Protein AF-A0A6N2TR78-F1 (afdb_monomer_lite)

Sequence (409 aa):
MAILYHHHHNVEDLEWGQRFSKTRNKFKSESAGSATQFIPYREKNKNGVSIHAGAPFYDYKPTTLAILNEYGGVCGAVSKGAAGFLASRGVPAYPIGQPGHCAFVYKNLSGEWVIGNNIYGWVWSGGHSGWKLPGSSNMSPWEGPPAIISSFVRFEQLNEARDSELCRAYSSLSKNNINKNILSRKAIEKAYGKNIAAWQDFISMQSRQISTEKKYQLAQKIVYSFRKDPIAAQYLLDQFIPLNLKKQDKYKIISQIIQKERVEDSAIQLYMQSFSKCLANDIPEIKGKVIYNVHKRRIFYSDWLLYYKTNKIKFSTKKKTLIILEQAIEGLLPNSSESIKHLKFYAECQKLWNDPRLIELGNIFLKRLLKEETDNITGIRNELIKVGIDIATLSKNKHDLEYYHSLQK

Foldseek 3Di:
DDLPDDPDDDPVLLLVLLVVVVVVPPDDLQVLLCLLVLADEDQAFPVRHGVVVPCVLLVVDRLGLVSRSRGGYHQVSSAQSSCSSCSSVVWHKFWWDAAVGIWMWTQGPVRAIDIHPDDQPQLRTALDPVDPDPPDDRRDPDDDRPLVVRLVSVLVPDPLSVVLVVLQVVLVVDPDPVSVQVSLVVSCVSSLNSDLVSLVSNLVSVQPDDDLVVLLVSLLSLLVSCLVPLRSSLRSCVPRPPLPRDLLCNLLSLLSNQALPDGDPSSVLSSVQSLQVSLCVQQVVCNVQQDDDPVCVVCSLVSVLVCVLVDDDDPVNLLSLLSSLLSNLVSNLSPQVVSLVSLVSSLSSCVSVLDLVSLVVLLVSLVVLLPDPDPSCVSNVVVSLVSQCSSCVSNVPPVSNVVSVVVVD

Secondary structure (DSSP, 8-state):
------TT--HHHHHHHHHHHHT-TT--GGGGGGGGGGS-B-SB-TT--BGGG-GGGGTT----HHHHHHH-BSHHHHHHHHHHHHHTTT--EEEEEETTEEEEEEE-TTS-EEEES-SS-GGG-BS--S---TT----SSSSS-TTHHHHHHHHHTSTTHHHHHHHHHHHHH-SSHHHHHHHHHHHHHHTTT--HHHHHHHHHHHTTS--HHHHHHHHHHHHHHTTT-HHHHHHHHHHHS-S-S-HHHHHHHHHTTS-TT---HHHHHHHHHHHHHHHHHH-GGGTTTS---TTTTTTHHHHHHHHHHHS---HHHHHHHHHHHHHHHHHHTT-HHHHHHHHHHHHHHHHHH--HHHHHHHHHHHHHHHH---HHHHTTHHHHHHHHHHHHHHHT-HHHHHHHHHTT-

Radius of gyration: 26.01 Å; chains: 1; bounding box: 60×44×75 Å

Organism: NCBI:txid239935

pLDDT: mean 84.25, std 14.52, range [23.69, 97.5]

Structure (mmCIF, N/CA/C/O backbone):
data_AF-A0A6N2TR78-F1
#
_entry.id   AF-A0A6N2TR78-F1
#
loop_
_atom_site.group_PDB
_atom_site.id
_atom_site.type_symbol
_atom_site.label_atom_id
_atom_site.label_alt_id
_atom_site.label_comp_id
_atom_site.label_asym_id
_atom_site.label_entity_id
_atom_site.label_seq_id
_atom_site.pdbx_PDB_ins_code
_atom_site.Cartn_x
_atom_site.Cartn_y
_atom_site.Cartn_z
_atom_site.occupancy
_atom_site.B_iso_or_equiv
_atom_site.auth_seq_id
_atom_site.auth_comp_id
_atom_site.auth_asym_id
_atom_site.auth_atom_id
_atom_site.pdbx_PDB_model_num
ATOM 1 N N . MET A 1 1 ? 26.208 -4.333 -16.787 1.00 24.95 1 MET A N 1
ATOM 2 C CA . MET A 1 1 ? 24.966 -3.568 -17.022 1.00 24.95 1 MET A CA 1
ATOM 3 C C . MET A 1 1 ? 24.271 -4.222 -18.212 1.00 24.95 1 MET A C 1
ATOM 5 O O . MET A 1 1 ? 24.656 -3.967 -19.342 1.00 24.95 1 MET A O 1
ATOM 9 N N . ALA A 1 2 ? 23.388 -5.193 -17.965 1.00 23.69 2 ALA A N 1
ATOM 10 C CA . ALA A 1 2 ? 22.704 -5.924 -19.031 1.00 23.69 2 ALA A CA 1
ATOM 11 C C . ALA A 1 2 ? 21.500 -5.100 -19.505 1.00 23.69 2 ALA A C 1
ATOM 13 O O . ALA A 1 2 ? 20.662 -4.712 -18.691 1.00 23.69 2 ALA A O 1
ATOM 14 N N . ILE A 1 3 ? 21.432 -4.810 -20.804 1.00 34.59 3 ILE A N 1
ATOM 15 C CA . ILE A 1 3 ? 20.217 -4.303 -21.443 1.00 34.59 3 ILE A CA 1
ATOM 16 C C . ILE A 1 3 ? 19.195 -5.439 -21.330 1.00 34.59 3 ILE A C 1
ATOM 18 O O . ILE A 1 3 ? 19.356 -6.488 -21.948 1.00 34.59 3 ILE A O 1
ATOM 22 N N . LEU A 1 4 ? 18.201 -5.278 -20.459 1.00 36.53 4 LEU A N 1
ATOM 23 C CA . LEU A 1 4 ? 17.130 -6.254 -20.272 1.00 36.53 4 LEU A CA 1
ATOM 24 C C . LEU A 1 4 ? 16.194 -6.190 -21.484 1.00 36.53 4 LEU A C 1
ATOM 26 O O . LEU A 1 4 ? 15.238 -5.420 -21.507 1.00 36.53 4 LEU A O 1
ATOM 30 N N . TYR A 1 5 ? 16.496 -6.992 -22.503 1.00 37.81 5 TYR A N 1
ATOM 31 C CA . TYR A 1 5 ? 15.581 -7.297 -23.597 1.00 37.81 5 TYR A CA 1
ATOM 32 C C . TYR A 1 5 ? 14.453 -8.179 -23.046 1.00 37.81 5 TYR A C 1
ATOM 34 O O . TYR A 1 5 ? 14.635 -9.383 -22.882 1.00 37.81 5 TYR A O 1
ATOM 42 N N . HIS A 1 6 ? 13.291 -7.604 -22.730 1.00 39.56 6 HIS A N 1
ATOM 43 C CA . HIS A 1 6 ? 12.080 -8.402 -22.521 1.00 39.56 6 HIS A CA 1
ATOM 44 C C . HIS A 1 6 ? 11.247 -8.482 -23.805 1.00 39.56 6 HIS A C 1
ATOM 46 O O . HIS A 1 6 ? 11.211 -7.548 -24.602 1.00 39.56 6 HIS A O 1
ATOM 52 N N . HIS A 1 7 ? 10.642 -9.661 -23.976 1.00 40.47 7 HIS A N 1
ATOM 53 C CA . HIS A 1 7 ? 9.961 -10.229 -25.140 1.00 40.47 7 HIS A CA 1
ATOM 54 C C . HIS A 1 7 ? 9.423 -9.254 -26.209 1.00 40.47 7 HIS A C 1
ATOM 56 O O . HIS A 1 7 ? 8.627 -8.366 -25.911 1.00 40.47 7 HIS A O 1
ATOM 62 N N . HIS A 1 8 ? 9.779 -9.573 -27.465 1.00 53.22 8 HIS A N 1
ATOM 63 C CA . HIS A 1 8 ? 9.224 -9.139 -28.766 1.00 53.22 8 HIS A CA 1
ATOM 64 C C . HIS A 1 8 ? 9.995 -8.104 -29.596 1.00 53.22 8 HIS A C 1
ATOM 66 O O . HIS A 1 8 ? 9.669 -7.960 -30.771 1.00 53.22 8 HIS A O 1
ATOM 72 N N . HIS A 1 9 ? 11.042 -7.460 -29.078 1.00 59.81 9 HIS A N 1
ATOM 73 C CA . HIS A 1 9 ? 11.888 -6.596 -29.911 1.00 59.81 9 HIS A CA 1
ATOM 74 C C . HIS A 1 9 ? 13.079 -7.383 -30.470 1.00 59.81 9 HIS A C 1
ATOM 76 O O . HIS A 1 9 ? 13.930 -7.842 -29.707 1.00 59.81 9 HIS A O 1
ATOM 82 N N . ASN A 1 10 ? 13.130 -7.556 -31.793 1.00 73.94 10 ASN A N 1
ATOM 83 C CA . ASN A 1 10 ? 14.334 -8.011 -32.490 1.00 73.94 10 ASN A CA 1
ATOM 84 C C . ASN A 1 10 ? 15.246 -6.811 -32.804 1.00 73.94 10 ASN A C 1
ATOM 86 O O . ASN A 1 10 ? 14.872 -5.652 -32.594 1.00 73.94 10 ASN A O 1
ATOM 90 N N . VAL A 1 11 ? 16.469 -7.089 -33.258 1.00 82.25 11 VAL A N 1
ATOM 91 C CA . VAL A 1 11 ? 17.464 -6.046 -33.547 1.00 82.25 11 VAL A CA 1
ATOM 92 C C . VAL A 1 11 ? 16.942 -5.091 -34.620 1.00 82.25 11 VAL A C 1
ATOM 94 O O . VAL A 1 11 ? 17.074 -3.878 -34.474 1.00 82.25 11 VAL A O 1
ATOM 97 N N . GLU A 1 12 ? 16.262 -5.617 -35.636 1.00 86.81 12 GLU A N 1
ATOM 98 C CA . GLU A 1 12 ? 15.711 -4.846 -36.748 1.00 86.81 12 GLU A CA 1
ATOM 99 C C . GLU A 1 12 ? 14.646 -3.834 -36.290 1.00 86.81 12 GLU A C 1
ATOM 101 O O . GLU A 1 12 ? 14.636 -2.690 -36.749 1.00 86.81 12 GLU A O 1
ATOM 106 N N . ASP A 1 13 ? 13.772 -4.221 -35.358 1.00 85.50 13 ASP A N 1
ATOM 107 C CA . ASP A 1 13 ? 12.733 -3.354 -34.794 1.00 85.50 13 ASP A CA 1
ATOM 108 C C . ASP A 1 13 ? 13.341 -2.208 -33.970 1.00 85.50 13 ASP A C 1
ATOM 110 O O . ASP A 1 13 ? 12.939 -1.046 -34.089 1.00 85.50 13 ASP A O 1
ATOM 114 N N . LEU A 1 14 ? 14.378 -2.504 -33.181 1.00 85.94 14 LEU A N 1
ATOM 115 C CA . LEU A 1 14 ? 15.101 -1.486 -32.418 1.00 85.94 14 LEU A CA 1
ATOM 116 C C . LEU A 1 14 ? 15.889 -0.544 -33.328 1.00 85.94 14 LEU A C 1
ATOM 118 O O . LEU A 1 14 ? 15.871 0.667 -33.110 1.00 85.94 14 LEU A O 1
ATOM 122 N N . GLU A 1 15 ? 16.545 -1.057 -34.367 1.00 90.44 15 GLU A N 1
ATOM 123 C CA . GLU A 1 15 ? 17.214 -0.219 -35.360 1.00 90.44 15 GLU A CA 1
ATOM 124 C C . GLU A 1 15 ? 16.233 0.715 -36.068 1.00 90.44 15 GLU A C 1
ATOM 126 O O . GLU A 1 15 ? 16.526 1.903 -36.247 1.00 90.44 15 GLU A O 1
ATOM 131 N N . TRP A 1 16 ? 15.061 0.203 -36.453 1.00 92.88 16 TRP A N 1
ATOM 132 C CA . TRP A 1 16 ? 14.004 1.020 -37.033 1.00 92.88 16 TRP A CA 1
ATOM 133 C C . TRP A 1 16 ? 13.563 2.115 -36.055 1.00 92.88 16 TRP A C 1
ATOM 135 O O . TRP A 1 16 ? 13.545 3.293 -36.422 1.00 92.88 16 TRP A O 1
ATOM 145 N N . GLY A 1 17 ? 13.301 1.765 -34.790 1.00 90.94 17 GLY A N 1
ATOM 146 C CA . GLY A 1 17 ? 12.925 2.722 -33.745 1.00 90.94 17 GLY A CA 1
ATOM 147 C C . GLY A 1 17 ? 13.997 3.790 -33.500 1.00 90.94 17 GLY A C 1
ATOM 148 O O . GLY A 1 17 ? 13.694 4.977 -33.323 1.00 90.94 17 GLY A O 1
ATOM 149 N N . GLN A 1 18 ? 15.273 3.407 -33.579 1.00 89.75 18 GLN A N 1
ATOM 150 C CA . GLN A 1 18 ? 16.395 4.328 -33.451 1.00 89.75 18 GLN A CA 1
ATOM 151 C C . GLN A 1 18 ? 16.478 5.300 -34.638 1.00 89.75 18 GLN A C 1
ATOM 153 O O . GLN A 1 18 ? 16.732 6.492 -34.431 1.00 89.75 18 GLN A O 1
ATOM 158 N N . ARG A 1 19 ? 16.258 4.819 -35.870 1.00 92.25 19 ARG A N 1
ATOM 159 C CA . ARG A 1 19 ? 16.208 5.654 -37.083 1.00 92.25 19 ARG A CA 1
ATOM 160 C C . ARG A 1 19 ? 15.012 6.604 -37.051 1.00 92.25 19 ARG A C 1
ATOM 162 O O . ARG A 1 19 ? 15.193 7.800 -37.258 1.00 92.25 19 ARG A O 1
ATOM 169 N N . PHE A 1 20 ? 13.825 6.103 -36.712 1.00 91.62 20 PHE A N 1
ATOM 170 C CA . PHE A 1 20 ? 12.607 6.904 -36.590 1.00 91.62 20 PHE A CA 1
ATOM 171 C C . PHE A 1 20 ? 12.750 8.006 -35.535 1.00 91.62 20 PHE A C 1
ATOM 173 O O . PHE A 1 20 ? 12.455 9.166 -35.801 1.00 91.62 20 PHE A O 1
ATOM 180 N N . SER A 1 21 ? 13.248 7.678 -34.341 1.00 86.19 21 SER A N 1
ATOM 181 C CA . SER A 1 21 ? 13.395 8.669 -33.267 1.00 86.19 21 SER A CA 1
ATOM 182 C C . SER A 1 21 ? 14.403 9.775 -33.605 1.00 86.19 21 SER A C 1
ATOM 184 O O . SER A 1 21 ? 14.208 10.909 -33.173 1.00 86.19 21 SER A O 1
ATOM 186 N N . LYS A 1 22 ? 15.431 9.500 -34.429 1.00 84.38 22 LYS A N 1
ATOM 187 C CA . LYS A 1 22 ? 16.381 10.525 -34.912 1.00 84.38 22 LYS A CA 1
ATOM 188 C C . LYS A 1 22 ? 15.718 11.595 -35.785 1.00 84.38 22 LYS A C 1
ATOM 190 O O . LYS A 1 22 ? 16.197 12.721 -35.794 1.00 84.38 22 LYS A O 1
ATOM 195 N N . THR A 1 23 ? 14.623 11.286 -36.487 1.00 83.44 23 THR A N 1
ATOM 196 C CA . THR A 1 23 ? 13.910 12.285 -37.309 1.00 83.44 23 THR A CA 1
ATOM 197 C C . THR A 1 23 ? 13.017 13.211 -36.477 1.00 83.44 23 THR A C 1
ATOM 199 O O . THR A 1 23 ? 12.410 14.147 -36.999 1.00 83.44 23 THR A O 1
ATOM 202 N N . ARG A 1 24 ? 12.919 12.976 -35.161 1.00 81.69 24 ARG A N 1
ATOM 203 C CA . ARG A 1 24 ? 12.062 13.724 -34.240 1.00 81.69 24 ARG A CA 1
ATOM 204 C C . ARG A 1 24 ? 12.905 14.683 -33.400 1.00 81.69 24 ARG A C 1
ATOM 206 O O . ARG A 1 24 ? 13.203 14.404 -32.248 1.00 81.69 24 ARG A O 1
ATOM 213 N N . ASN A 1 25 ? 13.200 15.867 -33.942 1.00 65.94 25 ASN A N 1
ATOM 214 C CA . ASN A 1 25 ? 14.054 16.900 -33.316 1.00 65.94 25 ASN A CA 1
ATOM 215 C C . ASN A 1 25 ? 13.653 17.323 -31.880 1.00 65.94 25 ASN A C 1
ATOM 217 O O . ASN A 1 25 ? 14.458 17.909 -31.157 1.00 65.94 25 ASN A O 1
ATOM 221 N N . LYS A 1 26 ? 12.406 17.060 -31.462 1.00 67.00 26 LYS A N 1
ATOM 222 C CA . LYS A 1 26 ? 11.883 17.367 -30.116 1.00 67.00 26 LYS A CA 1
ATOM 223 C C . LYS A 1 26 ? 12.044 16.221 -29.105 1.00 67.00 26 LYS A C 1
ATOM 225 O O . LYS A 1 26 ? 11.840 16.438 -27.911 1.00 67.00 26 LYS A O 1
ATOM 230 N N . PHE A 1 27 ? 12.400 15.022 -29.560 1.00 75.44 27 PHE A N 1
ATOM 231 C CA . PHE A 1 27 ? 12.661 13.882 -28.693 1.00 75.44 27 PHE A CA 1
ATOM 232 C C . PHE A 1 27 ? 14.130 13.885 -28.288 1.00 75.44 27 PHE A C 1
ATOM 234 O O . PHE A 1 27 ? 15.006 13.451 -29.036 1.00 75.44 27 PHE A O 1
ATOM 241 N N . LYS A 1 28 ? 14.389 14.435 -27.105 1.00 70.88 28 LYS A N 1
ATOM 242 C CA . LYS A 1 28 ? 15.718 14.513 -26.509 1.00 70.88 28 LYS A CA 1
ATOM 243 C C . LYS A 1 28 ? 15.760 13.644 -25.259 1.00 70.88 28 LYS A C 1
ATOM 245 O O . LYS A 1 28 ? 14.720 13.231 -24.743 1.00 70.88 28 LYS A O 1
ATOM 250 N N . SER A 1 29 ? 16.958 13.378 -24.754 1.00 67.50 29 SER A N 1
ATOM 251 C CA . SER A 1 29 ? 17.144 12.551 -23.560 1.00 67.50 29 SER A CA 1
ATOM 252 C C . SER A 1 29 ? 16.413 13.121 -22.333 1.00 67.50 29 SER A C 1
ATOM 254 O O . SER A 1 29 ? 15.903 12.363 -21.510 1.00 67.50 29 SER A O 1
ATOM 256 N N . GLU A 1 30 ? 16.272 14.448 -22.246 1.00 71.56 30 GLU A N 1
ATOM 257 C CA . GLU A 1 30 ? 15.539 15.157 -21.187 1.00 71.56 30 GLU A CA 1
ATOM 258 C C . GLU A 1 30 ? 14.019 14.937 -21.278 1.00 71.56 30 GLU A C 1
ATOM 260 O O . GLU A 1 30 ? 13.312 15.032 -20.276 1.00 71.56 30 GLU A O 1
ATOM 265 N N . SER A 1 31 ? 13.502 14.617 -22.470 1.00 77.12 31 SER A N 1
ATOM 266 C CA . SER A 1 31 ? 12.079 14.407 -22.747 1.00 77.12 31 SER A CA 1
ATOM 267 C C . SER A 1 31 ? 11.733 12.939 -22.999 1.00 77.12 31 SER A C 1
ATOM 269 O O . SER A 1 31 ? 10.728 12.654 -23.644 1.00 77.12 31 SER A O 1
ATOM 271 N N . ALA A 1 32 ? 12.501 11.990 -22.453 1.00 78.12 32 ALA A N 1
ATOM 272 C CA . ALA A 1 32 ? 12.289 10.546 -22.621 1.00 78.12 32 ALA A CA 1
ATOM 273 C C . ALA A 1 32 ? 10.823 10.089 -22.409 1.00 78.12 32 ALA A C 1
ATOM 275 O O . ALA A 1 32 ? 10.301 9.282 -23.178 1.00 78.12 32 ALA A O 1
ATOM 276 N N . GLY A 1 33 ? 10.103 10.674 -21.444 1.00 77.38 33 GLY A N 1
ATOM 277 C CA . GLY A 1 33 ? 8.683 10.380 -21.199 1.00 77.38 33 GLY A CA 1
ATOM 278 C C . GLY A 1 33 ? 7.732 10.749 -22.350 1.00 77.38 33 GLY A C 1
ATOM 279 O O . GLY A 1 33 ? 6.620 10.228 -22.409 1.00 77.38 33 GLY A O 1
ATOM 280 N N . SER A 1 34 ? 8.164 11.600 -23.287 1.00 84.75 34 SER A N 1
ATOM 281 C CA . SER A 1 34 ? 7.408 11.988 -24.488 1.00 84.75 34 SER A CA 1
ATOM 282 C C . SER A 1 34 ? 7.386 10.918 -25.583 1.00 84.75 34 SER A C 1
ATOM 284 O O . SER A 1 34 ? 6.645 11.075 -26.550 1.00 84.75 34 SER A O 1
ATOM 286 N N . ALA A 1 35 ? 8.109 9.801 -25.419 1.00 88.06 35 ALA A N 1
ATOM 287 C CA . ALA A 1 35 ? 8.064 8.663 -26.346 1.00 88.06 35 ALA A CA 1
ATOM 288 C C . ALA A 1 35 ? 6.637 8.117 -26.567 1.00 88.06 35 ALA A C 1
ATOM 290 O O . ALA A 1 35 ? 6.355 7.512 -27.597 1.00 88.06 35 ALA A O 1
ATOM 291 N N . THR A 1 36 ? 5.709 8.378 -25.639 1.00 89.81 36 THR A N 1
ATOM 292 C CA . THR A 1 36 ? 4.275 8.082 -25.796 1.00 89.81 36 THR A CA 1
ATOM 293 C C . THR A 1 36 ? 3.650 8.754 -27.018 1.00 89.81 36 THR A C 1
ATOM 295 O O . THR A 1 36 ? 2.750 8.183 -27.624 1.00 89.81 36 THR A O 1
ATOM 298 N N . GLN A 1 37 ? 4.143 9.929 -27.421 1.00 89.81 37 GLN A N 1
ATOM 299 C CA . GLN A 1 37 ? 3.637 10.691 -28.568 1.00 89.81 37 GLN A CA 1
ATOM 300 C C . GLN A 1 37 ? 3.924 10.008 -29.909 1.00 89.81 37 GLN A C 1
ATOM 302 O O . GLN A 1 37 ? 3.332 10.368 -30.925 1.00 89.81 37 GLN A O 1
ATOM 307 N N . PHE A 1 38 ? 4.826 9.024 -29.934 1.00 91.62 38 PHE A N 1
ATOM 308 C CA . PHE A 1 38 ? 5.117 8.253 -31.138 1.00 91.62 38 PHE A CA 1
ATOM 309 C C . PHE A 1 38 ? 4.038 7.220 -31.456 1.00 91.62 38 PHE A C 1
ATOM 311 O O . PHE A 1 38 ? 4.025 6.699 -32.565 1.00 91.62 38 PHE A O 1
ATOM 318 N N . ILE A 1 39 ? 3.132 6.923 -30.524 1.00 92.44 39 ILE A N 1
ATOM 319 C CA . ILE A 1 39 ? 2.056 5.953 -30.726 1.00 92.44 39 ILE A CA 1
ATOM 320 C C . ILE A 1 39 ? 0.716 6.697 -30.709 1.00 92.44 39 ILE A C 1
ATOM 322 O O . ILE A 1 39 ? 0.324 7.216 -29.662 1.00 92.44 39 ILE A O 1
ATOM 326 N N . PRO A 1 40 ? -0.013 6.760 -31.838 1.00 94.25 40 PRO A N 1
ATOM 327 C CA . PRO A 1 40 ? -1.342 7.359 -31.872 1.00 94.25 40 PRO A CA 1
ATOM 328 C C . PRO A 1 40 ? -2.309 6.638 -30.924 1.00 94.25 40 PRO A C 1
ATOM 330 O O . PRO A 1 40 ? -2.414 5.410 -30.960 1.00 94.25 40 PRO A O 1
ATOM 333 N N . TYR A 1 41 ? -3.064 7.389 -30.117 1.00 95.31 41 TYR A N 1
ATOM 334 C CA . TYR A 1 41 ? -4.106 6.794 -29.279 1.00 95.31 41 TYR A CA 1
ATOM 335 C C . TYR A 1 41 ? -5.336 6.458 -30.129 1.00 95.31 41 TYR A C 1
ATOM 337 O O . TYR A 1 41 ? -5.995 7.365 -30.641 1.00 95.31 41 TYR A O 1
ATOM 345 N N . ARG A 1 42 ? -5.639 5.169 -30.314 1.00 95.56 42 ARG A N 1
ATOM 346 C CA . ARG A 1 42 ? -6.740 4.706 -31.176 1.00 95.56 42 ARG A CA 1
ATOM 347 C C . ARG A 1 42 ? -7.433 3.472 -30.606 1.00 95.56 42 ARG A C 1
ATOM 349 O O . ARG A 1 42 ? -6.790 2.468 -30.312 1.00 95.56 42 ARG A O 1
ATOM 356 N N . GLU A 1 43 ? -8.758 3.535 -30.516 1.00 94.88 43 GLU A N 1
ATOM 357 C CA . GLU A 1 43 ? -9.602 2.399 -30.113 1.00 94.88 43 GLU A CA 1
ATOM 358 C C . GLU A 1 43 ? -10.037 1.531 -31.296 1.00 94.88 43 GLU A C 1
ATOM 360 O O . GLU A 1 43 ? -10.384 0.364 -31.115 1.00 94.88 43 GLU A O 1
ATOM 365 N N . LYS A 1 44 ? -10.013 2.098 -32.506 1.00 96.19 44 LYS A N 1
ATOM 366 C CA . LYS A 1 44 ? -10.327 1.417 -33.762 1.00 96.19 44 LYS A CA 1
ATOM 367 C C . LYS A 1 44 ? -9.231 1.672 -34.792 1.00 96.19 44 LYS A C 1
ATOM 369 O O . LYS A 1 44 ? -8.669 2.767 -34.832 1.00 96.19 44 LYS A O 1
ATOM 374 N N . ASN A 1 45 ? -8.924 0.669 -35.610 1.00 93.50 45 ASN A N 1
ATOM 375 C CA . ASN A 1 45 ? -8.033 0.850 -36.754 1.00 93.50 45 ASN A CA 1
ATOM 376 C C . ASN A 1 45 ? -8.775 1.546 -37.916 1.00 93.50 45 ASN A C 1
ATOM 378 O O . ASN A 1 45 ? -9.968 1.840 -37.824 1.00 93.50 45 ASN A O 1
ATOM 382 N N . LYS A 1 46 ? -8.076 1.797 -39.031 1.00 91.50 46 LYS A N 1
ATOM 383 C CA . LYS A 1 46 ? -8.645 2.449 -40.230 1.00 91.50 46 LYS A CA 1
ATOM 384 C C . LYS A 1 46 ? -9.858 1.721 -40.834 1.00 91.50 46 LYS A C 1
ATOM 386 O O . LYS A 1 46 ? -10.663 2.353 -41.504 1.00 91.50 46 LYS A O 1
ATOM 391 N N . ASN A 1 47 ? -10.001 0.425 -40.556 1.00 93.50 47 ASN A N 1
ATOM 392 C CA . ASN A 1 47 ? -11.101 -0.422 -41.018 1.00 93.50 47 ASN A CA 1
ATOM 393 C C . ASN A 1 47 ? -12.234 -0.531 -39.977 1.00 93.50 47 ASN A C 1
ATOM 395 O O . ASN A 1 47 ? -13.137 -1.347 -40.126 1.00 93.50 47 ASN A O 1
ATOM 399 N N . GLY A 1 48 ? -12.183 0.243 -38.886 1.00 95.62 48 GLY A N 1
ATOM 400 C CA . GLY A 1 48 ? -13.191 0.220 -37.824 1.00 95.62 48 GLY A CA 1
ATOM 401 C C . GLY A 1 48 ? -13.072 -0.950 -36.838 1.00 95.62 48 GLY A C 1
ATOM 402 O O . GLY A 1 48 ? -13.903 -1.054 -35.933 1.00 95.62 48 GLY A O 1
ATOM 403 N N . VAL A 1 49 ? -12.046 -1.802 -36.958 1.00 96.19 49 VAL A N 1
ATOM 404 C CA . VAL A 1 49 ? -11.824 -2.950 -36.061 1.00 96.19 49 VAL A CA 1
ATOM 405 C C . VAL A 1 49 ? -11.367 -2.453 -34.693 1.00 96.19 49 VAL A C 1
ATOM 407 O O . VAL A 1 49 ? -10.423 -1.670 -34.609 1.00 96.19 49 VAL A O 1
ATOM 410 N N . SER A 1 50 ? -12.021 -2.912 -33.623 1.00 95.06 50 SER A N 1
ATOM 411 C CA . SER A 1 50 ? -11.694 -2.525 -32.244 1.00 95.06 50 SER A CA 1
ATOM 412 C C . SER A 1 50 ? -10.372 -3.127 -31.761 1.00 95.06 50 SER A C 1
ATOM 414 O O . SER A 1 50 ? -10.075 -4.287 -32.034 1.00 95.06 50 SER A O 1
ATOM 416 N N . ILE A 1 51 ? -9.623 -2.375 -30.949 1.00 85.88 51 ILE A N 1
ATOM 417 C CA . ILE A 1 51 ? -8.411 -2.844 -30.258 1.00 85.88 51 ILE A CA 1
ATOM 418 C C . ILE A 1 51 ? -8.677 -4.059 -29.359 1.00 85.88 51 ILE A C 1
ATOM 420 O O . ILE A 1 51 ? -7.799 -4.899 -29.168 1.00 85.88 51 ILE A O 1
ATOM 424 N N . HIS A 1 52 ? -9.905 -4.202 -28.850 1.00 87.25 52 HIS A N 1
ATOM 425 C CA . HIS A 1 52 ? -10.308 -5.349 -28.037 1.00 87.25 52 HIS A CA 1
ATOM 426 C C . HIS A 1 52 ? -10.429 -6.650 -28.840 1.00 87.25 52 HIS A C 1
ATOM 428 O O . HIS A 1 52 ? -10.486 -7.717 -28.236 1.00 87.25 52 HIS A O 1
ATOM 434 N N . ALA A 1 53 ? -10.408 -6.586 -30.178 1.00 87.38 53 ALA A N 1
ATOM 435 C CA . ALA A 1 53 ? -10.339 -7.774 -31.023 1.00 87.38 53 ALA A CA 1
ATOM 436 C C . ALA A 1 53 ? -8.951 -8.445 -30.988 1.00 87.38 53 ALA A C 1
ATOM 438 O O . ALA A 1 53 ? -8.834 -9.609 -31.360 1.00 87.38 53 ALA A O 1
ATOM 439 N N . GLY A 1 54 ? -7.898 -7.750 -30.532 1.00 86.38 54 GLY A N 1
ATOM 440 C CA . GLY A 1 54 ? -6.538 -8.291 -30.472 1.00 86.38 54 GLY A CA 1
ATOM 441 C C . GLY A 1 54 ? -5.845 -8.291 -31.837 1.00 86.38 54 GLY A C 1
ATOM 442 O O . GLY A 1 54 ? -5.756 -7.249 -32.481 1.00 86.38 54 GLY A O 1
ATOM 443 N N . ALA A 1 55 ? -5.349 -9.448 -32.289 1.00 85.88 55 ALA A N 1
ATOM 444 C CA . ALA A 1 55 ? -4.599 -9.586 -33.546 1.00 85.88 55 ALA A CA 1
ATOM 445 C C . ALA A 1 55 ? -5.278 -8.969 -34.798 1.00 85.88 55 ALA A C 1
ATOM 447 O O . ALA A 1 55 ? -4.571 -8.320 -35.571 1.00 85.88 55 ALA A O 1
ATOM 448 N N . PRO A 1 56 ? -6.613 -9.057 -34.990 1.00 92.25 56 PRO A N 1
ATOM 449 C CA . PRO A 1 56 ? -7.309 -8.401 -36.099 1.00 92.25 56 PRO A CA 1
ATOM 450 C C . PRO A 1 56 ? -7.146 -6.877 -36.139 1.00 92.25 56 PRO A C 1
ATOM 452 O O . PRO A 1 56 ? -7.182 -6.295 -37.217 1.00 92.25 56 PRO A O 1
ATOM 455 N N . PHE A 1 57 ? -6.947 -6.205 -34.997 1.00 91.19 57 PHE A N 1
ATOM 456 C CA . PHE A 1 57 ? -6.706 -4.757 -34.985 1.00 91.19 57 PHE A CA 1
ATOM 457 C C . PHE A 1 57 ? -5.436 -4.391 -35.765 1.00 91.19 57 PHE A C 1
ATOM 459 O O . PHE A 1 57 ? -5.410 -3.372 -36.456 1.00 91.19 57 PHE A O 1
ATOM 466 N N . TYR A 1 58 ? -4.410 -5.240 -35.675 1.00 89.25 58 TYR A N 1
ATOM 467 C CA . TYR A 1 58 ? -3.116 -5.086 -36.341 1.00 89.25 58 TYR A CA 1
ATOM 468 C C . TYR A 1 58 ? -3.034 -5.865 -37.664 1.00 89.25 58 TYR A C 1
ATOM 470 O O . TYR A 1 58 ? -1.936 -6.134 -38.141 1.00 89.25 58 TYR A O 1
ATOM 478 N N . ASP A 1 59 ? -4.169 -6.269 -38.248 1.00 92.69 59 ASP A N 1
ATOM 479 C CA . ASP A 1 59 ? -4.230 -7.110 -39.453 1.00 92.69 59 ASP A CA 1
ATOM 480 C C . ASP A 1 59 ? -3.378 -8.394 -39.329 1.00 92.69 59 ASP A C 1
ATOM 482 O O . ASP A 1 59 ? -2.732 -8.825 -40.281 1.00 92.69 59 ASP A O 1
ATOM 486 N N . TYR A 1 60 ? -3.337 -8.981 -38.124 1.00 88.38 60 TYR A N 1
ATOM 487 C CA . TYR A 1 60 ? -2.517 -10.148 -37.761 1.00 88.38 60 TYR A CA 1
ATOM 488 C C . TYR A 1 60 ? -0.999 -9.967 -37.948 1.00 88.38 60 TYR A C 1
ATOM 490 O O . TYR A 1 60 ? -0.243 -10.936 -37.872 1.00 88.38 60 TYR A O 1
ATOM 498 N N . LYS A 1 61 ? -0.527 -8.730 -38.144 1.00 87.62 61 LYS A N 1
ATOM 499 C CA . LYS A 1 61 ? 0.900 -8.404 -38.207 1.00 87.62 61 LYS A CA 1
ATOM 500 C C . LYS A 1 61 ? 1.542 -8.498 -36.816 1.00 87.62 61 LYS A C 1
ATOM 502 O O . LYS A 1 61 ? 0.870 -8.248 -35.809 1.00 87.62 61 LYS A O 1
ATOM 507 N N . PRO A 1 62 ? 2.850 -8.800 -36.731 1.00 83.25 62 PRO A N 1
ATOM 508 C CA . PRO A 1 62 ? 3.572 -8.748 -35.466 1.00 83.25 62 PRO A CA 1
ATOM 509 C C . PRO A 1 62 ? 3.570 -7.323 -34.895 1.00 83.25 62 PRO A C 1
ATOM 511 O O . PRO A 1 62 ? 3.768 -6.351 -35.620 1.00 83.25 62 PRO A O 1
ATOM 514 N N . THR A 1 63 ? 3.372 -7.187 -33.584 1.00 82.75 63 THR A N 1
ATOM 515 C CA . THR A 1 63 ? 3.329 -5.887 -32.895 1.00 82.75 63 THR A CA 1
ATOM 516 C C . THR A 1 63 ? 4.737 -5.293 -32.708 1.00 82.75 63 THR A C 1
ATOM 518 O O . THR A 1 63 ? 5.282 -5.315 -31.608 1.00 82.75 63 THR A O 1
ATOM 521 N N . THR A 1 64 ? 5.333 -4.776 -33.785 1.00 87.38 64 THR A N 1
ATOM 522 C CA . THR A 1 64 ? 6.634 -4.071 -33.791 1.00 87.38 64 THR A CA 1
ATOM 523 C C . THR A 1 64 ? 6.478 -2.573 -33.487 1.00 87.38 64 THR A C 1
ATOM 525 O O . THR A 1 64 ? 5.363 -2.047 -33.520 1.00 87.38 64 THR A O 1
ATOM 528 N N . LEU A 1 65 ? 7.570 -1.841 -33.231 1.00 88.69 65 LEU A N 1
ATOM 529 C CA . LEU A 1 65 ? 7.539 -0.379 -33.062 1.00 88.69 65 LEU A CA 1
ATOM 530 C C . LEU A 1 65 ? 6.985 0.336 -34.299 1.00 88.69 65 LEU A C 1
ATOM 532 O O . LEU A 1 65 ? 6.235 1.304 -34.157 1.00 88.69 65 LEU A O 1
ATOM 536 N N . ALA A 1 66 ? 7.301 -0.163 -35.497 1.00 91.12 66 ALA A N 1
ATOM 537 C CA . ALA A 1 66 ? 6.753 0.356 -36.749 1.00 91.12 66 ALA A CA 1
ATOM 538 C C . ALA A 1 66 ? 5.233 0.175 -36.824 1.00 91.12 66 ALA A C 1
ATOM 540 O O . ALA A 1 66 ? 4.504 1.128 -37.100 1.00 91.12 66 ALA A O 1
ATOM 541 N N . ILE A 1 67 ? 4.746 -1.025 -36.492 1.00 91.38 67 ILE A N 1
ATOM 542 C CA . ILE A 1 67 ? 3.312 -1.329 -36.478 1.00 91.38 67 ILE A CA 1
ATOM 543 C C . ILE A 1 67 ? 2.583 -0.516 -35.406 1.00 91.38 67 ILE A C 1
ATOM 545 O O . ILE A 1 67 ? 1.513 0.025 -35.674 1.00 91.38 67 ILE A O 1
ATOM 549 N N . LEU A 1 68 ? 3.165 -0.359 -34.216 1.00 90.62 68 LEU A N 1
ATOM 550 C CA . LEU A 1 68 ? 2.602 0.484 -33.159 1.00 90.62 68 LEU A CA 1
ATOM 551 C C . LEU A 1 68 ? 2.555 1.965 -33.561 1.00 90.62 68 LEU A C 1
ATOM 553 O O . LEU A 1 68 ? 1.572 2.639 -33.257 1.00 90.62 68 LEU A O 1
ATOM 557 N N . ASN A 1 69 ? 3.572 2.475 -34.259 1.00 93.62 69 ASN A N 1
ATOM 558 C CA . ASN A 1 69 ? 3.578 3.845 -34.775 1.00 93.62 69 ASN A CA 1
ATOM 559 C C . ASN A 1 69 ? 2.510 4.065 -35.863 1.00 93.62 69 ASN A C 1
ATOM 561 O O . ASN A 1 69 ? 1.833 5.093 -35.849 1.00 93.62 69 ASN A O 1
ATOM 565 N N . GLU A 1 70 ? 2.336 3.106 -36.776 1.00 93.69 70 GLU A N 1
ATOM 566 C CA . GLU A 1 70 ? 1.364 3.186 -37.874 1.00 93.69 70 GLU A CA 1
ATOM 567 C C . GLU A 1 70 ? -0.084 3.024 -37.378 1.00 93.69 70 GLU A C 1
ATOM 569 O O . GLU A 1 70 ? -0.942 3.878 -37.635 1.00 93.69 70 GLU A O 1
ATOM 574 N N . TYR A 1 71 ? -0.367 1.930 -36.663 1.00 92.81 71 TYR A N 1
ATOM 575 C CA . TYR A 1 71 ? -1.721 1.549 -36.250 1.00 92.81 71 TYR A CA 1
ATOM 576 C C . TYR A 1 71 ? -2.161 2.266 -34.981 1.00 92.81 71 TYR A C 1
ATOM 578 O O . TYR A 1 71 ? -3.338 2.605 -34.868 1.00 92.81 71 TYR A O 1
ATOM 586 N N . GLY A 1 72 ? -1.244 2.536 -34.053 1.00 92.00 72 GLY A N 1
ATOM 587 C CA . GLY A 1 72 ? -1.570 3.061 -32.734 1.00 92.00 72 GLY A CA 1
ATOM 588 C C . GLY A 1 72 ? -2.143 2.005 -31.784 1.00 92.00 72 GLY A C 1
ATOM 589 O O . GLY A 1 72 ? -1.901 0.801 -31.905 1.00 92.00 72 GLY A O 1
ATOM 590 N N . GLY A 1 73 ? -2.906 2.475 -30.803 1.00 91.44 73 GLY A N 1
ATOM 591 C CA . GLY A 1 73 ? -3.644 1.648 -29.849 1.00 91.44 73 GLY A CA 1
ATOM 592 C C . GLY A 1 73 ? -3.982 2.426 -28.579 1.00 91.44 73 GLY A C 1
ATOM 593 O O . GLY A 1 73 ? -3.836 3.642 -28.539 1.00 91.44 73 GLY A O 1
ATOM 594 N N . VAL A 1 74 ? -4.423 1.741 -27.526 1.00 92.69 74 VAL A N 1
ATOM 595 C CA . VAL A 1 74 ? -4.722 2.370 -26.222 1.00 92.69 74 VAL A CA 1
ATOM 596 C C . VAL A 1 74 ? -3.510 2.317 -25.280 1.00 92.69 74 VAL A C 1
ATOM 598 O O . VAL A 1 74 ? -2.387 2.055 -25.715 1.00 92.69 74 VAL A O 1
ATOM 601 N N . CYS A 1 75 ? -3.708 2.534 -23.975 1.00 90.31 75 CYS A N 1
ATOM 602 C CA . CYS A 1 75 ? -2.635 2.624 -22.975 1.00 90.31 75 CYS A CA 1
ATOM 603 C C . CYS A 1 75 ? -1.596 1.489 -23.052 1.00 90.31 75 CYS A C 1
ATOM 605 O O . CYS A 1 75 ? -0.404 1.752 -22.927 1.00 90.31 75 CYS A O 1
ATOM 607 N N . GLY A 1 76 ? -2.018 0.248 -23.324 1.00 86.75 76 GLY A N 1
ATOM 608 C CA . GLY A 1 76 ? -1.112 -0.891 -23.498 1.00 86.75 76 GLY A CA 1
ATOM 609 C C . GLY A 1 76 ? -0.144 -0.735 -24.675 1.00 86.75 76 GLY A C 1
ATOM 610 O O . GLY A 1 76 ? 1.048 -0.987 -24.517 1.00 86.75 76 GLY A O 1
ATOM 611 N N . ALA A 1 77 ? -0.634 -0.289 -25.832 1.00 88.25 77 ALA A N 1
ATOM 612 C CA . ALA A 1 77 ? 0.185 -0.033 -27.017 1.00 88.25 77 ALA A CA 1
ATOM 613 C C . ALA A 1 77 ? 1.119 1.164 -26.796 1.00 88.25 77 ALA A C 1
ATOM 615 O O . ALA A 1 77 ? 2.313 1.082 -27.076 1.00 88.25 77 ALA A O 1
ATOM 616 N N . VAL A 1 78 ? 0.586 2.244 -26.216 1.00 91.31 78 VAL A N 1
ATOM 617 C CA . VAL A 1 78 ? 1.336 3.471 -25.920 1.00 91.31 78 VAL A CA 1
ATOM 618 C C . VAL A 1 78 ? 2.488 3.202 -24.950 1.00 91.31 78 VAL A C 1
ATOM 620 O O . VAL A 1 78 ? 3.615 3.617 -25.198 1.00 91.31 78 VAL A O 1
ATOM 623 N N . SER A 1 79 ? 2.248 2.487 -23.850 1.00 89.38 79 SER A N 1
ATOM 624 C CA . SER A 1 79 ? 3.285 2.245 -22.842 1.00 89.38 79 SER A CA 1
ATOM 625 C C . SER A 1 79 ? 4.325 1.217 -23.270 1.00 89.38 79 SER A C 1
ATOM 627 O O . SER A 1 79 ? 5.511 1.428 -23.021 1.00 89.38 79 SER A O 1
ATOM 629 N N . LYS A 1 80 ? 3.915 0.135 -23.945 1.00 87.31 80 LYS A N 1
ATOM 630 C CA . LYS A 1 80 ? 4.864 -0.854 -24.480 1.00 87.31 80 LYS A CA 1
ATOM 631 C C . LYS A 1 80 ? 5.707 -0.256 -25.606 1.00 87.31 80 LYS A C 1
ATOM 633 O O . LYS A 1 80 ? 6.924 -0.399 -25.588 1.00 87.31 80 LYS A O 1
ATOM 638 N N . GLY A 1 81 ? 5.081 0.482 -26.525 1.00 88.56 81 GLY A N 1
ATOM 639 C CA . GLY A 1 81 ? 5.787 1.173 -27.602 1.00 88.56 81 GLY A CA 1
ATOM 640 C C . GLY A 1 81 ? 6.756 2.229 -27.072 1.00 88.56 81 GLY A C 1
ATOM 641 O O . GLY A 1 81 ? 7.909 2.253 -27.488 1.00 88.56 81 GLY A O 1
ATOM 642 N N . ALA A 1 82 ? 6.340 3.055 -26.105 1.00 90.38 82 ALA A N 1
ATOM 643 C CA . ALA A 1 82 ? 7.218 4.054 -25.493 1.00 90.38 82 ALA A CA 1
ATOM 644 C C . ALA A 1 82 ? 8.440 3.411 -24.818 1.00 90.38 82 ALA A C 1
ATOM 646 O O . ALA A 1 82 ? 9.560 3.882 -25.009 1.00 90.38 82 ALA A O 1
ATOM 647 N N . ALA A 1 83 ? 8.244 2.308 -24.085 1.00 87.88 83 ALA A N 1
ATOM 648 C CA . ALA A 1 83 ? 9.346 1.551 -23.498 1.00 87.88 83 ALA A CA 1
ATOM 649 C C . ALA A 1 83 ? 10.301 0.999 -24.572 1.00 87.88 83 ALA A C 1
ATOM 651 O O . ALA A 1 83 ? 11.514 1.132 -24.424 1.00 87.88 83 ALA A O 1
ATOM 652 N N . GLY A 1 84 ? 9.781 0.461 -25.680 1.00 86.69 84 GLY A N 1
ATOM 653 C CA . GLY A 1 84 ? 10.612 -0.021 -26.786 1.00 86.69 84 GLY A CA 1
ATOM 654 C C . GLY A 1 84 ? 11.363 1.098 -27.526 1.00 86.69 84 GLY A C 1
ATOM 655 O O . GLY A 1 84 ? 12.547 0.950 -27.827 1.00 86.69 84 GLY A O 1
ATOM 656 N N . PHE A 1 85 ? 10.749 2.270 -27.738 1.00 88.69 85 PHE A N 1
ATOM 657 C CA . PHE A 1 85 ? 11.450 3.436 -28.294 1.00 88.69 85 PHE A CA 1
ATOM 658 C C . PHE A 1 85 ? 12.575 3.928 -27.376 1.00 88.69 85 PHE A C 1
ATOM 660 O O . PHE A 1 85 ? 13.644 4.301 -27.861 1.00 88.69 85 PHE A O 1
ATOM 667 N N . LEU A 1 86 ? 12.378 3.889 -26.059 1.00 88.00 86 LEU A N 1
ATOM 668 C CA . LEU A 1 86 ? 13.434 4.193 -25.094 1.00 88.00 86 LEU A CA 1
ATOM 669 C C . LEU A 1 86 ? 14.548 3.143 -25.114 1.00 88.00 86 LEU A C 1
ATOM 671 O O . LEU A 1 86 ? 15.724 3.509 -25.184 1.00 88.00 86 LEU A O 1
ATOM 675 N N . ALA A 1 87 ? 14.192 1.860 -25.175 1.00 84.25 87 ALA A N 1
ATOM 676 C CA . ALA A 1 87 ? 15.153 0.773 -25.315 1.00 84.25 87 ALA A CA 1
ATOM 677 C C . ALA A 1 87 ? 16.001 0.917 -26.595 1.00 84.25 87 ALA A C 1
ATOM 679 O O . ALA A 1 87 ? 17.218 0.755 -26.535 1.00 84.25 87 ALA A O 1
ATOM 680 N N . SER A 1 88 ? 15.410 1.347 -27.721 1.00 86.00 88 SER A N 1
ATOM 681 C CA . SER A 1 88 ? 16.134 1.620 -28.983 1.00 86.00 88 SER A CA 1
ATOM 682 C C . SER A 1 88 ? 17.199 2.727 -28.871 1.00 86.00 88 SER A C 1
ATOM 684 O O . SER A 1 88 ? 18.111 2.838 -29.696 1.00 86.00 88 SER A O 1
ATOM 686 N N . ARG A 1 89 ? 17.096 3.563 -27.830 1.00 84.44 89 ARG A N 1
ATOM 687 C CA . ARG A 1 89 ? 18.040 4.639 -27.500 1.00 84.44 89 ARG A CA 1
ATOM 688 C C . ARG A 1 89 ? 18.991 4.261 -26.362 1.00 84.44 89 ARG A C 1
ATOM 690 O O . ARG A 1 89 ? 19.752 5.115 -25.920 1.00 84.44 89 ARG A O 1
ATOM 697 N N . GLY A 1 90 ? 18.952 3.014 -25.890 1.00 82.94 90 GLY A N 1
ATOM 698 C CA . GLY A 1 90 ? 19.750 2.542 -24.759 1.00 82.94 90 GLY A CA 1
ATOM 699 C C . GLY A 1 90 ? 19.246 3.024 -23.396 1.00 82.94 90 GLY A C 1
ATOM 700 O O . GLY A 1 90 ? 19.963 2.895 -22.407 1.00 82.94 90 GLY A O 1
ATOM 701 N N . VAL A 1 91 ? 18.031 3.579 -23.319 1.00 86.31 91 VAL A N 1
ATOM 702 C CA . VAL A 1 91 ? 17.417 3.998 -22.054 1.00 86.31 91 VAL A CA 1
ATOM 703 C C . VAL A 1 91 ? 16.677 2.800 -21.451 1.00 86.31 91 VAL A C 1
ATOM 705 O O . VAL A 1 91 ? 15.742 2.297 -22.078 1.00 86.31 91 VAL A O 1
ATOM 708 N N . PRO A 1 92 ? 17.039 2.338 -20.238 1.00 84.88 92 PRO A N 1
ATOM 709 C CA . PRO A 1 92 ? 16.312 1.265 -19.571 1.00 84.88 92 PRO A CA 1
ATOM 710 C C . PRO A 1 92 ? 14.856 1.668 -19.335 1.00 84.88 92 PRO A C 1
ATOM 712 O O . PRO A 1 92 ? 14.593 2.672 -18.668 1.00 84.88 92 PRO A O 1
ATOM 715 N N . ALA A 1 93 ? 13.923 0.879 -19.865 1.00 85.25 93 ALA A N 1
ATOM 716 C CA . ALA A 1 93 ? 12.494 1.087 -19.697 1.00 85.25 93 ALA A CA 1
ATOM 717 C C . ALA A 1 93 ? 11.725 -0.237 -19.769 1.00 85.25 93 ALA A C 1
ATOM 719 O O . ALA A 1 93 ? 12.136 -1.157 -20.472 1.00 85.25 93 ALA A O 1
ATOM 720 N N . TYR A 1 94 ? 10.604 -0.334 -19.055 1.00 83.56 94 TYR A N 1
ATOM 721 C CA . TYR A 1 94 ? 9.711 -1.492 -19.133 1.00 83.56 94 TYR A CA 1
ATOM 722 C C . TYR A 1 94 ? 8.267 -1.121 -18.759 1.00 83.56 94 TYR A C 1
ATOM 724 O O . TYR A 1 94 ? 8.045 -0.191 -17.974 1.00 83.56 94 TYR A O 1
ATOM 732 N N . PRO A 1 95 ? 7.263 -1.812 -19.326 1.00 85.31 95 PRO A N 1
ATOM 733 C CA . PRO A 1 95 ? 5.862 -1.559 -19.020 1.00 85.31 95 PRO A CA 1
ATOM 734 C C . PRO A 1 95 ? 5.488 -2.061 -17.619 1.00 85.31 95 PRO A C 1
ATOM 736 O O . PRO A 1 95 ? 5.995 -3.069 -17.131 1.00 85.31 95 PRO A O 1
ATOM 739 N N . ILE A 1 96 ? 4.547 -1.362 -16.989 1.00 84.69 96 ILE A N 1
ATOM 740 C CA . ILE A 1 96 ? 3.971 -1.679 -15.679 1.00 84.69 96 ILE A CA 1
ATOM 741 C C . ILE A 1 96 ? 2.441 -1.545 -15.723 1.00 84.69 96 ILE A C 1
ATOM 743 O O . ILE A 1 96 ? 1.870 -0.905 -16.612 1.00 84.69 96 ILE A O 1
ATOM 747 N N . GLY A 1 97 ? 1.757 -2.153 -14.756 1.00 82.88 97 GLY A N 1
ATOM 748 C CA . GLY A 1 97 ? 0.307 -2.066 -14.605 1.00 82.88 97 GLY A CA 1
ATOM 749 C C . GLY A 1 97 ? -0.110 -1.031 -13.565 1.00 82.88 97 GLY A C 1
ATOM 750 O O . GLY A 1 97 ? 0.500 -0.920 -12.503 1.00 82.88 97 GLY A O 1
ATOM 751 N N . GLN A 1 98 ? -1.194 -0.321 -13.857 1.00 86.00 98 GLN A N 1
ATOM 752 C CA . GLN A 1 98 ? -1.990 0.464 -12.917 1.00 86.00 98 GLN A CA 1
ATOM 753 C C . GLN A 1 98 ? -3.462 -0.007 -13.022 1.00 86.00 98 GLN A C 1
ATOM 755 O O . GLN A 1 98 ? -3.827 -0.643 -14.015 1.00 86.00 98 GLN A O 1
ATOM 760 N N . PRO A 1 99 ? -4.340 0.213 -12.024 1.00 86.62 99 PRO A N 1
ATOM 761 C CA . PRO A 1 99 ? -5.745 -0.190 -12.131 1.00 86.62 99 PRO A CA 1
ATOM 762 C C . PRO A 1 99 ? -6.405 0.329 -13.421 1.00 86.62 99 PRO A C 1
ATOM 764 O O . PRO A 1 99 ? -6.467 1.531 -13.635 1.00 86.62 99 PRO A O 1
ATOM 767 N N . GLY A 1 100 ? -6.859 -0.567 -14.304 1.00 85.75 100 GLY A N 1
ATOM 768 C CA . GLY A 1 100 ? -7.479 -0.189 -15.584 1.00 85.75 100 GLY A CA 1
ATOM 769 C C . GLY A 1 100 ? -6.551 0.500 -16.597 1.00 85.75 100 GLY A C 1
ATOM 770 O O . GLY A 1 100 ? -7.039 1.037 -17.586 1.00 85.75 100 GLY A O 1
ATOM 771 N N . HIS A 1 101 ? -5.231 0.506 -16.379 1.00 89.19 101 HIS A N 1
ATOM 772 C CA . HIS A 1 101 ? -4.292 1.274 -17.197 1.00 89.19 101 HIS A CA 1
ATOM 773 C C . HIS A 1 101 ? -2.920 0.610 -17.309 1.00 89.19 101 HIS A C 1
ATOM 775 O O . HIS A 1 101 ? -2.444 -0.045 -16.385 1.00 89.19 101 HIS A O 1
ATOM 781 N N . CYS A 1 102 ? -2.253 0.795 -18.444 1.00 88.50 102 CYS A N 1
ATOM 782 C CA . CYS A 1 102 ? -0.856 0.412 -18.612 1.00 88.50 102 CYS A CA 1
ATOM 783 C C . CYS A 1 102 ? 0.000 1.674 -18.594 1.00 88.50 102 CYS A C 1
ATOM 785 O O . CYS A 1 102 ? -0.295 2.631 -19.305 1.00 88.50 102 CYS A O 1
ATOM 787 N N . ALA A 1 103 ? 1.042 1.653 -17.771 1.00 90.25 103 ALA A N 1
ATOM 788 C CA . ALA A 1 103 ? 2.068 2.679 -17.700 1.00 90.25 103 ALA A CA 1
ATOM 789 C C . ALA A 1 103 ? 3.423 2.048 -18.058 1.00 90.25 103 ALA A C 1
ATOM 791 O O . ALA A 1 103 ? 3.515 0.863 -18.383 1.00 90.25 103 ALA A O 1
ATOM 792 N N . PHE A 1 104 ? 4.496 2.822 -18.011 1.00 88.50 104 PHE A N 1
ATOM 793 C CA . PHE A 1 104 ? 5.853 2.289 -18.107 1.00 88.50 104 PHE A CA 1
ATOM 794 C C . PHE A 1 104 ? 6.764 3.046 -17.156 1.00 88.50 104 PHE A C 1
ATOM 796 O O . PHE A 1 104 ? 6.452 4.162 -16.744 1.00 88.50 104 PHE A O 1
ATOM 803 N N . VAL A 1 105 ? 7.887 2.442 -16.802 1.00 89.12 105 VAL A N 1
ATOM 804 C CA . VAL A 1 105 ? 8.940 3.110 -16.041 1.00 89.12 105 VAL A CA 1
ATOM 805 C C . VAL A 1 105 ? 10.192 3.208 -16.883 1.00 89.12 105 VAL A C 1
ATOM 807 O O . VAL A 1 105 ? 10.441 2.342 -17.720 1.00 89.12 105 VAL A O 1
ATOM 810 N N . TYR A 1 106 ? 10.967 4.263 -16.669 1.00 88.56 106 TYR A N 1
ATOM 811 C CA . TYR A 1 106 ? 12.243 4.466 -17.340 1.00 88.56 106 TYR A CA 1
ATOM 812 C C . TYR A 1 106 ? 13.231 5.199 -16.437 1.00 88.56 106 TYR A C 1
ATOM 814 O O . TYR A 1 106 ? 12.824 5.909 -15.513 1.00 88.56 106 TYR A O 1
ATOM 822 N N . LYS A 1 107 ? 14.526 5.028 -16.708 1.00 87.25 107 LYS A N 1
ATOM 823 C CA . LYS A 1 107 ? 15.597 5.754 -16.018 1.00 87.25 107 LYS A CA 1
ATOM 824 C C . LYS A 1 107 ? 15.823 7.109 -16.698 1.00 87.25 107 LYS A C 1
ATOM 826 O O . LYS A 1 107 ? 16.125 7.153 -17.888 1.00 87.25 107 LYS A O 1
ATOM 831 N N . ASN A 1 108 ? 15.637 8.208 -15.970 1.00 86.62 108 ASN A N 1
ATOM 832 C CA . ASN A 1 108 ? 15.884 9.560 -16.476 1.00 86.62 108 ASN A CA 1
ATOM 833 C C . ASN A 1 108 ? 17.392 9.897 -16.482 1.00 86.62 108 ASN A C 1
ATOM 835 O O . ASN A 1 108 ? 18.222 9.109 -16.026 1.00 86.62 108 ASN A O 1
ATOM 839 N N . LEU A 1 109 ? 17.748 11.084 -16.986 1.00 83.31 109 LEU A N 1
ATOM 840 C CA . LEU A 1 109 ? 19.139 11.553 -17.054 1.00 83.31 109 LEU A CA 1
ATOM 841 C C . LEU A 1 109 ? 19.816 11.717 -15.686 1.00 83.31 109 LEU A C 1
ATOM 843 O O . LEU A 1 109 ? 21.021 11.515 -15.582 1.00 83.31 109 LEU A O 1
ATOM 847 N N . SER A 1 110 ? 19.050 12.021 -14.637 1.00 81.69 110 SER A N 1
ATOM 848 C CA . SER A 1 110 ? 19.543 12.073 -13.253 1.00 81.69 110 SER A CA 1
ATOM 849 C C . SER A 1 110 ? 19.806 10.681 -12.666 1.00 81.69 110 SER A C 1
ATOM 851 O O . SER A 1 110 ? 20.262 10.553 -11.533 1.00 81.69 110 SER A O 1
ATOM 853 N N . GLY A 1 111 ? 19.494 9.621 -13.416 1.00 81.00 111 GLY A N 1
ATOM 854 C CA . GLY A 1 111 ? 19.609 8.239 -12.979 1.00 81.00 111 GLY A CA 1
ATOM 855 C C . GLY A 1 111 ? 18.439 7.750 -12.124 1.00 81.00 111 GLY A C 1
ATOM 856 O O . GLY A 1 111 ? 18.490 6.622 -11.637 1.00 81.00 111 GLY A O 1
ATOM 857 N N . GLU A 1 112 ? 17.383 8.545 -11.961 1.00 85.31 112 GLU A N 1
ATOM 858 C CA . GLU A 1 112 ? 16.191 8.174 -11.200 1.00 85.31 112 GLU A CA 1
ATOM 859 C C . GLU A 1 112 ? 15.186 7.421 -12.071 1.00 85.31 112 GLU A C 1
ATOM 861 O O . GLU A 1 112 ? 15.029 7.693 -13.263 1.00 85.31 112 GLU A O 1
ATOM 866 N N . TRP A 1 113 ? 14.450 6.496 -11.460 1.00 88.25 113 TRP A N 1
ATOM 867 C CA . TRP A 1 113 ? 13.319 5.854 -12.115 1.00 88.25 113 TRP A CA 1
ATOM 868 C C . TRP A 1 113 ? 12.076 6.726 -12.005 1.00 88.25 113 TRP A C 1
ATOM 870 O O . TRP A 1 113 ? 11.713 7.192 -10.925 1.00 88.25 113 TRP A O 1
ATOM 880 N N . VAL A 1 114 ? 11.398 6.917 -13.131 1.00 89.81 114 VAL A N 1
ATOM 881 C CA . VAL A 1 114 ? 10.184 7.729 -13.246 1.00 89.81 114 VAL A CA 1
ATOM 882 C C . VAL A 1 114 ? 9.104 6.963 -14.008 1.00 89.81 114 VAL A C 1
ATOM 884 O O . VAL A 1 114 ? 9.410 6.061 -14.788 1.00 89.81 114 VAL A O 1
ATOM 887 N N . ILE A 1 115 ? 7.834 7.311 -13.780 1.00 90.62 115 ILE A N 1
ATOM 888 C CA . ILE A 1 115 ? 6.694 6.688 -14.466 1.00 90.62 115 ILE A CA 1
ATOM 889 C C . ILE A 1 115 ? 6.290 7.549 -15.666 1.00 90.62 115 ILE A C 1
ATOM 891 O O . ILE A 1 115 ? 5.933 8.715 -15.503 1.00 90.62 115 ILE A O 1
ATOM 895 N N . GLY A 1 116 ? 6.276 6.955 -16.856 1.00 91.44 116 GLY A N 1
ATOM 896 C CA . GLY A 1 116 ? 5.653 7.512 -18.051 1.00 91.44 116 GLY A CA 1
ATOM 897 C C . GLY A 1 116 ? 4.245 6.954 -18.276 1.00 91.44 116 GLY A C 1
ATOM 898 O O . GLY A 1 116 ? 3.922 5.847 -17.842 1.00 91.44 116 GLY A O 1
ATOM 899 N N . ASN A 1 117 ? 3.394 7.729 -18.958 1.00 91.81 117 ASN A N 1
ATOM 900 C CA . ASN A 1 117 ? 1.960 7.437 -19.095 1.00 91.81 117 ASN A CA 1
ATOM 901 C C . ASN A 1 117 ? 1.299 7.171 -17.722 1.00 91.81 117 ASN A C 1
ATOM 903 O O . ASN A 1 117 ? 0.625 6.169 -17.526 1.00 91.81 117 ASN A O 1
ATOM 907 N N . ASN A 1 118 ? 1.578 8.020 -16.732 1.00 92.62 118 ASN A N 1
ATOM 908 C CA . ASN A 1 118 ? 1.209 7.799 -15.335 1.00 92.62 118 ASN A CA 1
ATOM 909 C C . ASN A 1 118 ? -0.172 8.385 -15.002 1.00 92.62 118 ASN A C 1
ATOM 911 O O . ASN A 1 118 ? -0.360 9.585 -15.187 1.00 92.62 118 ASN A O 1
ATOM 915 N N . ILE A 1 119 ? -1.084 7.598 -14.418 1.00 91.38 119 ILE A N 1
ATOM 916 C CA . ILE A 1 119 ? -2.370 8.122 -13.916 1.00 91.38 119 ILE A CA 1
ATOM 917 C C . ILE A 1 119 ? -2.573 7.943 -12.404 1.00 91.38 119 ILE A C 1
ATOM 919 O O . ILE A 1 119 ? -3.383 8.661 -11.817 1.00 91.38 119 ILE A O 1
ATOM 923 N N . TYR A 1 120 ? -1.836 7.035 -11.747 1.00 87.88 120 TYR A N 1
ATOM 924 C CA . TYR A 1 120 ? -2.044 6.728 -10.320 1.00 87.88 120 TYR A CA 1
ATOM 925 C C . TYR A 1 120 ? -0.792 6.717 -9.431 1.00 87.88 120 TYR A C 1
ATOM 927 O O . TYR A 1 120 ? -0.910 6.574 -8.213 1.00 87.88 120 TYR A O 1
ATOM 935 N N . GLY A 1 121 ? 0.397 6.928 -9.992 1.00 88.81 121 GLY A N 1
ATOM 936 C CA . GLY A 1 121 ? 1.655 6.984 -9.248 1.00 88.81 121 GLY A CA 1
ATOM 937 C C . GLY A 1 121 ? 2.146 5.627 -8.735 1.00 88.81 121 GLY A C 1
ATOM 938 O O . GLY A 1 121 ? 1.576 4.572 -9.022 1.00 88.81 121 GLY A O 1
ATOM 939 N N . TRP A 1 122 ? 3.236 5.655 -7.966 1.00 86.81 122 TRP A N 1
ATOM 940 C CA . TRP A 1 122 ? 3.977 4.459 -7.548 1.00 86.81 122 TRP A CA 1
ATOM 941 C C . TRP A 1 122 ? 3.181 3.489 -6.665 1.00 86.81 122 TRP A C 1
ATOM 943 O O . TRP A 1 122 ? 3.307 2.284 -6.843 1.00 86.81 122 TRP A O 1
ATOM 953 N N . VAL A 1 123 ? 2.317 3.984 -5.771 1.00 85.25 123 VAL A N 1
ATOM 954 C CA . VAL A 1 123 ? 1.532 3.137 -4.843 1.00 85.25 123 VAL A CA 1
ATOM 955 C C . VAL A 1 123 ? 0.553 2.206 -5.565 1.00 85.25 123 VAL A C 1
ATOM 957 O O . VAL A 1 123 ? 0.284 1.102 -5.104 1.00 85.25 123 VAL A O 1
ATOM 960 N N . TRP A 1 124 ? 0.025 2.638 -6.710 1.00 85.56 124 TRP A N 1
ATOM 961 C CA . TRP A 1 124 ? -0.896 1.842 -7.529 1.00 85.56 124 TRP A CA 1
ATOM 962 C C . TRP A 1 124 ? -0.206 1.210 -8.734 1.00 85.56 124 TRP A C 1
ATOM 964 O O . TRP A 1 124 ? -0.878 0.700 -9.626 1.00 85.56 124 TRP A O 1
ATOM 974 N N . SER A 1 125 ? 1.123 1.270 -8.778 1.00 84.69 125 SER A N 1
ATOM 975 C CA . SER A 1 125 ? 1.919 0.681 -9.842 1.00 84.69 125 SER A CA 1
ATOM 976 C C . SER A 1 125 ? 2.407 -0.695 -9.413 1.00 84.69 125 SER A C 1
ATOM 978 O O . SER A 1 125 ? 3.084 -0.840 -8.399 1.00 84.69 125 SER A O 1
ATOM 980 N N . GLY A 1 126 ? 2.080 -1.713 -10.200 1.00 74.00 126 GLY A N 1
ATOM 981 C CA . GLY A 1 126 ? 2.517 -3.085 -9.978 1.00 74.00 126 GLY A CA 1
ATOM 982 C C . GLY A 1 126 ? 3.138 -3.687 -11.233 1.00 74.00 126 GLY A C 1
ATOM 983 O O . GLY A 1 126 ? 2.832 -3.283 -12.352 1.00 74.00 126 GLY A O 1
ATOM 984 N N . GLY A 1 127 ? 3.967 -4.718 -11.052 1.00 51.53 127 GLY A N 1
ATOM 985 C CA . GLY A 1 127 ? 4.389 -5.611 -12.144 1.00 51.53 127 GLY A CA 1
ATOM 986 C C . GLY A 1 127 ? 3.269 -6.545 -12.627 1.00 51.53 127 GLY A C 1
ATOM 987 O O . GLY A 1 127 ? 3.485 -7.371 -13.504 1.00 51.53 127 GLY A O 1
ATOM 988 N N . HIS A 1 128 ? 2.085 -6.416 -12.027 1.00 44.44 128 HIS A N 1
ATOM 989 C CA . HIS A 1 128 ? 0.850 -7.107 -12.345 1.00 44.44 128 HIS A CA 1
ATOM 990 C C . HIS A 1 128 ? -0.255 -6.042 -12.351 1.00 44.44 128 HIS A C 1
ATOM 992 O O . HIS A 1 128 ? -0.677 -5.579 -11.291 1.00 44.44 128 HIS A O 1
ATOM 998 N N . SER A 1 129 ? -0.784 -5.667 -13.518 1.00 33.19 129 SER A N 1
ATOM 999 C CA . SER A 1 129 ? -2.228 -5.420 -13.543 1.00 33.19 129 SER A CA 1
ATOM 1000 C C . SER A 1 129 ? -2.864 -6.698 -12.981 1.00 33.19 129 SER A C 1
ATOM 1002 O O . SER A 1 129 ? -2.364 -7.789 -13.249 1.00 33.19 129 SER A O 1
ATOM 1004 N N . GLY A 1 130 ? -3.888 -6.608 -12.134 1.00 31.16 130 GLY A N 1
ATOM 1005 C CA . GLY A 1 130 ? -4.572 -7.764 -11.534 1.00 31.16 130 GLY A CA 1
ATOM 1006 C C . GLY A 1 130 ? -5.314 -8.650 -12.548 1.00 31.16 130 GLY A C 1
ATOM 1007 O O . GLY A 1 130 ? -6.438 -9.061 -12.300 1.00 31.16 130 GLY A O 1
ATOM 1008 N N . TRP A 1 131 ? -4.705 -8.922 -13.695 1.00 28.48 131 TRP A N 1
ATOM 1009 C CA . TRP A 1 131 ? -5.200 -9.674 -14.821 1.00 28.48 131 TRP A CA 1
ATOM 1010 C C . TRP A 1 131 ? -4.087 -10.631 -15.260 1.00 28.48 131 TRP A C 1
ATOM 1012 O O . TRP A 1 131 ? -3.278 -10.329 -16.137 1.00 28.48 131 TRP A O 1
ATOM 1022 N N . LYS A 1 132 ? -4.011 -11.796 -14.606 1.00 28.48 132 LYS A N 1
ATOM 1023 C CA . LYS A 1 132 ? -3.263 -12.930 -15.151 1.00 28.48 132 LYS A CA 1
ATOM 1024 C C . LYS A 1 132 ? -4.026 -13.417 -16.385 1.00 28.48 132 LYS A C 1
ATOM 1026 O O . LYS A 1 132 ? -4.922 -14.244 -16.255 1.00 28.48 132 LYS A O 1
ATOM 1031 N N . LEU A 1 133 ? -3.699 -12.901 -17.571 1.00 30.16 133 LEU A N 1
ATOM 1032 C CA . LEU A 1 133 ? -3.991 -13.657 -18.789 1.00 30.16 133 LEU A CA 1
ATOM 1033 C C . LEU A 1 133 ? -3.120 -14.916 -18.767 1.00 30.16 133 LEU A C 1
ATOM 1035 O O . LEU A 1 133 ? -1.920 -14.807 -18.483 1.00 30.16 133 LEU A O 1
ATOM 1039 N N . PRO A 1 134 ? -3.678 -16.095 -19.074 1.00 23.89 134 PRO A N 1
ATOM 1040 C CA . PRO A 1 134 ? -2.869 -17.265 -19.375 1.00 23.89 134 PRO A CA 1
ATOM 1041 C C . PRO A 1 134 ? -1.865 -16.907 -20.484 1.00 23.89 134 PRO A C 1
ATOM 1043 O O . PRO A 1 134 ? -2.262 -16.391 -21.525 1.00 23.89 134 PRO A O 1
ATOM 1046 N N . GLY A 1 135 ? -0.567 -17.116 -20.240 1.00 30.58 135 GLY A N 1
ATOM 1047 C CA . GLY A 1 135 ? 0.506 -16.839 -21.211 1.00 30.58 135 GLY A CA 1
ATOM 1048 C C . GLY A 1 135 ? 1.219 -15.482 -21.085 1.00 30.58 135 GLY A C 1
ATOM 1049 O O . GLY A 1 135 ? 2.152 -15.224 -21.837 1.00 30.58 135 GLY A O 1
ATOM 1050 N N . SER A 1 136 ? 0.848 -14.618 -20.133 1.00 34.00 136 SER A N 1
ATOM 1051 C CA . SER A 1 136 ? 1.571 -13.362 -19.866 1.00 34.00 136 SER A CA 1
ATOM 1052 C C . SER A 1 136 ? 2.797 -13.612 -18.976 1.00 34.00 136 SER A C 1
ATOM 1054 O O . SER A 1 136 ? 2.669 -13.664 -17.753 1.00 34.00 136 SER A O 1
ATOM 1056 N N . SER A 1 137 ? 3.990 -13.732 -19.564 1.00 39.16 137 SER A N 1
ATOM 1057 C CA . SER A 1 137 ? 5.258 -13.717 -18.816 1.00 39.16 137 SER A CA 1
ATOM 1058 C C . SER A 1 137 ? 5.433 -12.403 -18.037 1.00 39.16 137 SER A C 1
ATOM 1060 O O . SER A 1 137 ? 5.030 -11.345 -18.524 1.00 39.16 137 SER A O 1
ATOM 1062 N N . ASN A 1 138 ? 6.051 -12.461 -16.852 1.00 42.16 138 ASN A N 1
ATOM 1063 C CA . ASN A 1 138 ? 6.401 -11.292 -16.033 1.00 42.16 138 ASN A CA 1
ATOM 1064 C C . ASN A 1 138 ? 7.039 -10.183 -16.892 1.00 42.16 138 ASN A C 1
ATOM 1066 O O . ASN A 1 138 ? 8.091 -10.392 -17.487 1.00 42.16 138 ASN A O 1
ATOM 1070 N N . MET A 1 139 ? 6.397 -9.009 -16.966 1.00 51.41 139 MET A N 1
ATOM 1071 C CA . MET A 1 139 ? 6.913 -7.860 -17.732 1.00 51.41 139 MET A CA 1
ATOM 1072 C C . MET A 1 139 ? 7.869 -6.973 -16.913 1.00 51.41 139 MET A C 1
ATOM 1074 O O . MET A 1 139 ? 8.567 -6.134 -17.476 1.00 51.41 139 MET A O 1
ATOM 1078 N N . SER A 1 140 ? 7.890 -7.146 -15.586 1.00 58.62 140 SER A N 1
ATOM 1079 C CA . SER A 1 140 ? 8.880 -6.532 -14.698 1.00 58.62 140 SER A CA 1
ATOM 1080 C C . SER A 1 140 ? 10.114 -7.432 -14.638 1.00 58.62 140 SER A C 1
ATOM 1082 O O . SER A 1 140 ? 9.955 -8.610 -14.308 1.00 58.62 140 SER A O 1
ATOM 1084 N N . PRO A 1 141 ? 11.328 -6.901 -14.856 1.00 60.78 141 PRO A N 1
ATOM 1085 C CA . PRO A 1 141 ? 12.552 -7.672 -14.664 1.00 60.78 141 PRO A CA 1
ATOM 1086 C C . PRO A 1 141 ? 12.912 -7.865 -13.179 1.00 60.78 141 PRO A C 1
ATOM 1088 O O . PRO A 1 141 ? 13.941 -8.455 -12.863 1.00 60.78 141 PRO A O 1
ATOM 1091 N N . TRP A 1 142 ? 12.075 -7.365 -12.264 1.00 59.78 142 TRP A N 1
ATOM 1092 C CA . TRP A 1 142 ? 12.295 -7.387 -10.820 1.00 59.78 142 TRP A CA 1
ATOM 1093 C C . TRP A 1 142 ? 11.188 -8.148 -10.098 1.00 59.78 142 TRP A C 1
ATOM 1095 O O . TRP A 1 142 ? 10.001 -7.981 -10.409 1.00 59.78 142 TRP A O 1
ATOM 1105 N N . GLU A 1 143 ? 11.578 -8.908 -9.076 1.00 62.03 143 GLU A N 1
ATOM 1106 C CA . GLU A 1 143 ? 10.659 -9.484 -8.099 1.00 62.03 143 GLU A CA 1
ATOM 1107 C C . GLU A 1 143 ? 10.209 -8.410 -7.097 1.00 62.03 143 GLU A C 1
ATOM 1109 O O . GLU A 1 143 ? 10.997 -7.903 -6.300 1.00 62.03 143 GLU A O 1
ATOM 1114 N N . GLY A 1 144 ? 8.921 -8.060 -7.125 1.00 66.12 144 GLY A N 1
ATOM 1115 C CA . GLY A 1 144 ? 8.313 -7.105 -6.195 1.00 66.12 144 GLY A CA 1
ATOM 1116 C C . GLY A 1 144 ? 7.686 -5.877 -6.869 1.00 66.12 144 GLY A C 1
ATOM 1117 O O . GLY A 1 144 ? 7.536 -5.834 -8.093 1.00 66.12 144 GLY A O 1
ATOM 1118 N N . PRO A 1 145 ? 7.242 -4.882 -6.077 1.00 75.12 145 PRO A N 1
ATOM 1119 C CA . PRO A 1 145 ? 6.674 -3.644 -6.598 1.00 75.12 145 PRO A CA 1
ATOM 1120 C C . PRO A 1 145 ? 7.723 -2.843 -7.390 1.00 75.12 145 PRO A C 1
ATOM 1122 O O . PRO A 1 145 ? 8.805 -2.601 -6.852 1.00 75.12 145 PRO A O 1
ATOM 1125 N N . PRO A 1 146 ? 7.411 -2.340 -8.603 1.00 78.19 146 PRO A N 1
ATOM 1126 C CA . PRO A 1 146 ? 8.350 -1.545 -9.401 1.00 78.19 146 PRO A CA 1
ATOM 1127 C C . PRO A 1 146 ? 8.936 -0.349 -8.646 1.00 78.19 146 PRO A C 1
ATOM 1129 O O . PRO A 1 146 ? 10.080 0.013 -8.865 1.00 78.19 146 PRO A O 1
ATOM 1132 N N . ALA A 1 147 ? 8.176 0.234 -7.718 1.00 80.00 147 ALA A N 1
ATOM 1133 C CA . ALA A 1 147 ? 8.598 1.363 -6.895 1.00 80.00 147 ALA A CA 1
ATOM 1134 C C . ALA A 1 147 ? 9.850 1.101 -6.037 1.00 80.00 147 ALA A C 1
ATOM 1136 O O . ALA A 1 147 ? 10.574 2.046 -5.728 1.00 80.00 147 ALA A O 1
ATOM 1137 N N . ILE A 1 148 ? 10.135 -0.161 -5.690 1.00 81.25 148 ILE A N 1
ATOM 1138 C CA . ILE A 1 148 ? 11.312 -0.537 -4.890 1.00 81.25 148 ILE A CA 1
ATOM 1139 C C . ILE A 1 148 ? 12.622 -0.219 -5.616 1.00 81.25 148 ILE A C 1
ATOM 1141 O O . ILE A 1 148 ? 13.650 0.017 -4.981 1.00 81.25 148 ILE A O 1
ATOM 1145 N N . ILE A 1 149 ? 12.591 -0.124 -6.945 1.00 79.94 149 ILE A N 1
ATOM 1146 C CA . ILE A 1 149 ? 13.767 0.238 -7.732 1.00 79.94 149 ILE A CA 1
ATOM 1147 C C . ILE A 1 149 ? 14.313 1.622 -7.370 1.00 79.94 149 ILE A C 1
ATOM 1149 O O . ILE A 1 149 ? 15.525 1.823 -7.316 1.00 79.94 149 ILE A O 1
ATOM 1153 N N . SER A 1 150 ? 13.425 2.569 -7.064 1.00 81.19 150 SER A N 1
ATOM 1154 C CA . SER A 1 150 ? 13.802 3.923 -6.669 1.00 81.19 150 SER A CA 1
ATOM 1155 C C . SER A 1 150 ? 14.505 3.912 -5.314 1.00 81.19 150 SER A C 1
ATOM 1157 O O . SER A 1 150 ? 15.443 4.677 -5.100 1.00 81.19 150 SER A O 1
ATOM 1159 N N . SER A 1 151 ? 14.103 3.010 -4.419 1.00 84.19 151 SER A N 1
ATOM 1160 C CA . SER A 1 151 ? 14.743 2.816 -3.120 1.00 84.19 151 SER A CA 1
ATOM 1161 C C . SER A 1 151 ? 16.152 2.235 -3.262 1.00 84.19 151 SER A C 1
ATOM 1163 O O . SER A 1 151 ? 17.068 2.716 -2.598 1.00 84.19 151 SER A O 1
ATOM 1165 N N . PHE A 1 152 ? 16.354 1.264 -4.163 1.00 85.19 152 PHE A N 1
ATOM 1166 C CA . PHE A 1 152 ? 17.688 0.726 -4.459 1.00 85.19 152 PHE A CA 1
ATOM 1167 C C . PHE A 1 152 ? 18.625 1.791 -5.034 1.00 85.19 152 PHE A C 1
ATOM 1169 O O . PHE A 1 152 ? 19.729 1.956 -4.526 1.00 85.19 152 PHE A O 1
ATOM 1176 N N . VAL A 1 153 ? 18.171 2.576 -6.017 1.00 85.19 153 VAL A N 1
ATOM 1177 C CA . VAL A 1 153 ? 18.990 3.657 -6.598 1.00 85.19 153 VAL A CA 1
ATOM 1178 C C . VAL A 1 153 ? 19.373 4.699 -5.544 1.00 85.19 153 VAL A C 1
ATOM 1180 O O . VAL A 1 153 ? 20.527 5.110 -5.470 1.00 85.19 1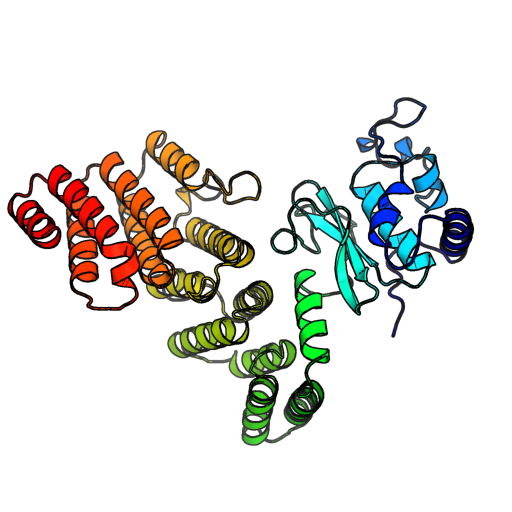53 VAL A O 1
ATOM 1183 N N . ARG A 1 154 ? 18.430 5.105 -4.684 1.00 86.25 154 ARG A N 1
ATOM 1184 C CA . ARG A 1 154 ? 18.717 6.042 -3.584 1.00 86.25 154 ARG A CA 1
ATOM 1185 C C . ARG A 1 154 ? 19.710 5.472 -2.578 1.00 86.25 154 ARG A C 1
ATOM 1187 O O . ARG A 1 154 ? 20.489 6.231 -2.014 1.00 86.25 154 ARG A O 1
ATOM 1194 N N . PHE A 1 155 ? 19.656 4.166 -2.322 1.00 90.06 155 PHE A N 1
ATOM 1195 C CA . PHE A 1 155 ? 20.631 3.489 -1.477 1.00 90.06 155 PHE A CA 1
ATOM 1196 C C . PHE A 1 155 ? 22.023 3.504 -2.117 1.00 90.06 155 PHE A C 1
ATOM 1198 O O . PHE A 1 155 ? 22.970 3.897 -1.447 1.00 90.06 155 PHE A O 1
ATOM 1205 N N . GLU A 1 156 ? 22.145 3.156 -3.400 1.00 88.75 156 GLU A N 1
ATOM 1206 C CA . GLU A 1 156 ? 23.427 3.142 -4.126 1.00 88.75 156 GLU A CA 1
ATOM 1207 C C . GLU A 1 156 ? 24.115 4.515 -4.173 1.00 88.75 156 GLU A C 1
ATOM 1209 O O . GLU A 1 156 ? 25.337 4.590 -4.255 1.00 88.75 156 GLU A O 1
ATOM 1214 N N . GLN A 1 157 ? 23.343 5.601 -4.095 1.00 89.12 157 GLN A N 1
ATOM 1215 C CA . GLN A 1 157 ? 23.852 6.975 -4.057 1.00 89.12 157 GLN A CA 1
ATOM 1216 C C . GLN A 1 157 ? 24.384 7.412 -2.679 1.00 89.12 157 GLN A C 1
ATOM 1218 O O . GLN A 1 157 ? 24.923 8.511 -2.561 1.00 89.12 157 GLN A O 1
ATOM 1223 N N . LEU A 1 158 ? 24.225 6.603 -1.625 1.00 90.94 158 LEU A N 1
ATOM 1224 C CA . LEU A 1 158 ? 24.770 6.923 -0.304 1.00 90.94 158 LEU A CA 1
ATOM 1225 C C . LEU A 1 158 ? 26.282 6.690 -0.273 1.00 90.94 158 LEU A C 1
ATOM 1227 O O . LEU A 1 158 ? 26.771 5.665 -0.747 1.00 90.94 158 LEU A O 1
ATOM 1231 N N . ASN A 1 159 ? 27.012 7.574 0.406 1.00 94.31 159 ASN A N 1
ATOM 1232 C CA . ASN A 1 159 ? 28.445 7.383 0.650 1.00 94.31 159 ASN A CA 1
ATOM 1233 C C . ASN A 1 159 ? 28.718 6.079 1.422 1.00 94.31 159 ASN A C 1
ATOM 1235 O O . ASN A 1 159 ? 29.723 5.408 1.201 1.00 94.31 159 ASN A O 1
ATOM 1239 N N . GLU A 1 160 ? 27.793 5.683 2.298 1.00 95.50 160 GLU A N 1
ATOM 1240 C CA . GLU A 1 160 ? 27.886 4.490 3.136 1.00 95.50 160 GLU A CA 1
ATOM 1241 C C . GLU A 1 160 ? 27.413 3.200 2.443 1.00 95.50 160 GLU A C 1
ATOM 1243 O O . GLU A 1 160 ? 27.485 2.120 3.040 1.00 95.50 160 GLU A O 1
ATOM 1248 N N . ALA A 1 161 ? 26.934 3.277 1.193 1.00 94.75 161 ALA A N 1
ATOM 1249 C CA . ALA A 1 161 ? 26.391 2.125 0.471 1.00 94.75 161 ALA A CA 1
ATOM 1250 C C . ALA A 1 161 ? 27.415 0.989 0.355 1.00 94.75 161 ALA A C 1
ATOM 1252 O O . ALA A 1 161 ? 27.105 -0.170 0.635 1.00 94.75 161 ALA A O 1
ATOM 1253 N N . ARG A 1 162 ? 28.665 1.333 0.016 1.00 95.62 162 ARG A N 1
ATOM 1254 C CA . ARG A 1 162 ? 29.761 0.367 -0.136 1.00 95.62 162 ARG A CA 1
ATOM 1255 C C . ARG A 1 162 ? 30.058 -0.375 1.166 1.00 95.62 162 ARG A C 1
ATOM 1257 O O . ARG A 1 162 ? 30.143 -1.599 1.162 1.00 95.62 162 ARG A O 1
ATOM 1264 N N . ASP A 1 163 ? 30.196 0.349 2.273 1.00 96.56 163 ASP A N 1
ATOM 1265 C CA . ASP A 1 163 ? 30.478 -0.238 3.588 1.00 96.56 163 ASP A CA 1
ATOM 1266 C C . ASP A 1 163 ? 29.333 -1.137 4.067 1.00 96.56 163 ASP A C 1
ATOM 1268 O O . ASP A 1 163 ? 29.562 -2.208 4.637 1.00 96.56 163 ASP A O 1
ATOM 1272 N N . SER A 1 164 ? 28.094 -0.706 3.821 1.00 97.25 164 SER A N 1
ATOM 1273 C CA . SER A 1 164 ? 26.886 -1.474 4.112 1.00 97.25 164 SER A CA 1
ATOM 1274 C C . SER A 1 164 ? 26.855 -2.793 3.330 1.00 97.25 164 SER A C 1
ATOM 1276 O O . SER A 1 164 ? 26.680 -3.854 3.936 1.00 97.25 164 SER A O 1
ATOM 1278 N N . GLU A 1 165 ? 27.111 -2.758 2.017 1.00 96.19 165 GLU A N 1
ATOM 1279 C CA . GLU A 1 165 ? 27.168 -3.961 1.177 1.00 96.19 165 GLU A CA 1
ATOM 1280 C C . GLU A 1 165 ? 28.331 -4.885 1.547 1.00 96.19 165 GLU A C 1
ATOM 1282 O O . GLU A 1 165 ? 28.151 -6.101 1.585 1.00 96.19 165 GLU A O 1
ATOM 1287 N N . LEU A 1 166 ? 29.503 -4.346 1.898 1.00 96.56 166 LEU A N 1
ATOM 1288 C CA . LEU A 1 166 ? 30.623 -5.157 2.386 1.00 96.56 166 LEU A CA 1
ATOM 1289 C C . LEU A 1 166 ? 30.257 -5.894 3.679 1.00 96.56 166 LEU A C 1
ATOM 1291 O O . LEU A 1 166 ? 30.525 -7.089 3.800 1.00 96.56 166 LEU A O 1
ATOM 1295 N N . CYS A 1 167 ? 29.595 -5.225 4.628 1.00 97.44 167 CYS A N 1
ATOM 1296 C CA . CYS A 1 167 ? 29.101 -5.883 5.840 1.00 97.44 167 CYS A CA 1
ATOM 1297 C C . CYS A 1 167 ? 28.098 -7.000 5.507 1.00 97.44 167 CYS A C 1
ATOM 1299 O O . CYS A 1 167 ? 28.167 -8.081 6.096 1.00 97.44 167 CYS A O 1
ATOM 1301 N N . ARG A 1 168 ? 27.196 -6.767 4.544 1.00 96.50 168 ARG A N 1
ATOM 1302 C CA . ARG A 1 168 ? 26.208 -7.756 4.089 1.00 96.50 168 ARG A CA 1
ATOM 1303 C C . ARG A 1 168 ? 26.881 -8.971 3.443 1.00 96.50 168 ARG A C 1
ATOM 1305 O O . ARG A 1 168 ? 26.589 -10.105 3.820 1.00 96.50 168 ARG A O 1
ATOM 1312 N N . ALA A 1 169 ? 27.841 -8.741 2.549 1.00 96.12 169 ALA A N 1
ATOM 1313 C CA . ALA A 1 169 ? 28.614 -9.789 1.889 1.00 96.12 169 ALA A CA 1
ATOM 1314 C C . ALA A 1 169 ? 29.461 -10.598 2.885 1.00 96.12 169 ALA A C 1
ATOM 1316 O O . ALA A 1 169 ? 29.445 -11.826 2.867 1.00 96.12 169 ALA A O 1
ATOM 1317 N N . TYR A 1 170 ? 30.152 -9.948 3.825 1.00 96.44 170 TYR A N 1
ATOM 1318 C CA . TYR A 1 170 ? 30.899 -10.678 4.853 1.00 96.44 170 TYR A CA 1
ATOM 1319 C C . TYR A 1 170 ? 29.986 -11.447 5.809 1.00 96.44 170 TYR A C 1
ATOM 1321 O O . TYR A 1 170 ? 30.364 -12.519 6.278 1.00 96.44 170 TYR A O 1
ATOM 1329 N N . SER A 1 171 ? 28.777 -10.945 6.083 1.00 96.00 171 SER A N 1
ATOM 1330 C CA . SER A 1 171 ? 27.777 -11.689 6.852 1.00 96.00 171 SER A CA 1
ATOM 1331 C C . SER A 1 171 ? 27.393 -12.994 6.148 1.00 96.00 171 SER A C 1
ATOM 1333 O O . SER A 1 171 ? 27.391 -14.047 6.787 1.00 96.00 171 SER A O 1
ATOM 1335 N N . SER A 1 172 ? 27.129 -12.959 4.836 1.00 93.38 172 SER A N 1
ATOM 1336 C CA . SER A 1 172 ? 26.729 -14.154 4.080 1.00 93.38 172 SER A CA 1
ATOM 1337 C C . SER A 1 172 ? 27.843 -15.204 3.988 1.00 93.38 172 SER A C 1
ATOM 1339 O O . SER A 1 172 ? 27.553 -16.399 4.054 1.00 93.38 172 SER A O 1
ATOM 1341 N N . LEU A 1 173 ? 29.105 -14.768 3.926 1.00 94.50 173 LEU A N 1
ATOM 1342 C CA . LEU A 1 173 ? 30.289 -15.635 3.894 1.00 94.50 173 LEU A CA 1
ATOM 1343 C C . LEU A 1 173 ? 30.723 -16.148 5.278 1.00 94.50 173 LEU A C 1
ATOM 1345 O O . LEU A 1 173 ? 31.521 -17.085 5.374 1.00 94.50 173 LEU A O 1
ATOM 1349 N N . SER A 1 174 ? 30.235 -15.546 6.365 1.00 93.06 174 SER A N 1
ATOM 1350 C CA . SER A 1 174 ? 30.676 -15.902 7.712 1.00 93.06 174 SER A CA 1
ATOM 1351 C C . SER A 1 174 ? 30.136 -17.264 8.150 1.00 93.06 174 SER A C 1
ATOM 1353 O O . SER A 1 174 ? 28.926 -17.477 8.240 1.00 93.06 174 SER A O 1
ATOM 1355 N N . LYS A 1 175 ? 31.048 -18.177 8.511 1.00 92.69 175 LYS A N 1
ATOM 1356 C CA . LYS A 1 175 ? 30.710 -19.490 9.093 1.00 92.69 175 LYS A CA 1
ATOM 1357 C C . LYS A 1 175 ? 30.297 -19.407 10.568 1.00 92.69 175 LYS A C 1
ATOM 1359 O O . LYS A 1 175 ? 29.649 -20.315 11.077 1.00 92.69 175 LYS A O 1
ATOM 1364 N N . ASN A 1 176 ? 30.676 -18.336 11.269 1.00 92.44 176 ASN A N 1
ATOM 1365 C CA . ASN A 1 176 ? 30.361 -18.141 12.682 1.00 92.44 176 ASN A CA 1
ATOM 1366 C C . ASN A 1 176 ? 29.036 -17.372 12.827 1.00 92.44 176 ASN A C 1
ATOM 1368 O O . ASN A 1 176 ? 28.920 -16.234 12.375 1.00 92.44 176 ASN A O 1
ATOM 1372 N N . ASN A 1 177 ? 28.053 -17.969 13.507 1.00 88.94 177 ASN A N 1
ATOM 1373 C CA . ASN A 1 177 ? 26.713 -17.388 13.660 1.00 88.94 177 ASN A CA 1
ATOM 1374 C C . ASN A 1 177 ? 26.689 -16.049 14.422 1.00 88.94 177 ASN A C 1
ATOM 1376 O O . ASN A 1 177 ? 25.850 -15.198 14.122 1.00 88.94 177 ASN A O 1
ATOM 1380 N N . ILE A 1 178 ? 27.603 -15.834 15.375 1.00 90.38 178 ILE A N 1
ATOM 1381 C CA . ILE A 1 178 ? 27.724 -14.571 16.120 1.00 90.38 178 ILE A CA 1
ATOM 1382 C C . ILE A 1 178 ? 28.210 -13.473 15.173 1.00 90.38 178 ILE A C 1
ATOM 1384 O O . ILE A 1 178 ? 27.552 -12.441 15.032 1.00 90.38 178 ILE A O 1
ATOM 1388 N N . ASN A 1 179 ? 29.307 -13.727 14.453 1.00 93.06 179 ASN A N 1
ATOM 1389 C CA . ASN A 1 179 ? 29.856 -12.780 13.479 1.00 93.06 179 ASN A CA 1
ATOM 1390 C C . ASN A 1 179 ? 28.848 -12.481 12.370 1.00 93.06 179 ASN A C 1
ATOM 1392 O O . ASN A 1 179 ? 28.638 -11.321 12.023 1.00 93.06 179 ASN A O 1
ATOM 1396 N N . LYS A 1 180 ? 28.163 -13.514 11.873 1.00 93.31 180 LYS A N 1
ATOM 1397 C CA . LYS A 1 180 ? 27.083 -13.381 10.898 1.00 93.31 180 LYS A CA 1
ATOM 1398 C C . LYS A 1 180 ? 25.992 -12.422 11.389 1.00 93.31 180 LYS A C 1
ATOM 1400 O O . LYS A 1 180 ? 25.616 -11.512 10.650 1.00 93.31 180 LYS A O 1
ATOM 1405 N N . ASN A 1 181 ? 25.523 -12.565 12.635 1.00 90.75 181 ASN A N 1
ATOM 1406 C CA . ASN A 1 181 ? 24.505 -11.682 13.219 1.00 90.75 181 ASN A CA 1
ATOM 1407 C C . ASN A 1 181 ? 25.003 -10.234 13.374 1.00 90.75 181 ASN A C 1
ATOM 1409 O O . ASN A 1 181 ? 24.299 -9.305 12.979 1.00 90.75 181 ASN A O 1
ATOM 1413 N N . ILE A 1 182 ? 26.221 -10.044 13.896 1.00 94.19 182 ILE A N 1
ATOM 1414 C CA . ILE A 1 182 ? 26.831 -8.718 14.079 1.00 94.19 182 ILE A CA 1
ATOM 1415 C C . ILE A 1 182 ? 26.979 -8.002 12.733 1.00 94.19 182 ILE A C 1
ATOM 1417 O O . ILE A 1 182 ? 26.566 -6.853 12.594 1.00 94.19 182 ILE A O 1
ATOM 1421 N N . LEU A 1 183 ? 27.535 -8.681 11.727 1.00 96.38 183 LEU A N 1
ATOM 1422 C CA . LEU A 1 183 ? 27.761 -8.113 10.397 1.00 96.38 183 LEU A CA 1
ATOM 1423 C C . LEU A 1 183 ? 26.447 -7.775 9.684 1.00 96.38 183 LEU A C 1
ATOM 1425 O O . LEU A 1 183 ? 26.348 -6.723 9.059 1.00 96.38 183 LEU A O 1
ATOM 1429 N N . SER A 1 184 ? 25.417 -8.611 9.839 1.00 94.25 184 SER A N 1
ATOM 1430 C CA . SER A 1 184 ? 24.090 -8.351 9.270 1.00 94.25 184 SER A CA 1
ATOM 1431 C C . SER A 1 184 ? 23.447 -7.088 9.865 1.00 94.25 184 SER A C 1
ATOM 1433 O O . SER A 1 184 ? 22.909 -6.263 9.130 1.00 94.25 184 SER A O 1
ATOM 1435 N N . ARG A 1 185 ? 23.578 -6.863 11.182 1.00 93.44 185 ARG A N 1
ATOM 1436 C CA . ARG A 1 185 ? 23.123 -5.615 11.825 1.00 93.44 185 ARG A CA 1
ATOM 1437 C C . ARG A 1 185 ? 23.929 -4.405 11.368 1.00 93.44 185 ARG A C 1
ATOM 1439 O O . ARG A 1 185 ? 23.340 -3.390 11.008 1.00 93.44 185 ARG A O 1
ATOM 1446 N N . LYS A 1 186 ? 25.259 -4.532 11.305 1.00 96.31 186 LYS A N 1
ATOM 1447 C CA . LYS A 1 186 ? 26.140 -3.461 10.818 1.00 96.31 186 LYS A CA 1
ATOM 1448 C C . LYS A 1 186 ? 25.806 -3.046 9.388 1.00 96.31 186 LYS A C 1
ATOM 1450 O O . LYS A 1 186 ? 25.844 -1.856 9.093 1.00 96.31 186 LYS A O 1
ATOM 1455 N N . ALA A 1 187 ? 25.437 -3.991 8.522 1.00 96.75 187 ALA A N 1
ATOM 1456 C CA . ALA A 1 187 ? 24.999 -3.683 7.163 1.00 96.75 187 ALA A CA 1
ATOM 1457 C C . ALA A 1 187 ? 23.791 -2.732 7.159 1.00 96.75 187 ALA A C 1
ATOM 1459 O O . ALA A 1 187 ? 23.789 -1.741 6.431 1.00 96.75 187 ALA A O 1
ATOM 1460 N N . ILE A 1 188 ? 22.802 -2.973 8.022 1.00 95.12 188 ILE A N 1
ATOM 1461 C CA . ILE A 1 188 ? 21.630 -2.101 8.178 1.00 95.12 188 ILE A CA 1
ATOM 1462 C C . ILE A 1 188 ? 22.039 -0.738 8.758 1.00 95.12 188 ILE A C 1
ATOM 1464 O O . ILE A 1 188 ? 21.685 0.301 8.203 1.00 95.12 188 ILE A O 1
ATOM 1468 N N . GLU A 1 189 ? 22.792 -0.733 9.859 1.00 94.69 189 GLU A N 1
ATOM 1469 C CA . GLU A 1 189 ? 23.162 0.479 10.604 1.00 94.69 189 GLU A CA 1
ATOM 1470 C C . GLU A 1 189 ? 24.009 1.448 9.773 1.00 94.69 189 GLU A C 1
ATOM 1472 O O . GLU A 1 189 ? 23.732 2.647 9.765 1.00 94.69 189 GLU A O 1
ATOM 1477 N N . LYS A 1 190 ? 24.988 0.933 9.017 1.00 93.94 190 LYS A N 1
ATOM 1478 C CA . LYS A 1 190 ? 25.885 1.737 8.172 1.00 93.94 190 LYS A CA 1
ATOM 1479 C C . LYS A 1 190 ? 25.137 2.585 7.149 1.00 93.94 190 LYS A C 1
ATOM 1481 O O . LYS A 1 190 ? 25.521 3.717 6.909 1.00 93.94 190 LYS A O 1
ATOM 1486 N N . ALA A 1 191 ? 24.048 2.064 6.591 1.00 91.81 191 ALA A N 1
ATOM 1487 C CA . ALA A 1 191 ? 23.225 2.775 5.616 1.00 91.81 191 ALA A CA 1
ATOM 1488 C C . ALA A 1 191 ? 22.058 3.550 6.253 1.00 91.81 191 ALA A C 1
ATOM 1490 O O . ALA A 1 191 ? 21.066 3.834 5.577 1.00 91.81 191 ALA A O 1
ATOM 1491 N N . TYR A 1 192 ? 22.111 3.824 7.562 1.00 90.31 192 TYR A N 1
ATOM 1492 C CA . TYR A 1 192 ? 21.014 4.424 8.334 1.00 90.31 192 TYR A CA 1
ATOM 1493 C C . TYR A 1 192 ? 19.679 3.679 8.155 1.00 90.31 192 TYR A C 1
ATOM 1495 O O . TYR A 1 192 ? 18.603 4.277 8.141 1.00 90.31 192 TYR A O 1
ATOM 1503 N N . GLY A 1 193 ? 19.749 2.360 7.961 1.00 90.00 193 GLY A N 1
ATOM 1504 C CA . GLY A 1 193 ? 18.601 1.493 7.728 1.00 90.00 193 GLY A CA 1
ATOM 1505 C C . GLY A 1 193 ? 18.011 1.530 6.317 1.00 90.00 193 GLY A C 1
ATOM 1506 O O . GLY A 1 193 ? 16.960 0.933 6.117 1.00 90.00 193 GLY A O 1
ATOM 1507 N N . LYS A 1 194 ? 18.652 2.180 5.338 1.00 91.06 194 LYS A N 1
ATOM 1508 C CA . LYS A 1 194 ? 18.127 2.306 3.963 1.00 91.06 194 LYS A CA 1
ATOM 1509 C C . LYS A 1 194 ? 18.473 1.133 3.036 1.00 91.06 194 LYS A C 1
ATOM 1511 O O . LYS A 1 194 ? 17.977 1.082 1.915 1.00 91.06 194 LYS A O 1
ATOM 1516 N N . ASN A 1 195 ? 19.304 0.188 3.481 1.00 93.00 195 ASN A N 1
ATOM 1517 C CA . ASN A 1 195 ? 19.671 -0.984 2.687 1.00 93.00 195 ASN A CA 1
ATOM 1518 C C . ASN A 1 195 ? 18.581 -2.069 2.770 1.00 93.00 195 ASN A C 1
ATOM 1520 O O . ASN A 1 195 ? 18.532 -2.839 3.732 1.00 93.00 195 ASN A O 1
ATOM 1524 N N . ILE A 1 196 ? 17.713 -2.135 1.755 1.00 90.31 196 ILE A N 1
ATOM 1525 C CA . ILE A 1 196 ? 16.624 -3.124 1.671 1.00 90.31 196 ILE A CA 1
ATOM 1526 C C . ILE A 1 196 ? 17.171 -4.557 1.666 1.00 90.31 196 ILE A C 1
ATOM 1528 O O . ILE A 1 196 ? 16.645 -5.393 2.396 1.00 90.31 196 ILE A O 1
ATOM 1532 N N . ALA A 1 197 ? 18.237 -4.840 0.912 1.00 90.25 197 ALA A N 1
ATOM 1533 C CA . ALA A 1 197 ? 18.809 -6.185 0.829 1.00 90.25 197 ALA A CA 1
ATOM 1534 C C . ALA A 1 197 ? 19.354 -6.655 2.187 1.00 90.25 197 ALA A C 1
ATOM 1536 O O . ALA A 1 197 ? 19.104 -7.783 2.607 1.00 90.25 197 ALA A O 1
ATOM 1537 N N . ALA A 1 198 ? 20.020 -5.766 2.933 1.00 93.19 198 ALA A N 1
ATOM 1538 C CA . ALA A 1 198 ? 20.480 -6.075 4.286 1.00 93.19 198 ALA A CA 1
ATOM 1539 C C . ALA A 1 198 ? 19.317 -6.385 5.242 1.00 93.19 198 ALA A C 1
ATOM 1541 O O . ALA A 1 198 ? 19.427 -7.300 6.060 1.00 93.19 198 ALA A O 1
ATOM 1542 N N . TRP A 1 199 ? 18.189 -5.673 5.123 1.00 92.12 199 TRP A N 1
ATOM 1543 C CA . TRP A 1 199 ? 16.972 -6.005 5.869 1.00 92.12 199 TRP A CA 1
ATOM 1544 C C . TRP A 1 199 ? 16.412 -7.374 5.485 1.00 92.12 199 TRP A C 1
ATOM 1546 O O . TRP A 1 199 ? 16.087 -8.154 6.378 1.00 92.12 199 TRP A O 1
ATOM 1556 N N . GLN A 1 200 ? 16.319 -7.690 4.191 1.00 88.69 200 GLN A N 1
ATOM 1557 C CA . GLN A 1 200 ? 15.834 -8.991 3.714 1.00 88.69 200 GLN A CA 1
ATOM 1558 C C . GLN A 1 200 ? 16.677 -10.138 4.281 1.00 88.69 200 GLN A C 1
ATOM 1560 O O . GLN A 1 200 ? 16.126 -11.083 4.854 1.00 88.69 200 GLN A O 1
ATOM 1565 N N . ASP A 1 201 ? 18.003 -10.017 4.200 1.00 88.81 201 ASP A N 1
ATOM 1566 C CA . ASP A 1 201 ? 18.947 -11.004 4.727 1.00 88.81 201 ASP A CA 1
ATOM 1567 C C . ASP A 1 201 ? 18.811 -11.135 6.251 1.00 88.81 201 AS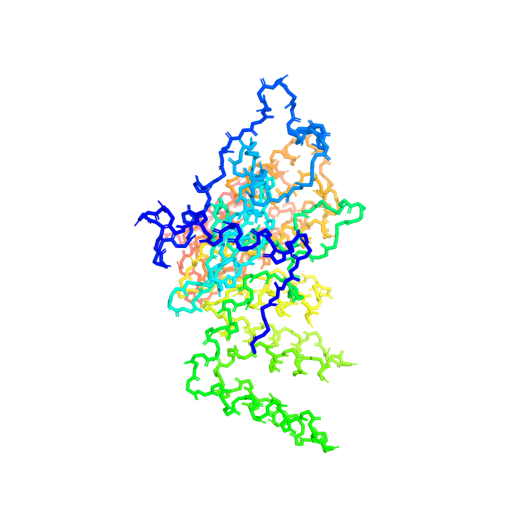P A C 1
ATOM 1569 O O . ASP A 1 201 ? 18.660 -12.242 6.780 1.00 88.81 201 ASP A O 1
ATOM 1573 N N . PHE A 1 202 ? 18.789 -10.004 6.968 1.00 89.44 202 PHE A N 1
ATOM 1574 C CA . PHE A 1 202 ? 18.659 -9.981 8.424 1.00 89.44 202 PHE A CA 1
ATOM 1575 C C . PHE A 1 202 ? 17.365 -10.649 8.887 1.00 89.44 202 PHE A C 1
ATOM 1577 O O . PHE A 1 202 ? 17.397 -11.515 9.762 1.00 89.44 202 PHE A O 1
ATOM 1584 N N . ILE A 1 203 ? 16.220 -10.284 8.305 1.00 85.12 203 ILE A N 1
ATOM 1585 C CA . ILE A 1 203 ? 14.930 -10.828 8.734 1.00 85.12 203 ILE A CA 1
ATOM 1586 C C . ILE A 1 203 ? 14.830 -12.309 8.366 1.00 85.12 203 ILE A C 1
ATOM 1588 O O . ILE A 1 203 ? 14.397 -13.109 9.196 1.00 85.12 203 ILE A O 1
ATOM 1592 N N . SER A 1 204 ? 15.306 -12.702 7.182 1.00 83.19 204 SER A N 1
ATOM 1593 C CA . SER A 1 204 ? 15.356 -14.109 6.767 1.00 83.19 204 SER A CA 1
ATOM 1594 C C . SER A 1 204 ? 16.185 -14.951 7.738 1.00 83.19 204 SER A C 1
ATOM 1596 O O . SER A 1 204 ? 15.759 -16.042 8.119 1.00 83.19 204 SER A O 1
ATOM 1598 N N . MET A 1 205 ? 17.303 -14.418 8.242 1.00 81.06 205 MET A N 1
ATOM 1599 C CA . MET A 1 205 ? 18.101 -15.063 9.290 1.00 81.06 205 MET A CA 1
ATOM 1600 C C . MET A 1 205 ? 17.368 -15.172 10.637 1.00 81.06 205 MET A C 1
ATOM 1602 O O . MET A 1 205 ? 17.564 -16.151 11.355 1.00 81.06 205 MET A O 1
ATOM 1606 N N . GLN A 1 206 ? 16.527 -14.196 10.999 1.00 75.56 206 GLN A N 1
ATOM 1607 C CA . GLN A 1 206 ? 15.719 -14.232 12.229 1.00 75.56 206 GLN A CA 1
ATOM 1608 C C . GLN A 1 206 ? 14.476 -15.138 12.108 1.00 75.56 206 GLN A C 1
ATOM 1610 O O . GLN A 1 206 ? 13.914 -15.567 13.118 1.00 75.56 206 GLN A O 1
ATOM 1615 N N . SER A 1 207 ? 14.016 -15.417 10.886 1.00 61.47 207 SER A N 1
ATOM 1616 C CA . SER A 1 207 ? 12.650 -15.877 10.592 1.00 61.47 207 SER A CA 1
ATOM 1617 C C . SER A 1 207 ? 12.265 -17.265 11.121 1.00 61.47 207 SER A C 1
ATOM 1619 O O . SER A 1 207 ? 11.091 -17.626 11.054 1.00 61.47 207 SER A O 1
ATOM 1621 N N . ARG A 1 208 ? 13.187 -18.033 11.718 1.00 55.66 208 ARG A N 1
ATOM 1622 C CA . ARG A 1 208 ? 12.881 -19.392 12.192 1.00 55.66 208 ARG A CA 1
ATOM 1623 C C . ARG A 1 208 ? 12.312 -19.517 13.607 1.00 55.66 208 ARG A C 1
ATOM 1625 O O . ARG A 1 208 ? 11.868 -20.615 13.904 1.00 55.66 208 ARG A O 1
ATOM 1632 N N . GLN A 1 209 ? 12.248 -18.473 14.452 1.00 58.00 209 GLN A N 1
ATOM 1633 C CA . GLN A 1 209 ? 11.637 -18.595 15.804 1.00 58.00 209 GLN A CA 1
ATOM 1634 C C . GLN A 1 209 ? 11.464 -17.270 16.596 1.00 58.00 209 GLN A C 1
ATOM 1636 O O . GLN A 1 209 ? 11.565 -17.251 17.822 1.00 58.00 209 GLN A O 1
ATOM 1641 N N . ILE A 1 210 ? 11.212 -16.122 15.951 1.00 72.31 210 ILE A N 1
ATOM 1642 C CA . ILE A 1 210 ? 11.010 -14.858 16.697 1.00 72.31 210 ILE A CA 1
ATOM 1643 C C . ILE A 1 210 ? 9.585 -14.708 17.258 1.00 72.31 210 ILE A C 1
ATOM 1645 O O . ILE A 1 210 ? 8.595 -14.951 16.563 1.00 72.31 210 ILE A O 1
ATOM 1649 N N . SER A 1 211 ? 9.491 -14.267 18.518 1.00 75.88 211 SER A N 1
ATOM 1650 C CA . SER A 1 211 ? 8.227 -13.983 19.213 1.00 75.88 211 SER A CA 1
ATOM 1651 C C . SER A 1 211 ? 7.433 -12.852 18.544 1.00 75.88 211 SER A C 1
ATOM 1653 O O . SER A 1 211 ? 7.995 -12.018 17.831 1.00 75.88 211 SER A O 1
ATOM 1655 N N . THR A 1 212 ? 6.121 -12.786 18.806 1.00 74.19 212 THR A N 1
ATOM 1656 C CA . THR A 1 212 ? 5.243 -11.700 18.324 1.00 74.19 212 THR A CA 1
ATOM 1657 C C . THR A 1 212 ? 5.769 -10.317 18.717 1.00 74.19 212 THR A C 1
ATOM 1659 O O . THR A 1 212 ? 5.781 -9.417 17.886 1.00 74.19 212 THR A O 1
ATOM 1662 N N . GLU A 1 213 ? 6.294 -10.178 19.936 1.00 76.69 213 GLU A N 1
ATOM 1663 C CA . GLU A 1 213 ? 6.899 -8.935 20.433 1.00 76.69 213 GLU A CA 1
ATOM 1664 C C . GLU A 1 213 ? 8.119 -8.513 19.601 1.00 76.69 213 GLU A C 1
ATOM 1666 O O . GLU A 1 213 ? 8.224 -7.377 19.146 1.00 76.69 213 GLU A O 1
ATOM 1671 N N . LYS A 1 214 ? 9.022 -9.454 19.295 1.00 79.44 214 LYS A N 1
ATOM 1672 C CA . LYS A 1 214 ? 10.188 -9.168 18.446 1.00 79.44 214 LYS A CA 1
ATOM 1673 C C . LYS A 1 214 ? 9.784 -8.793 17.020 1.00 79.44 214 LYS A C 1
ATOM 1675 O O . LYS A 1 214 ? 10.431 -7.940 16.419 1.00 79.44 214 LYS A O 1
ATOM 1680 N N . LYS A 1 215 ? 8.717 -9.396 16.480 1.00 77.00 215 LYS A N 1
ATOM 1681 C CA . LYS A 1 215 ? 8.152 -9.008 15.174 1.00 77.00 215 LYS A CA 1
ATOM 1682 C C . LYS A 1 215 ? 7.608 -7.580 15.202 1.00 77.00 215 LYS A C 1
ATOM 1684 O O . LYS A 1 215 ? 7.862 -6.830 14.266 1.00 77.00 215 LYS A O 1
ATOM 1689 N N . TYR A 1 216 ? 6.920 -7.193 16.275 1.00 75.62 216 TYR A N 1
ATOM 1690 C CA . TYR A 1 216 ? 6.415 -5.832 16.462 1.00 75.62 216 TYR A CA 1
ATOM 1691 C C . TYR A 1 216 ? 7.558 -4.806 16.501 1.00 75.62 216 TYR A C 1
ATOM 1693 O O . TYR A 1 216 ? 7.572 -3.859 15.716 1.00 75.62 216 TYR A O 1
ATOM 1701 N N . GLN A 1 217 ? 8.579 -5.049 17.325 1.00 80.44 217 GLN A N 1
ATOM 1702 C CA . GLN A 1 217 ? 9.756 -4.176 17.418 1.00 80.44 217 GLN A CA 1
ATOM 1703 C C . GLN A 1 217 ? 10.510 -4.072 16.086 1.00 80.44 217 GLN A C 1
ATOM 1705 O O . GLN A 1 217 ? 11.009 -3.008 15.720 1.00 80.44 217 GLN A O 1
ATOM 1710 N N . LEU A 1 218 ? 10.592 -5.175 15.340 1.00 84.50 218 LEU A N 1
ATOM 1711 C CA . LEU A 1 218 ? 11.196 -5.195 14.013 1.00 84.50 218 LEU A CA 1
ATOM 1712 C C . LEU A 1 218 ? 10.399 -4.342 13.017 1.00 84.50 218 LEU A C 1
ATOM 1714 O O . LEU A 1 218 ? 10.997 -3.549 12.293 1.00 84.50 218 LEU A O 1
ATOM 1718 N N . ALA A 1 219 ? 9.067 -4.453 13.023 1.00 81.75 219 ALA A N 1
ATOM 1719 C CA . ALA A 1 219 ? 8.192 -3.645 12.178 1.00 81.75 219 ALA A CA 1
ATOM 1720 C C . ALA A 1 219 ? 8.380 -2.145 12.441 1.00 81.75 219 ALA A C 1
ATOM 1722 O O . ALA A 1 219 ? 8.550 -1.373 11.500 1.00 81.75 219 ALA A O 1
ATOM 1723 N N . GLN A 1 220 ? 8.434 -1.740 13.714 1.00 80.88 220 GLN A N 1
ATOM 1724 C CA . GLN A 1 220 ? 8.682 -0.346 14.091 1.00 80.88 220 GLN A CA 1
ATOM 1725 C C . GLN A 1 220 ? 10.030 0.164 13.570 1.00 80.88 220 GLN A C 1
ATOM 1727 O O . GLN A 1 220 ? 10.102 1.267 13.029 1.00 80.88 220 GLN A O 1
ATOM 1732 N N . LYS A 1 221 ? 11.094 -0.644 13.675 1.00 86.56 221 LYS A N 1
ATOM 1733 C CA . LYS A 1 221 ? 12.421 -0.269 13.165 1.00 86.56 221 LYS A CA 1
ATOM 1734 C C . LYS A 1 221 ? 12.430 -0.099 11.648 1.00 86.56 221 LYS A C 1
ATOM 1736 O O . LYS A 1 221 ? 12.947 0.905 11.172 1.00 86.56 221 LYS A O 1
ATOM 1741 N N . ILE A 1 222 ? 11.823 -1.027 10.904 1.00 88.44 222 ILE A N 1
ATOM 1742 C CA . ILE A 1 222 ? 11.708 -0.942 9.437 1.00 88.44 222 ILE A CA 1
ATOM 1743 C C . ILE A 1 222 ? 10.989 0.348 9.039 1.00 88.44 222 ILE A C 1
ATOM 1745 O O . ILE A 1 222 ? 11.490 1.126 8.229 1.00 88.44 222 ILE A O 1
ATOM 1749 N N . VAL A 1 223 ? 9.830 0.598 9.643 1.00 84.75 223 VAL A N 1
ATOM 1750 C CA . VAL A 1 223 ? 9.010 1.771 9.340 1.00 84.75 223 VAL A CA 1
ATOM 1751 C C . VAL A 1 223 ? 9.752 3.071 9.659 1.00 84.75 223 VAL A C 1
ATOM 1753 O O . VAL A 1 223 ? 9.720 4.010 8.867 1.00 84.75 223 VAL A O 1
ATOM 1756 N N . TYR A 1 224 ? 10.488 3.127 10.769 1.00 84.62 224 TYR A N 1
ATOM 1757 C CA . TYR A 1 224 ? 11.323 4.279 11.108 1.00 84.62 224 TYR A CA 1
ATOM 1758 C C . TYR A 1 224 ? 12.479 4.497 10.112 1.00 84.62 224 TYR A C 1
ATOM 1760 O O . TYR A 1 224 ? 12.730 5.629 9.675 1.00 84.62 224 TYR A O 1
ATOM 1768 N N . SER A 1 225 ? 13.168 3.421 9.717 1.00 88.25 225 SER A N 1
ATOM 1769 C CA . SER A 1 225 ? 14.280 3.468 8.760 1.00 88.25 225 SER A CA 1
ATOM 1770 C C . SER A 1 225 ? 13.848 3.964 7.380 1.00 88.25 225 SER A C 1
ATOM 1772 O O . SER A 1 225 ? 14.545 4.774 6.769 1.00 88.25 225 SER A O 1
ATOM 1774 N N . PHE A 1 226 ? 12.664 3.556 6.926 1.00 86.44 226 PHE A N 1
ATOM 1775 C CA . PHE A 1 226 ? 12.097 3.939 5.633 1.00 86.44 226 PHE A CA 1
ATOM 1776 C C . PHE A 1 226 ? 10.979 4.984 5.755 1.00 86.44 226 PHE A C 1
ATOM 1778 O O . PHE A 1 226 ? 10.084 5.047 4.921 1.00 86.44 226 PHE A O 1
ATOM 1785 N N . ARG A 1 227 ? 11.032 5.870 6.758 1.00 80.50 227 ARG A N 1
ATOM 1786 C CA . ARG A 1 227 ? 9.996 6.906 6.960 1.00 80.50 227 ARG A CA 1
ATOM 1787 C C . ARG A 1 227 ? 9.815 7.880 5.790 1.00 80.50 227 ARG A C 1
ATOM 1789 O O . ARG A 1 227 ? 8.755 8.471 5.641 1.00 80.50 227 ARG A O 1
ATOM 1796 N N . LYS A 1 228 ? 10.853 8.043 4.961 1.00 80.81 228 LYS A N 1
ATOM 1797 C CA . LYS A 1 228 ? 10.829 8.835 3.714 1.00 80.81 228 LYS A CA 1
ATOM 1798 C C . LYS A 1 228 ? 10.586 7.979 2.462 1.00 80.81 228 LYS A C 1
ATOM 1800 O O . LYS A 1 228 ? 10.696 8.472 1.346 1.00 80.81 228 LYS A O 1
ATOM 1805 N N . ASP A 1 229 ? 10.343 6.685 2.643 1.00 84.31 229 ASP A N 1
ATOM 1806 C CA . ASP A 1 229 ? 10.087 5.722 1.575 1.00 84.31 229 ASP A CA 1
ATOM 1807 C C . ASP A 1 229 ? 9.082 4.655 2.055 1.00 84.31 229 ASP A C 1
ATOM 1809 O O . ASP A 1 229 ? 9.432 3.495 2.296 1.00 84.31 229 ASP A O 1
ATOM 1813 N N . PRO A 1 230 ? 7.808 5.040 2.249 1.00 84.12 230 PRO A N 1
ATOM 1814 C CA . PRO A 1 230 ? 6.813 4.155 2.846 1.00 84.12 230 PRO A CA 1
ATOM 1815 C C . PRO A 1 230 ? 6.550 2.901 1.995 1.00 84.12 230 PRO A C 1
ATOM 1817 O O . PRO A 1 230 ? 6.124 1.879 2.530 1.00 84.12 230 PRO A O 1
ATOM 1820 N N . ILE A 1 231 ? 6.844 2.929 0.689 1.00 84.81 231 ILE A N 1
ATOM 1821 C CA . ILE A 1 231 ? 6.702 1.754 -0.180 1.00 84.81 231 ILE A CA 1
ATOM 1822 C C . ILE A 1 231 ? 7.756 0.693 0.167 1.00 84.81 231 ILE A C 1
ATOM 1824 O O . ILE A 1 231 ? 7.412 -0.486 0.268 1.00 84.81 231 ILE A O 1
ATOM 1828 N N . ALA A 1 232 ? 9.008 1.096 0.416 1.00 85.69 232 ALA A N 1
ATOM 1829 C CA . ALA A 1 232 ? 10.058 0.191 0.886 1.00 85.69 232 ALA A CA 1
ATOM 1830 C C . ALA A 1 232 ? 9.727 -0.428 2.249 1.00 85.69 232 ALA A C 1
ATOM 1832 O O . ALA A 1 232 ? 9.875 -1.642 2.424 1.00 85.69 232 ALA A O 1
ATOM 1833 N N . ALA A 1 233 ? 9.211 0.380 3.185 1.00 86.56 233 ALA A N 1
ATOM 1834 C CA . ALA A 1 233 ? 8.713 -0.126 4.462 1.00 86.56 233 ALA A CA 1
ATOM 1835 C C . ALA A 1 233 ? 7.633 -1.192 4.242 1.00 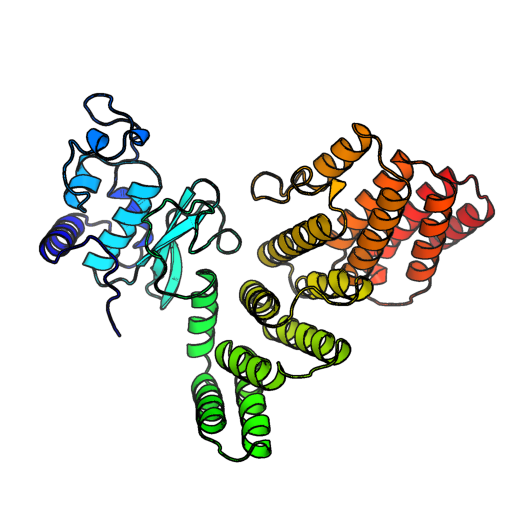86.56 233 ALA A C 1
ATOM 1837 O O . ALA A 1 233 ? 7.779 -2.318 4.713 1.00 86.56 233 ALA A O 1
ATOM 1838 N N . GLN A 1 234 ? 6.574 -0.862 3.494 1.00 83.25 234 GLN A N 1
ATOM 1839 C CA . GLN A 1 234 ? 5.447 -1.766 3.261 1.00 83.25 234 GLN A CA 1
ATOM 1840 C C . GLN A 1 234 ? 5.885 -3.073 2.588 1.00 83.25 234 GLN A C 1
ATOM 1842 O O . GLN A 1 234 ? 5.446 -4.141 3.001 1.00 83.25 234 GLN A O 1
ATOM 1847 N N . TYR A 1 235 ? 6.788 -3.008 1.607 1.00 84.62 235 TYR A N 1
ATOM 1848 C CA . TYR A 1 235 ? 7.336 -4.192 0.945 1.00 84.62 235 TYR A CA 1
ATOM 1849 C C . TYR A 1 235 ? 8.043 -5.136 1.926 1.00 84.62 235 TYR A C 1
ATOM 1851 O O . TYR A 1 235 ? 7.770 -6.337 1.922 1.00 84.62 235 TYR A O 1
ATOM 1859 N N . LEU A 1 236 ? 8.906 -4.606 2.800 1.00 84.06 236 LEU A N 1
ATOM 1860 C CA . LEU A 1 236 ? 9.586 -5.409 3.819 1.00 84.06 236 LEU A CA 1
ATOM 1861 C C . LEU A 1 236 ? 8.603 -5.985 4.847 1.00 84.06 236 LEU A C 1
ATOM 1863 O O . LEU A 1 236 ? 8.738 -7.143 5.245 1.00 84.06 236 LEU A O 1
ATOM 1867 N N . LEU A 1 237 ? 7.599 -5.203 5.256 1.00 82.00 237 LEU A N 1
ATOM 1868 C CA . LEU A 1 237 ? 6.555 -5.675 6.165 1.00 82.00 237 LEU A CA 1
ATOM 1869 C C . LEU A 1 237 ? 5.755 -6.828 5.542 1.00 82.00 237 LEU A C 1
ATOM 1871 O O . LEU A 1 237 ? 5.630 -7.874 6.168 1.00 82.00 237 LEU A O 1
ATOM 1875 N N . ASP A 1 238 ? 5.262 -6.675 4.311 1.00 77.62 238 ASP A N 1
ATOM 1876 C CA . ASP A 1 238 ? 4.427 -7.684 3.646 1.00 77.62 238 ASP A CA 1
ATOM 1877 C C . ASP A 1 238 ? 5.166 -8.999 3.388 1.00 77.62 238 ASP A C 1
ATOM 1879 O O . ASP A 1 238 ? 4.574 -10.072 3.514 1.00 77.62 238 ASP A O 1
ATOM 1883 N N . GLN A 1 239 ? 6.445 -8.922 3.018 1.00 75.69 239 GLN A N 1
ATOM 1884 C CA . GLN A 1 239 ? 7.250 -10.102 2.703 1.00 75.69 239 GLN A CA 1
ATOM 1885 C C . GLN A 1 239 ? 7.693 -10.856 3.959 1.00 75.69 239 GLN A C 1
ATOM 1887 O O . GLN A 1 239 ? 7.697 -12.086 3.971 1.00 75.69 239 GLN A O 1
ATOM 1892 N N . PHE A 1 240 ? 8.059 -10.139 5.026 1.00 72.12 240 PHE A N 1
ATOM 1893 C CA . PHE A 1 240 ? 8.806 -10.747 6.130 1.00 72.12 240 PHE A CA 1
ATOM 1894 C C . PHE A 1 240 ? 8.134 -10.644 7.504 1.00 72.12 240 PHE A C 1
ATOM 1896 O O . PHE A 1 240 ? 8.557 -11.323 8.444 1.00 72.12 240 PHE A O 1
ATOM 1903 N N . ILE A 1 241 ? 7.071 -9.848 7.644 1.00 73.44 241 ILE A N 1
ATOM 1904 C CA . ILE A 1 241 ? 6.292 -9.728 8.880 1.00 73.44 241 ILE A CA 1
ATOM 1905 C C . ILE A 1 241 ? 4.835 -10.105 8.581 1.00 73.44 241 ILE A C 1
ATOM 1907 O O . ILE A 1 241 ? 4.026 -9.255 8.213 1.00 73.44 241 ILE A O 1
ATOM 1911 N N . PRO A 1 242 ? 4.453 -11.387 8.746 1.00 63.88 242 PRO A N 1
ATOM 1912 C CA . PRO A 1 242 ? 3.107 -11.818 8.406 1.00 63.88 242 PRO A CA 1
ATOM 1913 C C . PRO A 1 242 ? 2.077 -11.068 9.252 1.00 63.88 242 PRO A C 1
ATOM 1915 O O . PRO A 1 242 ? 2.169 -11.037 10.478 1.00 63.88 242 PRO A O 1
ATOM 1918 N N . LEU A 1 243 ? 1.034 -10.554 8.594 1.00 57.59 243 LEU A N 1
ATOM 1919 C CA . LEU A 1 243 ? -0.089 -9.836 9.216 1.00 57.59 243 LEU A CA 1
ATOM 1920 C C . LEU A 1 243 ? -0.936 -10.700 10.175 1.00 57.59 243 LEU A C 1
ATOM 1922 O O . LEU A 1 243 ? -1.913 -10.208 10.737 1.00 57.59 243 LEU A O 1
ATOM 1926 N N . ASN A 1 244 ? -0.573 -11.969 10.394 1.00 55.97 244 ASN A N 1
ATOM 1927 C CA . ASN A 1 244 ? -1.181 -12.856 11.391 1.00 55.97 244 ASN A CA 1
ATOM 1928 C C . ASN A 1 244 ? -0.616 -12.612 12.807 1.00 55.97 244 ASN A C 1
ATOM 1930 O O . ASN A 1 244 ? -0.326 -13.539 13.563 1.00 55.97 244 ASN A O 1
ATOM 1934 N N . LEU A 1 245 ? -0.390 -11.343 13.140 1.00 57.66 245 LEU A N 1
ATOM 1935 C CA . LEU A 1 245 ? -0.089 -10.894 14.495 1.00 57.66 245 LEU A CA 1
ATOM 1936 C C . LEU A 1 245 ? -1.360 -11.028 15.346 1.00 57.66 245 LEU A C 1
ATOM 1938 O O . LEU A 1 245 ? -2.468 -11.121 14.807 1.00 57.66 245 LEU A O 1
ATOM 1942 N N . LYS A 1 246 ? -1.231 -11.030 16.680 1.00 59.38 246 LYS A N 1
ATOM 1943 C CA . LYS A 1 246 ? -2.419 -10.963 17.548 1.00 59.38 246 LYS A CA 1
ATOM 1944 C C . LYS A 1 246 ? -3.280 -9.779 17.092 1.00 59.38 246 LYS A C 1
ATOM 1946 O O . LYS A 1 246 ? -2.747 -8.711 16.798 1.00 59.38 246 LYS A O 1
ATOM 1951 N N . LYS A 1 247 ? -4.603 -9.977 17.019 1.00 59.72 247 LYS A N 1
ATOM 1952 C CA . LYS A 1 247 ? -5.554 -9.010 16.424 1.00 59.72 247 LYS A CA 1
ATOM 1953 C C . LYS A 1 247 ? -5.329 -7.569 16.898 1.00 59.72 247 LYS A C 1
ATOM 1955 O O . LYS A 1 247 ? -5.419 -6.661 16.084 1.00 59.72 247 LYS A O 1
ATOM 1960 N N . GLN A 1 248 ? -4.988 -7.398 18.176 1.00 56.31 248 GLN A N 1
ATOM 1961 C CA . GLN A 1 248 ? -4.757 -6.105 18.821 1.00 56.31 248 GLN A CA 1
ATOM 1962 C C . GLN A 1 248 ? -3.555 -5.305 18.291 1.00 56.31 248 GLN A C 1
ATOM 1964 O O . GLN A 1 248 ? -3.598 -4.081 18.305 1.00 56.31 248 GLN A O 1
ATOM 1969 N N . ASP A 1 249 ? -2.526 -5.961 17.750 1.00 67.81 249 ASP A N 1
ATOM 1970 C CA . ASP A 1 249 ? -1.279 -5.282 17.365 1.00 67.81 249 ASP A CA 1
ATOM 1971 C C . ASP A 1 249 ? -1.240 -4.930 15.870 1.00 67.81 249 ASP A C 1
ATOM 1973 O O . ASP A 1 249 ? -0.476 -4.072 15.432 1.00 67.81 249 ASP A O 1
ATOM 1977 N N . LYS A 1 250 ? -2.094 -5.570 15.063 1.00 78.44 250 LYS A N 1
ATOM 1978 C CA . LYS A 1 250 ? -2.078 -5.463 13.598 1.00 78.44 250 LYS A CA 1
ATOM 1979 C C . LYS A 1 250 ? -2.409 -4.053 13.106 1.00 78.44 250 LYS A C 1
ATOM 1981 O O . LYS A 1 250 ? -1.667 -3.507 12.296 1.00 78.44 250 LYS A O 1
ATOM 1986 N N . TYR A 1 251 ? -3.505 -3.464 13.590 1.00 85.25 251 TYR A N 1
ATOM 1987 C CA . TYR A 1 251 ? -3.968 -2.140 13.149 1.00 85.25 251 TYR A CA 1
ATOM 1988 C C . TYR A 1 251 ? -3.055 -1.005 13.625 1.00 85.25 251 TYR A C 1
ATOM 1990 O O . TYR A 1 251 ? -2.851 -0.034 12.898 1.00 85.25 251 TYR A O 1
ATOM 1998 N N . LYS A 1 252 ? -2.436 -1.190 14.794 1.00 77.56 252 LYS A N 1
ATOM 1999 C CA . LYS A 1 252 ? -1.423 -0.291 15.349 1.00 77.56 252 LYS A CA 1
ATOM 2000 C C . LYS A 1 252 ? -0.076 -0.382 14.631 1.00 77.56 252 LYS A C 1
ATOM 2002 O O . LYS A 1 252 ? 0.628 0.617 14.545 1.00 77.56 252 LYS A O 1
ATOM 2007 N N . ILE A 1 253 ? 0.300 -1.555 14.110 1.00 75.75 253 ILE A N 1
ATOM 2008 C CA . ILE A 1 253 ? 1.516 -1.705 13.295 1.00 75.75 253 ILE A CA 1
ATOM 2009 C C . ILE A 1 253 ? 1.336 -1.048 11.937 1.00 75.75 253 ILE A C 1
ATOM 2011 O O . ILE A 1 253 ? 2.187 -0.265 11.528 1.00 75.75 253 ILE A O 1
ATOM 2015 N N . ILE A 1 254 ? 0.245 -1.354 11.229 1.00 81.25 254 ILE A N 1
ATOM 2016 C CA . ILE A 1 254 ? 0.058 -0.800 9.883 1.00 81.25 254 ILE A CA 1
ATOM 2017 C C . ILE A 1 254 ? -0.055 0.726 9.923 1.00 81.25 254 ILE A C 1
ATOM 2019 O O . ILE A 1 254 ? 0.389 1.373 8.984 1.00 81.25 254 ILE A O 1
ATOM 2023 N N . SER A 1 255 ? -0.582 1.315 11.005 1.00 84.69 255 SER A N 1
ATOM 2024 C CA . SER A 1 255 ? -0.656 2.771 11.164 1.00 84.69 255 SER A CA 1
ATOM 2025 C C . SER A 1 255 ? 0.710 3.434 11.313 1.00 84.69 255 SER A C 1
ATOM 2027 O O . SER A 1 255 ? 0.833 4.599 10.955 1.00 84.69 255 SER A O 1
ATOM 2029 N N . GLN A 1 256 ? 1.746 2.709 11.761 1.00 78.44 256 GLN A N 1
ATOM 2030 C CA . GLN A 1 256 ? 3.098 3.263 11.900 1.00 78.44 256 GLN A CA 1
ATOM 2031 C C . GLN A 1 256 ? 3.636 3.805 10.574 1.00 78.44 256 GLN A C 1
ATOM 2033 O O . GLN A 1 256 ? 4.481 4.699 10.582 1.00 78.44 256 GLN A O 1
ATOM 2038 N N . ILE A 1 257 ? 3.174 3.269 9.434 1.00 81.44 257 ILE A N 1
ATOM 2039 C CA . ILE A 1 257 ? 3.593 3.738 8.105 1.00 81.44 257 ILE A CA 1
ATOM 2040 C C . ILE A 1 257 ? 3.262 5.221 7.891 1.00 81.44 257 ILE A C 1
ATOM 2042 O O . ILE A 1 257 ? 3.915 5.899 7.102 1.00 81.44 257 ILE A O 1
ATOM 2046 N N . ILE A 1 258 ? 2.269 5.730 8.622 1.00 81.69 258 ILE A N 1
ATOM 2047 C CA . ILE A 1 258 ? 1.900 7.135 8.680 1.00 81.69 258 ILE A CA 1
ATOM 2048 C C . ILE A 1 258 ? 2.627 7.769 9.876 1.00 81.69 258 ILE A C 1
ATOM 2050 O O . ILE A 1 258 ? 2.220 7.602 11.022 1.00 81.69 258 ILE A O 1
ATOM 2054 N N . GLN A 1 259 ? 3.689 8.534 9.613 1.00 70.25 259 GLN A N 1
ATOM 2055 C CA . GLN A 1 259 ? 4.455 9.241 10.650 1.00 70.25 259 GLN A CA 1
ATOM 2056 C C . GLN A 1 259 ? 4.162 10.746 10.676 1.00 70.25 259 GLN A C 1
ATOM 2058 O O . GLN A 1 259 ? 3.722 11.333 9.686 1.00 70.25 259 GLN A O 1
ATOM 2063 N N . LYS A 1 260 ? 4.452 11.372 11.823 1.00 63.19 260 LYS A N 1
ATOM 2064 C CA . LYS A 1 260 ? 4.201 12.793 12.126 1.00 63.19 260 LYS A CA 1
ATOM 2065 C C . LYS A 1 260 ? 4.942 13.768 11.194 1.00 63.19 260 LYS A C 1
ATOM 2067 O O . LYS A 1 260 ? 4.446 14.860 10.947 1.00 63.19 260 LYS A O 1
ATOM 2072 N N . GLU A 1 261 ? 6.117 13.392 10.676 1.00 55.34 261 GLU A N 1
ATOM 2073 C CA . GLU A 1 261 ? 7.073 14.350 10.087 1.00 55.34 261 GLU A CA 1
ATOM 2074 C C . GLU A 1 261 ? 6.752 14.838 8.666 1.00 55.34 261 GLU A C 1
ATOM 2076 O O . GLU A 1 261 ? 7.223 15.909 8.300 1.00 55.34 261 GLU A O 1
ATOM 2081 N N . ARG A 1 262 ? 5.943 14.126 7.875 1.00 52.56 262 ARG A N 1
ATOM 2082 C CA . ARG A 1 262 ? 5.294 14.632 6.648 1.00 52.56 262 ARG A CA 1
ATOM 2083 C C . ARG A 1 262 ? 4.440 13.510 6.090 1.00 52.56 262 ARG A C 1
ATOM 2085 O O . ARG A 1 262 ? 4.957 12.451 5.744 1.00 52.56 262 ARG A O 1
ATOM 2092 N N . VAL A 1 263 ? 3.137 13.727 5.996 1.00 59.91 263 VAL A N 1
ATOM 2093 C CA . VAL A 1 263 ? 2.232 12.684 5.524 1.00 59.91 263 VAL A CA 1
ATOM 2094 C C . VAL A 1 263 ? 2.172 12.773 4.011 1.00 59.91 263 VAL A C 1
ATOM 2096 O O . VAL A 1 263 ? 1.358 13.501 3.450 1.00 59.91 263 VAL A O 1
ATOM 2099 N N . GLU A 1 264 ? 3.086 12.085 3.339 1.00 71.31 264 GLU A N 1
ATOM 2100 C CA . GLU A 1 264 ? 2.942 11.893 1.905 1.00 71.31 264 GLU A CA 1
ATOM 2101 C C . GLU A 1 264 ? 1.631 11.144 1.627 1.00 71.31 264 GLU A C 1
ATOM 2103 O O . GLU A 1 264 ? 1.308 10.158 2.298 1.00 71.31 264 GLU A O 1
ATOM 2108 N N . ASP A 1 265 ? 0.896 11.564 0.596 1.00 83.00 265 ASP A N 1
ATOM 2109 C CA . ASP A 1 265 ? -0.308 10.864 0.129 1.00 83.00 265 ASP A CA 1
ATOM 2110 C C . ASP A 1 265 ? -0.040 9.374 -0.141 1.00 83.00 265 ASP A C 1
ATOM 2112 O O . ASP A 1 265 ? -0.953 8.549 -0.069 1.00 83.00 265 ASP A O 1
ATOM 2116 N N . SER A 1 266 ? 1.208 9.016 -0.460 1.00 82.56 266 SER A N 1
ATOM 2117 C CA . SER A 1 266 ? 1.665 7.641 -0.648 1.00 82.56 266 SER A CA 1
ATOM 2118 C C . SER A 1 266 ? 1.500 6.799 0.627 1.00 82.56 266 SER A C 1
ATOM 2120 O O . SER A 1 266 ? 0.931 5.709 0.565 1.00 82.56 266 SER A O 1
ATOM 2122 N N . ALA A 1 267 ? 1.912 7.322 1.785 1.00 84.94 267 ALA A N 1
ATOM 2123 C CA . ALA A 1 267 ? 1.831 6.643 3.076 1.00 84.94 267 ALA A CA 1
ATOM 2124 C C . ALA A 1 267 ? 0.377 6.399 3.504 1.00 84.94 267 ALA A C 1
ATOM 2126 O O . ALA A 1 267 ? 0.041 5.292 3.925 1.00 84.94 267 ALA A O 1
ATOM 2127 N N . ILE A 1 268 ? -0.510 7.389 3.322 1.00 87.94 268 ILE A N 1
ATOM 2128 C CA . ILE A 1 268 ? -1.949 7.231 3.606 1.00 87.94 268 ILE A CA 1
ATOM 2129 C C . ILE A 1 268 ? -2.550 6.135 2.728 1.00 87.94 268 ILE A C 1
ATOM 2131 O O . ILE A 1 268 ? -3.317 5.300 3.201 1.00 87.94 268 ILE A O 1
ATOM 2135 N N . GLN A 1 269 ? -2.218 6.123 1.438 1.00 88.75 269 GLN A N 1
ATOM 2136 C CA . GLN A 1 269 ? -2.783 5.145 0.513 1.00 88.75 269 GLN A CA 1
ATOM 2137 C C . GLN A 1 269 ? -2.318 3.720 0.828 1.00 88.75 269 GLN A C 1
ATOM 2139 O O . GLN A 1 269 ? -3.147 2.811 0.811 1.00 88.75 269 GLN A O 1
ATOM 2144 N N . LEU A 1 270 ? -1.040 3.529 1.169 1.00 87.38 270 LEU A N 1
ATOM 2145 C CA . LEU A 1 270 ? -0.508 2.232 1.601 1.00 87.38 270 LEU A CA 1
ATOM 2146 C C . LEU A 1 270 ? -1.152 1.771 2.911 1.00 87.38 270 LEU A C 1
ATOM 2148 O O . LEU A 1 270 ? -1.604 0.630 3.006 1.00 87.38 270 LEU A O 1
ATOM 2152 N N . TYR A 1 271 ? -1.276 2.674 3.888 1.00 89.81 271 TYR A N 1
ATOM 2153 C CA . TYR A 1 271 ? -2.007 2.405 5.121 1.00 89.81 271 TYR A CA 1
ATOM 2154 C C . TYR A 1 271 ? -3.433 1.938 4.832 1.00 89.81 271 TYR A C 1
ATOM 2156 O O . TYR A 1 271 ? -3.834 0.885 5.314 1.00 89.81 271 TYR A O 1
ATOM 2164 N N . MET A 1 272 ? -4.188 2.674 4.014 1.00 91.81 272 MET A N 1
ATOM 2165 C CA . MET A 1 272 ? -5.583 2.348 3.721 1.00 91.81 272 MET A CA 1
ATOM 2166 C C . MET A 1 272 ? -5.733 1.035 2.938 1.00 91.81 272 MET A C 1
ATOM 2168 O O . MET A 1 272 ? -6.683 0.287 3.181 1.00 91.81 272 MET A O 1
ATOM 2172 N N . GLN A 1 273 ? -4.792 0.705 2.044 1.00 88.25 273 GLN A N 1
ATOM 2173 C CA . GLN A 1 273 ? -4.734 -0.606 1.383 1.00 88.25 273 GLN A CA 1
ATOM 2174 C C . GLN A 1 273 ? -4.531 -1.731 2.411 1.00 88.25 273 GLN A C 1
ATOM 2176 O O . GLN A 1 273 ? -5.305 -2.695 2.438 1.00 88.25 273 GLN A O 1
ATOM 2181 N N . SER A 1 274 ? -3.542 -1.587 3.297 1.00 86.81 274 SER A N 1
ATOM 2182 C CA . SER A 1 274 ? -3.253 -2.539 4.376 1.00 86.81 274 SER A CA 1
ATOM 2183 C C . SER A 1 274 ? -4.417 -2.660 5.362 1.00 86.81 274 SER A C 1
ATOM 2185 O O . SER A 1 274 ? -4.819 -3.774 5.709 1.00 86.81 274 SER A O 1
ATOM 2187 N N . PHE A 1 275 ? -5.019 -1.537 5.753 1.00 90.69 275 PHE A N 1
ATOM 2188 C CA . PHE A 1 275 ? -6.179 -1.455 6.636 1.00 90.69 275 PHE A CA 1
ATOM 2189 C C . PHE A 1 275 ? -7.373 -2.186 6.029 1.00 90.69 275 PHE A C 1
ATOM 2191 O O . PHE A 1 275 ? -7.934 -3.070 6.674 1.00 90.69 275 PHE A O 1
ATOM 2198 N N . SER A 1 276 ? -7.714 -1.903 4.768 1.00 90.75 276 SER A N 1
ATOM 2199 C CA . SER A 1 276 ? -8.833 -2.544 4.070 1.00 90.75 276 SER A CA 1
ATOM 2200 C C . SER A 1 276 ? -8.621 -4.053 3.896 1.00 90.75 276 SER A C 1
ATOM 2202 O O . SER A 1 276 ? -9.545 -4.830 4.143 1.00 90.75 276 SER A O 1
ATOM 2204 N N . LYS A 1 277 ? -7.402 -4.497 3.560 1.00 87.12 277 LYS A N 1
ATOM 2205 C CA . LYS A 1 277 ? -7.049 -5.926 3.480 1.00 87.12 277 LYS A CA 1
ATOM 2206 C C . LYS A 1 277 ? -7.205 -6.618 4.835 1.00 87.12 277 LYS A C 1
ATOM 2208 O O . LYS A 1 277 ? -7.816 -7.682 4.935 1.00 87.12 277 LYS A O 1
ATOM 2213 N N . CYS A 1 278 ? -6.680 -5.998 5.889 1.00 87.62 278 CYS A N 1
ATOM 2214 C CA . CYS A 1 278 ? -6.790 -6.484 7.258 1.00 87.62 278 CYS A CA 1
ATOM 2215 C C . CYS A 1 278 ? -8.244 -6.579 7.719 1.00 87.62 278 CYS A C 1
ATOM 2217 O O . CYS A 1 278 ? -8.637 -7.577 8.320 1.00 87.62 278 CYS A O 1
ATOM 2219 N N . LEU A 1 279 ? -9.021 -5.543 7.420 1.00 91.06 279 LEU A N 1
ATOM 2220 C CA . LEU A 1 279 ? -10.435 -5.420 7.724 1.00 91.06 279 LEU A CA 1
ATOM 2221 C C . LEU A 1 279 ? -11.264 -6.506 7.029 1.00 91.06 279 LEU A C 1
ATOM 2223 O O . LEU A 1 279 ? -12.064 -7.156 7.689 1.00 91.06 279 LEU A O 1
ATOM 2227 N N . ALA A 1 280 ? -11.040 -6.758 5.738 1.00 89.44 280 ALA A N 1
ATOM 2228 C CA . ALA A 1 280 ? -11.755 -7.793 4.990 1.00 89.44 280 ALA A CA 1
ATOM 2229 C C . ALA A 1 280 ? -11.472 -9.218 5.503 1.00 89.44 280 ALA A C 1
ATOM 2231 O O . ALA A 1 280 ? -12.324 -10.098 5.390 1.00 89.44 280 ALA A O 1
ATOM 2232 N N . ASN A 1 281 ? -10.286 -9.454 6.072 1.00 88.31 281 ASN A N 1
ATOM 2233 C CA . ASN A 1 281 ? -9.947 -10.729 6.707 1.00 88.31 281 ASN A CA 1
ATOM 2234 C C . ASN A 1 281 ? -10.591 -10.870 8.091 1.00 88.31 281 ASN A C 1
ATOM 2236 O O . ASN A 1 281 ? -11.067 -11.946 8.448 1.00 88.31 281 ASN A O 1
ATOM 2240 N N . ASP A 1 282 ? -10.622 -9.788 8.869 1.00 89.81 282 ASP A N 1
ATOM 2241 C CA . ASP A 1 282 ? -11.191 -9.813 10.212 1.00 89.81 282 ASP A CA 1
ATOM 2242 C C . ASP A 1 282 ? -12.718 -9.736 10.201 1.00 89.81 282 ASP A C 1
ATOM 2244 O O . ASP A 1 282 ? -13.357 -10.281 11.096 1.00 89.81 282 ASP A O 1
ATOM 2248 N N . ILE A 1 283 ? -13.333 -9.114 9.205 1.00 92.00 283 ILE A N 1
ATOM 2249 C CA . ILE A 1 283 ? -14.785 -9.056 9.045 1.00 92.00 283 ILE A CA 1
ATOM 2250 C C . ILE A 1 283 ? -15.134 -9.630 7.663 1.00 92.00 283 ILE A C 1
ATOM 2252 O O . ILE A 1 283 ? -15.314 -8.881 6.700 1.00 92.00 283 ILE A O 1
ATOM 2256 N N . PRO A 1 284 ? -15.222 -10.967 7.527 1.00 89.88 284 PRO A N 1
ATOM 2257 C CA . PRO A 1 284 ? -15.529 -11.602 6.248 1.00 89.88 284 PRO A CA 1
ATOM 2258 C C . PRO A 1 284 ? -16.846 -11.119 5.626 1.00 89.88 284 PRO A C 1
ATOM 2260 O O . PRO A 1 284 ? -16.979 -11.114 4.407 1.00 89.88 284 PRO A O 1
ATOM 2263 N N . GLU A 1 285 ? -17.808 -10.658 6.432 1.00 91.00 285 GLU A N 1
ATOM 2264 C CA . GLU A 1 285 ? -19.110 -10.175 5.964 1.00 91.00 285 GLU A CA 1
ATOM 2265 C C . GLU A 1 285 ? -19.022 -8.942 5.057 1.00 91.00 285 GLU A C 1
ATOM 2267 O O . GLU A 1 285 ? -19.931 -8.731 4.247 1.00 91.00 285 GLU A O 1
ATOM 2272 N N . ILE A 1 286 ? -17.957 -8.138 5.185 1.00 89.62 286 ILE A N 1
ATOM 2273 C CA . ILE A 1 286 ? -17.708 -6.954 4.345 1.00 89.62 286 ILE A CA 1
ATOM 2274 C C . ILE A 1 286 ? -16.705 -7.221 3.218 1.00 89.62 286 ILE A C 1
ATOM 2276 O O . ILE A 1 286 ? -16.518 -6.363 2.350 1.00 89.62 286 ILE A O 1
ATOM 2280 N N . LYS A 1 287 ? -16.078 -8.405 3.190 1.00 90.88 287 LYS A N 1
ATOM 2281 C CA . LYS A 1 287 ? -15.125 -8.795 2.147 1.00 90.88 287 LYS A CA 1
ATOM 2282 C C . LYS A 1 287 ? -15.799 -8.750 0.776 1.00 90.88 287 LYS A C 1
ATOM 2284 O O . LYS A 1 287 ? -16.863 -9.324 0.574 1.00 90.88 287 LYS A O 1
ATOM 2289 N N . GLY A 1 288 ? -15.175 -8.038 -0.162 1.00 87.94 288 GLY A N 1
ATOM 2290 C CA . GLY A 1 288 ? -15.706 -7.833 -1.514 1.00 87.94 288 GLY A CA 1
ATOM 2291 C C . GLY A 1 288 ? -16.863 -6.830 -1.613 1.00 87.94 288 GLY A C 1
ATOM 2292 O O . GLY A 1 288 ? -17.268 -6.503 -2.721 1.00 87.94 288 GLY A O 1
ATOM 2293 N N . LYS A 1 289 ? -17.370 -6.304 -0.491 1.00 90.44 289 LYS A N 1
ATOM 2294 C CA . LYS A 1 289 ? -18.472 -5.325 -0.466 1.00 90.44 289 LYS A CA 1
ATOM 2295 C C . LYS A 1 289 ? -17.970 -3.920 -0.158 1.00 90.44 289 LYS A C 1
ATOM 2297 O O . LYS A 1 289 ? -18.363 -2.957 -0.806 1.00 90.44 289 LYS A O 1
ATOM 2302 N N . VAL A 1 290 ? -17.048 -3.820 0.796 1.00 90.62 290 VAL A N 1
ATOM 2303 C CA . VAL A 1 290 ? -16.352 -2.581 1.152 1.00 90.62 290 VAL A CA 1
ATOM 2304 C C . VAL A 1 290 ? -14.917 -2.703 0.658 1.00 90.62 290 VAL A C 1
ATOM 2306 O O . VAL A 1 290 ? -14.121 -3.461 1.209 1.00 90.62 290 VAL A O 1
ATOM 2309 N N . ILE A 1 291 ? -14.602 -1.999 -0.430 1.00 88.06 291 ILE A N 1
ATOM 2310 C CA . ILE A 1 291 ? -13.325 -2.134 -1.138 1.00 88.06 291 ILE A CA 1
ATOM 2311 C C . ILE A 1 291 ? -12.622 -0.781 -1.168 1.00 88.06 291 ILE A C 1
ATOM 2313 O O . ILE A 1 291 ? -13.144 0.181 -1.733 1.00 88.06 291 ILE A O 1
ATOM 2317 N N . TYR A 1 292 ? -11.406 -0.727 -0.625 1.00 90.81 292 TYR A N 1
ATOM 2318 C CA . TYR A 1 292 ? -10.502 0.387 -0.876 1.00 90.81 292 TYR A CA 1
ATOM 2319 C C . TYR A 1 292 ? -9.778 0.172 -2.209 1.00 90.81 292 TYR A C 1
ATOM 2321 O O . TYR A 1 292 ? -8.979 -0.750 -2.361 1.00 90.81 292 TYR A O 1
ATOM 2329 N N . ASN A 1 293 ? -10.067 1.020 -3.192 1.00 89.25 293 ASN A N 1
ATOM 2330 C CA . ASN A 1 293 ? -9.374 1.049 -4.476 1.00 89.25 293 ASN A CA 1
ATOM 2331 C C . ASN A 1 293 ? -9.171 2.496 -4.931 1.00 89.25 293 ASN A C 1
ATOM 2333 O O . ASN A 1 293 ? -9.682 3.429 -4.309 1.00 89.25 293 ASN A O 1
ATOM 2337 N N . VAL A 1 294 ? -8.456 2.680 -6.039 1.00 85.19 294 VAL A N 1
ATOM 2338 C CA . VAL A 1 294 ? -8.057 4.000 -6.534 1.00 85.19 294 VAL A CA 1
ATOM 2339 C C . VAL A 1 294 ? -9.229 4.953 -6.822 1.00 85.19 294 VAL A C 1
ATOM 2341 O O . VAL A 1 294 ? -9.101 6.161 -6.603 1.00 85.19 294 VAL A O 1
ATOM 2344 N N . HIS A 1 295 ? -10.388 4.421 -7.221 1.00 87.94 295 HIS A N 1
ATOM 2345 C CA . HIS A 1 295 ? -11.610 5.188 -7.487 1.00 87.94 295 HIS A CA 1
ATOM 2346 C C . HIS A 1 295 ? -12.417 5.467 -6.213 1.00 87.94 295 HIS A C 1
ATOM 2348 O O . HIS A 1 295 ? -13.121 6.468 -6.131 1.00 87.94 295 HIS A O 1
ATOM 2354 N N . LYS A 1 296 ? -12.283 4.612 -5.192 1.00 88.62 296 LYS A N 1
ATOM 2355 C CA . LYS A 1 296 ? -13.032 4.698 -3.930 1.00 88.62 296 LYS A CA 1
ATOM 2356 C C . LYS A 1 296 ? -12.271 5.363 -2.781 1.00 88.62 296 LYS A C 1
ATOM 2358 O O . LYS A 1 296 ? -12.815 5.487 -1.688 1.00 88.62 296 LYS A O 1
ATOM 2363 N N . ARG A 1 297 ? -11.043 5.851 -3.007 1.00 88.00 297 ARG A N 1
ATOM 2364 C CA . ARG A 1 297 ? -10.178 6.443 -1.960 1.00 88.00 297 ARG A CA 1
ATOM 2365 C C . ARG A 1 297 ? -10.868 7.523 -1.121 1.00 88.00 297 ARG A C 1
ATOM 2367 O O . ARG A 1 297 ? -10.652 7.582 0.082 1.00 88.00 297 ARG A O 1
ATOM 2374 N N . ARG A 1 298 ? -11.686 8.369 -1.759 1.00 90.06 298 ARG A N 1
ATOM 2375 C CA . ARG A 1 298 ? -12.364 9.509 -1.113 1.00 90.06 298 ARG A CA 1
ATOM 2376 C C . ARG A 1 298 ? -13.708 9.155 -0.474 1.00 90.06 298 ARG A C 1
ATOM 2378 O O . ARG A 1 298 ? -14.170 9.901 0.377 1.00 90.06 298 ARG A O 1
ATOM 2385 N N . ILE A 1 299 ? -14.317 8.041 -0.877 1.00 93.56 299 ILE A N 1
ATOM 2386 C CA . ILE A 1 299 ? -15.671 7.643 -0.458 1.00 93.56 299 ILE A CA 1
ATOM 2387 C C . ILE A 1 299 ? -15.685 6.354 0.364 1.00 93.56 299 ILE A C 1
ATOM 2389 O O . ILE A 1 299 ? -16.752 5.867 0.707 1.00 93.56 299 ILE A O 1
ATOM 2393 N N . PHE A 1 300 ? -14.519 5.797 0.704 1.00 95.19 300 PHE A N 1
ATOM 2394 C CA . PHE A 1 300 ? -14.397 4.510 1.390 1.00 95.19 300 PHE A CA 1
ATOM 2395 C C . PHE A 1 300 ? -15.284 4.399 2.643 1.00 95.19 300 PHE A C 1
ATOM 2397 O O . PHE A 1 300 ? -16.039 3.439 2.777 1.00 95.19 300 PHE A O 1
ATOM 2404 N N . TYR A 1 301 ? -15.242 5.397 3.530 1.00 96.25 301 TYR A N 1
ATOM 2405 C CA . TYR A 1 301 ? -16.076 5.415 4.736 1.00 96.25 301 TYR A CA 1
ATOM 2406 C C . TYR A 1 301 ? -17.561 5.605 4.430 1.00 96.25 301 TYR A C 1
ATOM 2408 O O . TYR A 1 301 ? -18.400 4.992 5.084 1.00 96.25 301 TYR A O 1
ATOM 2416 N N . SER A 1 302 ? -17.897 6.412 3.423 1.00 95.56 302 SER A N 1
ATOM 2417 C CA . SER A 1 302 ? -19.280 6.614 2.985 1.00 95.56 302 SER A CA 1
ATOM 2418 C C . SER A 1 302 ? -19.880 5.324 2.421 1.00 95.56 302 SER A C 1
ATOM 2420 O O . SER A 1 302 ? -20.981 4.948 2.817 1.00 95.56 302 SER A O 1
ATOM 2422 N N . ASP A 1 303 ? -19.136 4.604 1.579 1.00 95.25 303 ASP A N 1
ATOM 2423 C CA . ASP A 1 303 ? -19.517 3.293 1.042 1.00 95.25 303 ASP A CA 1
ATOM 2424 C C . ASP A 1 303 ? -19.685 2.261 2.163 1.00 95.25 303 ASP A C 1
ATOM 2426 O O . ASP A 1 303 ? -20.646 1.488 2.175 1.00 95.25 303 ASP A O 1
ATOM 2430 N N . TRP A 1 304 ? -18.769 2.257 3.135 1.00 96.94 304 TRP A N 1
ATOM 2431 C CA . TRP A 1 304 ? -18.855 1.356 4.279 1.00 96.94 304 TRP A CA 1
ATOM 2432 C C . TRP A 1 304 ? -20.083 1.661 5.149 1.00 96.94 304 TRP A C 1
ATOM 2434 O O . TRP A 1 304 ? -20.835 0.752 5.510 1.00 96.94 304 TRP A O 1
ATOM 2444 N N . LEU A 1 305 ? -20.348 2.937 5.430 1.00 97.06 305 LEU A N 1
ATOM 2445 C CA . LEU A 1 305 ? -21.529 3.347 6.182 1.00 97.06 305 LEU A CA 1
ATOM 2446 C C . LEU A 1 305 ? -22.819 2.994 5.430 1.00 97.06 305 LEU A C 1
ATOM 2448 O O . LEU A 1 305 ? -23.768 2.506 6.041 1.00 97.06 305 LEU A O 1
ATOM 2452 N N . LEU A 1 306 ? -22.853 3.199 4.109 1.00 96.25 306 LEU A N 1
ATOM 2453 C CA . LEU A 1 306 ? -23.985 2.827 3.261 1.00 96.25 306 LEU A CA 1
ATOM 2454 C C . LEU A 1 306 ? -24.247 1.320 3.312 1.00 96.25 306 LEU A C 1
ATOM 2456 O O . LEU A 1 306 ? -25.398 0.904 3.455 1.00 96.25 306 LEU A O 1
ATOM 2460 N N . TYR A 1 307 ? -23.195 0.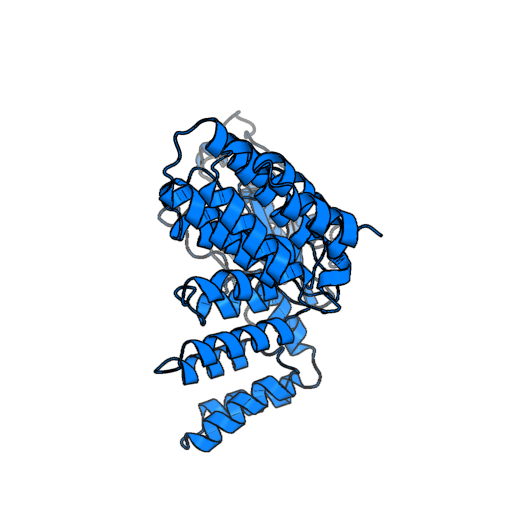499 3.266 1.00 96.12 307 TYR A N 1
ATOM 2461 C CA . TYR A 1 307 ? -23.322 -0.945 3.446 1.00 96.12 307 TYR A CA 1
ATOM 2462 C C . TYR A 1 307 ? -23.984 -1.283 4.789 1.00 96.12 307 TYR A C 1
ATOM 2464 O O . TYR A 1 307 ? -24.940 -2.055 4.827 1.00 96.12 307 TYR A O 1
ATOM 2472 N N . TYR A 1 308 ? -23.544 -0.666 5.888 1.00 97.12 308 TYR A N 1
ATOM 2473 C CA . TYR A 1 308 ? -24.151 -0.890 7.203 1.00 97.12 308 TYR A CA 1
ATOM 2474 C C . TYR A 1 308 ? -25.579 -0.359 7.339 1.00 97.12 308 TYR A C 1
ATOM 2476 O O . TYR A 1 308 ? -26.354 -0.948 8.087 1.00 97.12 308 TYR A O 1
ATOM 2484 N N . LYS A 1 309 ? -25.945 0.707 6.621 1.00 96.56 309 LYS A N 1
ATOM 2485 C CA . LYS A 1 309 ? -27.322 1.228 6.573 1.00 96.56 309 LYS A CA 1
ATOM 2486 C C . LYS A 1 309 ? -28.274 0.290 5.836 1.00 96.56 309 LYS A C 1
ATOM 2488 O O . LYS A 1 309 ? -29.430 0.163 6.215 1.00 96.56 309 LYS A O 1
ATOM 2493 N N . THR A 1 310 ? -27.789 -0.354 4.781 1.00 96.31 310 THR A N 1
ATOM 2494 C CA . THR A 1 310 ? -28.617 -1.140 3.851 1.00 96.31 310 THR A CA 1
ATOM 2495 C C . THR A 1 310 ? -28.665 -2.630 4.181 1.00 96.31 310 THR A C 1
ATOM 2497 O O . THR A 1 310 ? -29.407 -3.373 3.548 1.00 96.31 310 THR A O 1
ATOM 2500 N N . ASN A 1 311 ? -27.891 -3.089 5.169 1.00 95.50 311 ASN A N 1
ATOM 2501 C CA . ASN A 1 311 ? -27.768 -4.506 5.500 1.00 95.50 311 ASN A CA 1
ATOM 2502 C C . ASN A 1 311 ? -27.978 -4.757 6.994 1.00 95.50 311 ASN A C 1
ATOM 2504 O O . ASN A 1 311 ? -27.563 -3.978 7.850 1.00 95.50 311 ASN A O 1
ATOM 2508 N N . LYS A 1 312 ? -28.554 -5.916 7.329 1.00 92.69 312 LYS A N 1
ATOM 2509 C CA . LYS A 1 312 ? -28.687 -6.355 8.722 1.00 92.69 312 LYS A CA 1
ATOM 2510 C C . LYS A 1 312 ? -27.333 -6.822 9.261 1.00 92.69 312 LYS A C 1
ATOM 2512 O O . LYS A 1 312 ? -26.843 -7.891 8.901 1.00 92.69 312 LYS A O 1
ATOM 2517 N N . ILE A 1 313 ? -26.743 -6.035 10.159 1.00 95.25 313 ILE A N 1
ATOM 2518 C CA . ILE A 1 313 ? -25.430 -6.321 10.754 1.00 95.25 313 ILE A CA 1
ATOM 2519 C C . ILE A 1 313 ? -25.589 -6.981 12.127 1.00 95.25 313 ILE A C 1
ATOM 2521 O O . ILE A 1 313 ? -26.275 -6.454 13.006 1.00 95.25 313 ILE A O 1
ATOM 2525 N N . LYS A 1 314 ? -24.929 -8.128 12.331 1.00 95.75 314 LYS A N 1
ATOM 2526 C CA . LYS A 1 314 ? -24.920 -8.848 13.615 1.00 95.75 314 LYS A CA 1
ATOM 2527 C C . LYS A 1 314 ? -24.179 -8.042 14.684 1.00 95.75 314 LYS A C 1
ATOM 2529 O O . LYS A 1 314 ? -23.182 -7.388 14.390 1.00 95.75 314 LYS A O 1
ATOM 2534 N N . PHE A 1 315 ? -24.606 -8.155 15.943 1.00 95.75 315 PHE A N 1
ATOM 2535 C CA . PHE A 1 315 ? -23.950 -7.478 17.069 1.00 95.75 315 PHE A CA 1
ATOM 2536 C C . PHE A 1 315 ? -22.448 -7.795 17.167 1.00 95.75 315 PHE A C 1
ATOM 2538 O O . PHE A 1 315 ? -21.643 -6.893 17.383 1.00 95.75 315 PHE A O 1
ATOM 2545 N N . SER A 1 316 ? -22.052 -9.052 16.937 1.00 94.88 316 SER A N 1
ATOM 2546 C CA . SER A 1 316 ? -20.642 -9.464 16.922 1.00 94.88 316 SER A CA 1
ATOM 2547 C C . SER A 1 316 ? -19.815 -8.688 15.890 1.00 94.88 316 SER A C 1
ATOM 2549 O O . SER A 1 316 ? -18.719 -8.228 16.203 1.00 94.88 316 SER A O 1
ATOM 2551 N N . THR A 1 317 ? -20.355 -8.484 14.688 1.00 95.31 317 THR A N 1
ATOM 2552 C CA . THR A 1 317 ? -19.738 -7.700 13.610 1.00 95.31 317 THR A CA 1
ATOM 2553 C C . THR A 1 317 ? -19.645 -6.217 13.975 1.00 95.31 317 THR A C 1
ATOM 2555 O O . THR A 1 317 ? -18.602 -5.596 13.763 1.00 95.31 317 THR A O 1
ATOM 2558 N N . LYS A 1 318 ? -20.701 -5.658 14.585 1.00 97.06 318 LYS A N 1
ATOM 2559 C CA . LYS A 1 318 ? -20.716 -4.271 15.078 1.00 97.06 318 LYS A CA 1
ATOM 2560 C C . LYS A 1 318 ? -19.622 -4.039 16.122 1.00 97.06 318 LYS A C 1
ATOM 2562 O O . LYS A 1 318 ? -18.759 -3.187 15.934 1.00 97.06 318 LYS A O 1
ATOM 2567 N N . LYS A 1 319 ? -19.598 -4.872 17.169 1.00 96.06 319 LYS A N 1
ATOM 2568 C CA . LYS A 1 319 ? -18.588 -4.828 18.236 1.00 96.06 319 LYS A CA 1
ATOM 2569 C C . LYS A 1 319 ? -17.173 -4.952 17.673 1.00 96.06 319 LYS A C 1
ATOM 2571 O O . LYS A 1 319 ? -16.293 -4.181 18.033 1.00 96.06 319 LYS A O 1
ATOM 2576 N N . LYS A 1 320 ? -16.956 -5.896 16.753 1.00 94.25 320 LYS A N 1
ATOM 2577 C CA . LYS A 1 320 ? -15.649 -6.102 16.119 1.00 94.25 320 LYS A CA 1
ATOM 2578 C C . LYS A 1 320 ? -15.204 -4.903 15.282 1.00 94.25 320 LYS A C 1
ATOM 2580 O O . LYS A 1 320 ? -14.025 -4.578 15.293 1.00 94.25 320 LYS A O 1
ATOM 2585 N N . THR A 1 321 ? -16.136 -4.242 14.597 1.00 95.62 321 THR A N 1
ATOM 2586 C CA . THR A 1 321 ? -15.851 -3.008 13.852 1.00 95.62 321 THR A CA 1
ATOM 2587 C C . THR A 1 321 ? -15.333 -1.914 14.777 1.00 95.62 321 THR A C 1
ATOM 2589 O O . THR A 1 321 ? -14.301 -1.325 14.476 1.00 95.62 321 THR A O 1
ATOM 2592 N N . LEU A 1 322 ? -16.016 -1.671 15.901 1.00 95.75 322 LEU A N 1
ATOM 2593 C CA . LEU A 1 322 ? -15.603 -0.644 16.860 1.00 95.75 322 LEU A CA 1
ATOM 2594 C C . LEU A 1 322 ? -14.207 -0.939 17.416 1.00 95.75 322 LEU A C 1
ATOM 2596 O O . LEU A 1 322 ? -13.341 -0.085 17.309 1.00 95.75 322 LEU A O 1
ATOM 2600 N N . ILE A 1 323 ? -13.940 -2.174 17.850 1.00 93.69 323 ILE A N 1
ATOM 2601 C CA . ILE A 1 323 ? -12.613 -2.578 18.353 1.00 93.69 323 ILE A CA 1
ATOM 2602 C C . ILE A 1 323 ? -11.503 -2.350 17.310 1.00 93.69 323 ILE A C 1
ATOM 2604 O O . ILE A 1 323 ? -10.410 -1.902 17.649 1.00 93.69 323 ILE A O 1
ATOM 2608 N N . ILE A 1 324 ? -11.761 -2.654 16.033 1.00 93.25 324 ILE A N 1
ATOM 2609 C CA . ILE A 1 324 ? -10.791 -2.423 14.949 1.00 93.25 324 ILE A CA 1
ATOM 2610 C C . ILE A 1 324 ? -10.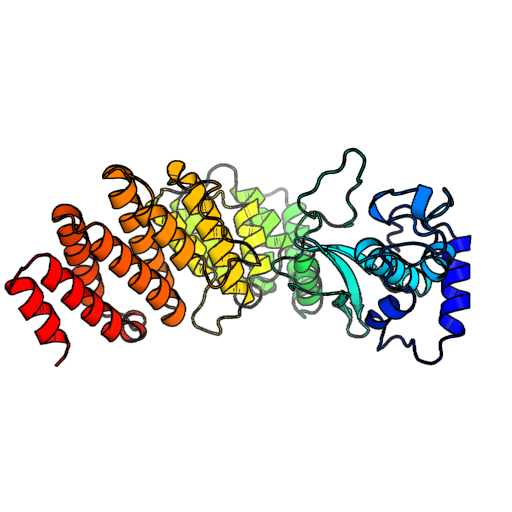518 -0.926 14.763 1.00 93.25 324 ILE A C 1
ATOM 2612 O O . ILE A 1 324 ? -9.367 -0.522 14.602 1.00 93.25 324 ILE A O 1
ATOM 2616 N N . LEU A 1 325 ? -11.570 -0.106 14.775 1.00 94.62 325 LEU A N 1
ATOM 2617 C CA . LEU A 1 325 ? -11.445 1.343 14.643 1.00 94.62 325 LEU A CA 1
ATOM 2618 C C . LEU A 1 325 ? -10.721 1.955 15.845 1.00 94.62 325 LEU A C 1
ATOM 2620 O O . LEU A 1 325 ? -9.870 2.810 15.648 1.00 94.62 325 LEU A O 1
ATOM 2624 N N . GLU A 1 326 ? -10.988 1.483 17.060 1.00 93.25 326 GLU A N 1
ATOM 2625 C CA . GLU A 1 326 ? -10.301 1.910 18.285 1.00 93.25 326 GLU A CA 1
ATOM 2626 C C . GLU A 1 326 ? -8.788 1.683 18.188 1.00 93.25 326 GLU A C 1
ATOM 2628 O O . GLU A 1 326 ? -8.003 2.601 18.417 1.00 93.25 326 GLU A O 1
ATOM 2633 N N . GLN A 1 327 ? -8.377 0.492 17.743 1.00 90.50 327 GLN A N 1
ATOM 2634 C CA . GLN A 1 327 ? -6.964 0.154 17.532 1.00 90.50 327 GLN A CA 1
ATOM 2635 C C . GLN A 1 327 ? -6.317 0.997 16.428 1.00 90.50 327 GLN A C 1
ATOM 2637 O O . GLN A 1 327 ? -5.150 1.378 16.531 1.00 90.50 327 GLN A O 1
ATOM 2642 N N . ALA A 1 328 ? -7.060 1.280 15.356 1.00 91.69 328 ALA A N 1
ATOM 2643 C CA . ALA A 1 328 ? -6.591 2.147 14.284 1.00 91.69 328 ALA A CA 1
ATOM 2644 C C . ALA A 1 328 ? -6.417 3.597 14.762 1.00 91.69 328 ALA A C 1
ATOM 2646 O O . ALA A 1 328 ? -5.386 4.196 14.478 1.00 91.69 328 ALA A O 1
ATOM 2647 N N . ILE A 1 329 ? -7.379 4.137 15.519 1.00 92.31 329 ILE A N 1
ATOM 2648 C CA . ILE A 1 329 ? -7.330 5.494 16.085 1.00 92.31 329 ILE A CA 1
ATOM 2649 C C . ILE A 1 329 ? -6.122 5.639 17.014 1.00 92.31 329 ILE A C 1
ATOM 2651 O O . ILE A 1 329 ? -5.337 6.563 16.833 1.00 92.31 329 ILE A O 1
ATOM 2655 N N . GLU A 1 330 ? -5.921 4.704 17.947 1.00 89.31 330 GLU A N 1
ATOM 2656 C CA . GLU A 1 330 ? -4.739 4.684 18.824 1.00 89.31 330 GLU A CA 1
ATOM 2657 C C . GLU A 1 330 ? -3.425 4.670 18.038 1.00 89.31 330 GLU A C 1
ATOM 2659 O O . GLU A 1 330 ? -2.471 5.380 18.358 1.00 89.31 330 GLU A O 1
ATOM 2664 N N . GLY A 1 331 ? -3.360 3.837 17.001 1.00 86.19 331 GLY A N 1
ATOM 2665 C CA . GLY A 1 331 ? -2.175 3.723 16.170 1.00 86.19 331 GLY A CA 1
ATOM 2666 C C . GLY A 1 331 ? -1.906 4.963 15.319 1.00 86.19 331 GLY A C 1
ATOM 2667 O O . GLY A 1 331 ? -0.756 5.195 14.940 1.00 86.19 331 GLY A O 1
ATOM 2668 N N . LEU A 1 332 ? -2.943 5.733 14.996 1.00 89.00 332 LEU A N 1
ATOM 2669 C CA . LEU A 1 332 ? -2.865 6.918 14.154 1.00 89.00 332 LEU A CA 1
ATOM 2670 C C . LEU A 1 332 ? -2.681 8.210 14.947 1.00 89.00 332 LEU A C 1
ATOM 2672 O O . LEU A 1 332 ? -2.461 9.229 14.300 1.00 89.00 332 LEU A O 1
ATOM 2676 N N . LEU A 1 333 ? -2.726 8.203 16.288 1.00 86.88 333 LEU A N 1
ATOM 2677 C CA . LEU A 1 333 ? -2.620 9.418 17.117 1.00 86.88 333 LEU A CA 1
ATOM 2678 C C . LEU A 1 333 ? -1.496 10.389 16.688 1.00 86.88 333 LEU A C 1
ATOM 2680 O O . LEU A 1 333 ? -1.749 11.592 16.675 1.00 86.88 333 LEU A O 1
ATOM 2684 N N . PRO A 1 334 ? -0.289 9.938 16.271 1.00 79.44 334 PRO A N 1
ATOM 2685 C CA . PRO A 1 334 ? 0.751 10.845 15.764 1.00 79.44 334 PRO A CA 1
ATOM 2686 C C . PRO A 1 334 ? 0.361 11.652 14.507 1.00 79.44 334 PRO A C 1
ATOM 2688 O O . PRO A 1 334 ? 1.022 12.635 14.178 1.00 79.44 334 PRO A O 1
ATOM 2691 N N . ASN A 1 335 ? -0.689 11.241 13.793 1.00 82.94 335 ASN A N 1
ATOM 2692 C CA . ASN A 1 335 ? -1.309 11.930 12.667 1.00 82.94 335 ASN A CA 1
ATOM 2693 C C . ASN A 1 335 ? -2.771 12.275 12.982 1.00 82.94 335 ASN A C 1
ATOM 2695 O O . ASN A 1 335 ? -3.696 11.475 12.791 1.00 82.94 335 ASN A O 1
ATOM 2699 N N . SER A 1 336 ? -2.983 13.528 13.378 1.00 82.69 336 SER A N 1
ATOM 2700 C CA . SER A 1 336 ? -4.303 14.030 13.746 1.00 82.69 336 SER A CA 1
ATOM 2701 C C . SER A 1 336 ? -5.323 13.944 12.614 1.00 82.69 336 SER A C 1
ATOM 2703 O O . SER A 1 336 ? -6.472 13.583 12.848 1.00 82.69 336 SER A O 1
ATOM 2705 N N . SER A 1 337 ? -4.923 14.247 11.374 1.00 87.81 337 SER A N 1
ATOM 2706 C CA . SER A 1 337 ? -5.850 14.315 10.238 1.00 87.81 337 SER A CA 1
ATOM 2707 C C . SER A 1 337 ? -6.474 12.955 9.928 1.00 87.81 337 SER A C 1
ATOM 2709 O O . SER A 1 337 ? -7.693 12.850 9.781 1.00 87.81 337 SER A O 1
ATOM 2711 N N . GLU A 1 338 ? -5.659 11.901 9.857 1.00 89.12 338 GLU A N 1
ATOM 2712 C CA . GLU A 1 338 ? -6.157 10.559 9.544 1.00 89.12 338 GLU A CA 1
ATOM 2713 C C . GLU A 1 338 ? -6.866 9.922 10.747 1.00 89.12 338 GLU A C 1
ATOM 2715 O O . GLU A 1 338 ? -7.905 9.279 10.574 1.00 89.12 338 GLU A O 1
ATOM 2720 N N . SER A 1 339 ? -6.389 10.188 11.969 1.00 90.88 339 SER A N 1
ATOM 2721 C CA . SER A 1 339 ? -7.086 9.813 13.208 1.00 90.88 339 SER A CA 1
ATOM 2722 C C . SER A 1 339 ? -8.501 10.378 13.267 1.00 90.88 339 SER A C 1
ATOM 2724 O O . SER A 1 339 ? -9.451 9.647 13.542 1.00 90.88 339 SER A O 1
ATOM 2726 N N . ILE A 1 340 ? -8.665 11.667 12.950 1.00 92.62 340 ILE A N 1
ATOM 2727 C CA . ILE A 1 340 ? -9.967 12.344 12.952 1.00 92.62 340 ILE A CA 1
ATOM 2728 C C . ILE A 1 340 ? -10.936 11.688 11.960 1.00 92.62 340 ILE A C 1
ATOM 2730 O O . ILE A 1 340 ? -12.118 11.553 12.271 1.00 92.62 340 ILE A O 1
ATOM 2734 N N . LYS A 1 341 ? -10.475 11.234 10.785 1.00 93.69 341 LYS A N 1
ATOM 2735 C CA . LYS A 1 341 ? -11.349 10.535 9.822 1.00 93.69 341 LYS A CA 1
ATOM 2736 C C . LYS A 1 341 ? -11.879 9.214 10.385 1.00 93.69 341 LYS A C 1
ATOM 2738 O O . LYS A 1 341 ? -13.077 8.952 10.273 1.00 93.69 341 LYS A O 1
ATOM 2743 N N . HIS A 1 342 ? -11.017 8.421 11.025 1.00 95.06 342 HIS A N 1
ATOM 2744 C CA . HIS A 1 342 ? -11.419 7.166 11.670 1.00 95.06 342 HIS A CA 1
ATOM 2745 C C . HIS A 1 342 ? -12.368 7.417 12.841 1.00 95.06 342 HIS A C 1
ATOM 2747 O O . HIS A 1 342 ? -13.390 6.745 12.956 1.00 95.06 342 HIS A O 1
ATOM 2753 N N . LEU A 1 343 ? -12.068 8.422 13.667 1.00 96.25 343 LEU A N 1
ATOM 2754 C CA . LEU A 1 343 ? -12.882 8.815 14.813 1.00 96.25 343 LEU A CA 1
ATOM 2755 C C . LEU A 1 343 ? -14.280 9.303 14.395 1.00 96.25 343 LEU A C 1
ATOM 2757 O O . LEU A 1 343 ? -15.279 8.923 15.003 1.00 96.25 343 LEU A O 1
ATOM 2761 N N . LYS A 1 344 ? -14.381 10.084 13.314 1.00 96.06 344 LYS A N 1
ATOM 2762 C CA . LYS A 1 344 ? -15.675 10.503 12.756 1.00 96.06 344 LYS A CA 1
ATOM 2763 C C . LYS A 1 344 ? -16.482 9.313 12.250 1.00 96.06 344 LYS A C 1
ATOM 2765 O O . LYS A 1 344 ? -17.656 9.187 12.580 1.00 96.06 344 LYS A O 1
ATOM 2770 N N . PHE A 1 345 ? -15.860 8.404 11.498 1.00 97.44 345 PHE A N 1
ATOM 2771 C CA . PHE A 1 345 ? -16.541 7.192 11.036 1.00 97.44 345 PHE A CA 1
ATOM 2772 C C . PHE A 1 345 ? -16.979 6.282 12.199 1.00 97.44 345 PHE A C 1
ATOM 2774 O O . PHE A 1 345 ? -18.067 5.705 12.163 1.00 97.44 345 PHE A O 1
ATOM 2781 N N . TYR A 1 346 ? -16.167 6.194 13.253 1.00 97.50 346 TYR A N 1
ATOM 2782 C CA . TYR A 1 346 ? -16.500 5.499 14.494 1.00 97.50 346 TYR A CA 1
ATOM 2783 C C . TYR A 1 346 ? -17.765 6.072 15.149 1.00 97.50 346 TYR A C 1
ATOM 2785 O O . TYR A 1 346 ? -18.688 5.316 15.463 1.00 97.50 346 TYR A O 1
ATOM 2793 N N . ALA A 1 347 ? -17.853 7.400 15.271 1.00 96.69 347 ALA A N 1
ATOM 2794 C CA . ALA A 1 347 ? -19.035 8.086 15.790 1.00 96.69 347 ALA A CA 1
ATOM 2795 C C . ALA A 1 347 ? -20.286 7.820 14.931 1.00 96.69 347 ALA A C 1
ATOM 2797 O O . ALA A 1 347 ? -21.351 7.512 15.465 1.00 96.69 347 ALA A O 1
ATOM 2798 N N . GLU A 1 348 ? -20.156 7.865 13.601 1.00 97.50 348 GLU A N 1
ATOM 2799 C CA . GLU A 1 348 ? -21.255 7.563 12.673 1.00 97.50 348 GLU A CA 1
ATOM 2800 C C . GLU A 1 348 ? -21.763 6.120 12.808 1.00 97.50 348 GLU A C 1
ATOM 2802 O O . GLU A 1 348 ? -22.970 5.881 12.759 1.00 97.50 348 GLU A O 1
ATOM 2807 N N . CYS A 1 349 ? -20.873 5.147 13.037 1.00 97.25 349 CYS A N 1
ATOM 2808 C CA . CYS A 1 349 ? -21.275 3.761 13.292 1.00 97.25 349 CYS A CA 1
ATOM 2809 C C . CYS A 1 349 ? -22.079 3.631 14.592 1.00 97.25 349 CYS A C 1
ATOM 2811 O O . CYS A 1 349 ? -23.090 2.927 14.627 1.00 97.25 349 CYS A O 1
ATOM 2813 N N . GLN A 1 350 ? -21.655 4.321 15.654 1.00 96.00 350 GLN A N 1
ATOM 2814 C CA . GLN A 1 350 ? -22.383 4.320 16.921 1.00 96.00 350 GLN A CA 1
ATOM 2815 C C . GLN A 1 350 ? -23.759 4.972 16.798 1.00 96.00 350 GLN A C 1
ATOM 2817 O O . GLN A 1 350 ? -24.746 4.369 17.220 1.00 96.00 350 GLN A O 1
ATOM 2822 N N . LYS A 1 351 ? -23.842 6.138 16.145 1.00 95.81 351 LYS A N 1
ATOM 2823 C CA . LYS A 1 351 ? -25.110 6.818 15.837 1.00 95.81 351 LYS A CA 1
ATOM 2824 C C . LYS A 1 351 ? -26.050 5.920 15.036 1.00 95.81 351 LYS A C 1
ATOM 2826 O O . LYS A 1 351 ? -27.219 5.795 15.382 1.00 95.81 351 LYS A O 1
ATOM 2831 N N . LEU A 1 352 ? -25.535 5.259 13.996 1.00 96.88 352 LEU A N 1
ATOM 2832 C CA . LEU A 1 352 ? -26.321 4.374 13.136 1.00 96.88 352 LEU A CA 1
ATOM 2833 C C . LEU A 1 352 ? -26.932 3.198 13.904 1.00 96.88 352 LEU A C 1
ATOM 2835 O O . LEU A 1 352 ? -28.066 2.805 13.640 1.00 96.88 352 LEU A O 1
ATOM 2839 N N . TRP A 1 353 ? -26.164 2.575 14.796 1.00 96.19 353 TRP A N 1
ATOM 2840 C CA . TRP A 1 353 ? -26.619 1.370 15.485 1.00 96.19 353 TRP A CA 1
ATOM 2841 C C . TRP A 1 353 ? -27.387 1.645 16.766 1.00 96.19 353 TRP A C 1
ATOM 2843 O O . TRP A 1 353 ? -28.196 0.791 17.124 1.00 96.19 353 TRP A O 1
ATOM 2853 N N . ASN A 1 354 ? -27.110 2.773 17.428 1.00 95.38 354 ASN A N 1
ATOM 2854 C CA . ASN A 1 354 ? -27.742 3.223 18.666 1.00 95.38 354 ASN A CA 1
ATOM 2855 C C . ASN A 1 354 ? -27.947 2.085 19.693 1.00 95.38 354 ASN A C 1
ATOM 2857 O O . ASN A 1 354 ? -29.017 1.938 20.279 1.00 95.38 354 ASN A O 1
ATOM 2861 N N . ASP A 1 355 ? -26.938 1.216 19.847 1.00 95.56 355 ASP A N 1
ATOM 2862 C CA . ASP A 1 355 ? -26.979 0.063 20.758 1.00 95.56 355 ASP A CA 1
ATOM 2863 C C . ASP A 1 355 ? -26.319 0.465 22.086 1.00 95.56 355 ASP A C 1
ATOM 2865 O O . ASP A 1 355 ? -25.120 0.770 22.078 1.00 95.56 355 ASP A O 1
ATOM 2869 N N . PRO A 1 356 ? -27.042 0.441 23.223 1.00 94.38 356 PRO A N 1
ATOM 2870 C CA . PRO A 1 356 ? -26.523 0.907 24.511 1.00 94.38 356 PRO A CA 1
ATOM 2871 C C . PRO A 1 356 ? -25.203 0.251 24.927 1.00 94.38 356 PRO A C 1
ATOM 2873 O O . PRO A 1 356 ? -24.322 0.916 25.461 1.00 94.38 356 PRO A O 1
ATOM 2876 N N . ARG A 1 357 ? -25.020 -1.038 24.611 1.00 95.44 357 ARG A N 1
ATOM 2877 C CA . ARG A 1 357 ? -23.805 -1.787 24.973 1.00 95.44 357 ARG A CA 1
ATOM 2878 C C . ARG A 1 357 ? -22.599 -1.339 24.156 1.00 95.44 357 ARG A C 1
ATOM 2880 O O . ARG A 1 357 ? -21.471 -1.413 24.623 1.00 95.44 357 ARG A O 1
ATOM 2887 N N . LEU A 1 358 ? -22.820 -0.936 22.904 1.00 96.50 358 LEU A N 1
ATOM 2888 C CA . LEU A 1 358 ? -21.756 -0.411 22.045 1.00 96.50 358 LEU A CA 1
ATOM 2889 C C . LEU A 1 358 ? -21.410 1.032 22.422 1.00 96.50 358 LEU A C 1
ATOM 2891 O O . LEU A 1 358 ? -20.239 1.394 22.389 1.00 96.50 358 LEU A O 1
ATOM 2895 N N . ILE A 1 359 ? -22.419 1.809 22.818 1.00 95.50 359 ILE A N 1
ATOM 2896 C CA . ILE A 1 359 ? -22.259 3.176 23.320 1.00 95.50 359 ILE A CA 1
ATOM 2897 C C . ILE A 1 359 ? -21.413 3.198 24.596 1.00 95.50 359 ILE A C 1
ATOM 2899 O O . ILE A 1 359 ? -20.457 3.965 24.690 1.00 95.50 359 ILE A O 1
ATOM 2903 N N . GLU A 1 360 ? -21.700 2.305 25.543 1.00 94.25 360 GLU A N 1
ATOM 2904 C CA . GLU A 1 360 ? -20.912 2.162 26.770 1.00 94.25 360 GLU A CA 1
ATOM 2905 C C . GLU A 1 360 ? -19.442 1.824 26.477 1.00 94.25 360 GLU A C 1
ATOM 2907 O O . GLU A 1 360 ? -18.538 2.472 27.008 1.00 94.25 360 GLU A O 1
ATOM 2912 N N . LEU A 1 361 ? -19.189 0.870 25.569 1.00 94.06 361 LEU A N 1
ATOM 2913 C CA . LEU A 1 361 ? -17.829 0.539 25.124 1.00 94.06 361 LEU A CA 1
ATOM 2914 C C . LEU A 1 361 ? -17.109 1.762 24.541 1.00 94.06 361 LEU A C 1
ATOM 2916 O O . LEU A 1 361 ? -15.946 2.004 24.866 1.00 94.06 361 LEU A O 1
ATOM 2920 N N . GLY A 1 362 ? -17.811 2.561 23.736 1.00 94.75 362 GLY A N 1
ATOM 2921 C CA . GLY A 1 362 ? -17.258 3.783 23.169 1.00 94.75 362 GLY A CA 1
ATOM 2922 C C . GLY A 1 362 ? -16.924 4.852 24.199 1.00 94.75 362 GLY A C 1
ATOM 2923 O O . GLY A 1 362 ? -15.854 5.457 24.121 1.00 94.75 362 GLY A O 1
ATOM 2924 N N . ASN A 1 363 ? -17.775 5.045 25.206 1.00 94.00 363 ASN A N 1
ATOM 2925 C CA . ASN A 1 363 ? -17.480 5.963 26.305 1.00 94.00 363 ASN A CA 1
ATOM 2926 C C . ASN A 1 363 ? -16.245 5.516 27.097 1.00 94.00 363 ASN A C 1
ATOM 2928 O O . ASN A 1 363 ? -15.379 6.341 27.394 1.00 94.00 363 ASN A O 1
ATOM 2932 N N . ILE A 1 364 ? -16.116 4.217 27.395 1.00 94.38 364 ILE A N 1
ATOM 2933 C CA . ILE A 1 364 ? -14.927 3.664 28.066 1.00 94.38 364 ILE A CA 1
ATOM 2934 C C . ILE A 1 364 ? -13.665 3.957 27.244 1.00 94.38 364 ILE A C 1
ATOM 2936 O O . ILE A 1 364 ? -12.676 4.462 27.783 1.00 94.38 364 ILE A O 1
ATOM 2940 N N . PHE A 1 365 ? -13.713 3.690 25.938 1.00 94.75 365 PHE A N 1
ATOM 2941 C CA . PHE A 1 365 ? -12.606 3.939 25.020 1.00 94.75 365 PHE A CA 1
ATOM 2942 C C . PHE A 1 365 ? -12.171 5.414 25.012 1.00 94.75 365 PHE A C 1
ATOM 2944 O O . PHE A 1 365 ? -10.992 5.709 25.224 1.00 94.75 365 PHE A O 1
ATOM 2951 N N . LEU A 1 366 ? -13.116 6.339 24.816 1.00 94.50 366 LEU A N 1
ATOM 2952 C CA . LEU A 1 366 ? -12.831 7.772 24.704 1.00 94.50 366 LEU A CA 1
ATOM 2953 C C . LEU A 1 366 ? -12.326 8.373 26.012 1.00 94.50 366 LEU A C 1
ATOM 2955 O O . LEU A 1 366 ? -11.390 9.169 25.995 1.00 94.50 366 LEU A O 1
ATOM 2959 N N . LYS A 1 367 ? -12.909 7.984 27.152 1.00 93.69 367 LYS A N 1
ATOM 2960 C CA . LYS A 1 367 ? -12.441 8.436 28.470 1.00 93.69 367 LYS A CA 1
ATOM 2961 C C . LYS A 1 367 ? -11.020 7.977 28.750 1.00 93.69 367 LYS A C 1
ATOM 2963 O O . LYS A 1 367 ? -10.235 8.749 29.288 1.00 93.69 367 LYS A O 1
ATOM 2968 N N . ARG A 1 368 ? -10.684 6.732 28.397 1.00 93.38 368 ARG A N 1
ATOM 2969 C CA . ARG A 1 368 ? -9.312 6.227 28.527 1.00 93.38 368 ARG A CA 1
ATOM 2970 C C . ARG A 1 368 ? -8.352 7.064 27.684 1.00 93.38 368 ARG A C 1
ATOM 2972 O O . ARG A 1 368 ? -7.369 7.537 28.234 1.00 93.38 368 ARG A O 1
ATOM 2979 N N . LEU A 1 369 ? -8.672 7.312 26.412 1.00 91.06 369 LEU A N 1
ATOM 2980 C CA . LEU A 1 369 ? -7.830 8.153 25.557 1.00 91.06 369 LEU A CA 1
ATOM 2981 C C . LEU A 1 369 ? -7.681 9.577 26.101 1.00 91.06 369 LEU A C 1
ATOM 2983 O O . LEU A 1 369 ? -6.584 10.103 26.130 1.00 91.06 369 LEU A O 1
ATOM 2987 N N . LEU A 1 370 ? -8.753 10.216 26.569 1.00 90.44 370 LEU A N 1
ATOM 2988 C CA . LEU A 1 370 ? -8.682 11.597 27.067 1.00 90.44 370 LEU A CA 1
ATOM 2989 C C . LEU A 1 370 ? -7.909 11.753 28.385 1.00 90.44 370 LEU A C 1
ATOM 2991 O O . LEU A 1 370 ? -7.490 12.872 28.695 1.00 90.44 370 LEU A O 1
ATOM 2995 N N . LYS A 1 371 ? -7.734 10.656 29.137 1.00 87.88 371 LYS A N 1
ATOM 2996 C CA . LYS A 1 371 ? -6.887 10.577 30.336 1.00 87.88 371 LYS A CA 1
ATOM 2997 C C . LYS A 1 371 ? -5.403 10.395 30.014 1.00 87.88 371 LYS A C 1
ATOM 2999 O O . LYS A 1 371 ? -4.578 10.636 30.886 1.00 87.88 371 LYS A O 1
ATOM 3004 N N . GLU A 1 372 ? -5.058 9.941 28.813 1.00 79.75 372 GLU A N 1
ATOM 3005 C CA . GLU A 1 372 ? -3.663 9.836 28.397 1.00 79.75 372 GLU A CA 1
ATOM 3006 C C . GLU A 1 372 ? -3.121 11.249 28.103 1.00 79.75 372 GLU A C 1
ATOM 3008 O O . GLU A 1 372 ? -3.569 11.938 27.188 1.00 79.75 372 GLU A O 1
ATOM 3013 N N . GLU A 1 373 ? -2.152 11.711 28.892 1.00 61.72 373 GLU A N 1
ATOM 3014 C CA . GLU A 1 373 ? -1.480 12.998 28.676 1.00 61.72 373 GLU A CA 1
ATOM 3015 C C . GLU A 1 373 ? -0.290 12.808 27.729 1.00 61.72 373 GLU A C 1
ATOM 3017 O O . GLU A 1 373 ? 0.858 12.684 28.149 1.00 61.72 373 GLU A O 1
ATOM 3022 N N . THR A 1 374 ? -0.567 12.723 26.425 1.00 70.69 374 THR A N 1
ATOM 3023 C CA . THR A 1 374 ? 0.485 12.638 25.398 1.00 70.69 374 THR A CA 1
ATOM 3024 C C . THR A 1 374 ? 0.364 13.763 24.377 1.00 70.69 374 THR A C 1
ATOM 3026 O O . THR A 1 374 ? -0.740 14.135 23.977 1.00 70.69 374 THR A O 1
ATOM 3029 N N . ASP A 1 375 ? 1.503 14.242 23.867 1.00 68.06 375 ASP A N 1
ATOM 3030 C CA . ASP A 1 375 ? 1.564 15.269 22.812 1.00 68.06 375 ASP A CA 1
ATOM 3031 C C . ASP A 1 375 ? 0.756 14.903 21.555 1.00 68.06 375 ASP A C 1
ATOM 3033 O O . ASP A 1 375 ? 0.325 15.774 20.797 1.00 68.06 375 ASP A O 1
ATOM 3037 N N . ASN A 1 376 ? 0.550 13.606 21.311 1.00 72.25 376 ASN A N 1
ATOM 3038 C CA . ASN A 1 376 ? -0.204 13.109 20.161 1.00 72.25 376 ASN A CA 1
ATOM 3039 C C . ASN A 1 376 ? -1.718 13.307 20.327 1.00 72.25 376 ASN A C 1
ATOM 3041 O O . ASN A 1 376 ? -2.433 13.479 19.342 1.00 72.25 376 ASN A O 1
ATOM 3045 N N . ILE A 1 377 ? -2.219 13.325 21.564 1.00 79.00 377 ILE A N 1
ATOM 3046 C CA . ILE A 1 377 ? -3.647 13.504 21.848 1.00 79.00 377 ILE A CA 1
ATOM 3047 C C . ILE A 1 377 ? -4.054 14.962 21.687 1.00 79.00 377 ILE A C 1
ATOM 3049 O O . ILE A 1 377 ? -5.154 15.225 21.201 1.00 79.00 377 ILE A O 1
ATOM 3053 N N . THR A 1 378 ? -3.167 15.913 21.993 1.00 79.06 378 THR A N 1
ATOM 3054 C CA . THR A 1 378 ? -3.412 17.356 21.832 1.00 79.06 378 THR A CA 1
ATOM 3055 C C . THR A 1 378 ? -3.947 17.699 20.442 1.00 79.06 378 THR A C 1
ATOM 3057 O O . THR A 1 378 ? -4.894 18.470 20.311 1.00 79.06 378 THR A O 1
ATOM 3060 N N . GLY A 1 379 ? -3.415 17.055 19.399 1.00 80.50 379 GLY A N 1
ATOM 3061 C CA . GLY A 1 379 ? -3.820 17.295 18.015 1.00 80.50 379 GLY A CA 1
ATOM 3062 C C . GLY A 1 379 ? -5.233 16.822 17.644 1.00 80.50 379 GLY A C 1
ATOM 3063 O O . GLY A 1 379 ? -5.754 17.262 16.621 1.00 80.50 379 GLY A O 1
ATOM 3064 N N . ILE A 1 380 ? -5.857 15.950 18.443 1.00 88.50 380 ILE A N 1
ATOM 3065 C CA . ILE A 1 380 ? -7.212 15.420 18.195 1.00 88.50 380 ILE A CA 1
ATOM 3066 C C . ILE A 1 380 ? -8.177 15.616 19.369 1.00 88.50 380 ILE A C 1
ATOM 3068 O O . ILE A 1 380 ? -9.348 15.251 19.264 1.00 88.50 380 ILE A O 1
ATOM 3072 N N . ARG A 1 381 ? -7.706 16.188 20.483 1.00 90.69 381 ARG A N 1
ATOM 3073 C CA . ARG A 1 381 ? -8.428 16.281 21.758 1.00 90.69 381 ARG A CA 1
ATOM 3074 C C . ARG A 1 381 ? -9.813 16.901 21.603 1.00 90.69 381 ARG A C 1
ATOM 3076 O O . ARG A 1 381 ? -10.789 16.336 22.084 1.00 90.69 381 ARG A O 1
ATOM 3083 N N . ASN A 1 382 ? -9.915 18.002 20.863 1.00 91.31 382 ASN A N 1
ATOM 3084 C CA . ASN A 1 382 ? -11.190 18.685 20.633 1.00 91.31 382 ASN A CA 1
ATOM 3085 C C . ASN A 1 382 ? -12.202 17.796 19.894 1.00 91.31 382 ASN A C 1
ATOM 3087 O O . ASN A 1 382 ? -13.387 17.800 20.223 1.00 91.31 382 ASN A O 1
ATOM 3091 N N . GLU A 1 383 ? -11.744 16.998 18.925 1.00 94.12 383 GLU A N 1
ATOM 3092 C CA . GLU A 1 383 ? -12.620 16.071 18.204 1.00 94.12 383 GLU A CA 1
ATOM 3093 C C . GLU A 1 383 ? -13.009 14.872 19.084 1.00 94.12 383 GLU A C 1
ATOM 3095 O O . GLU A 1 383 ? -14.161 14.450 19.047 1.00 94.12 383 GLU A O 1
ATOM 3100 N N . LEU A 1 384 ? -12.098 14.361 19.924 1.00 94.06 384 LEU A N 1
ATOM 3101 C CA . LEU A 1 384 ? -12.415 13.322 20.917 1.00 94.06 384 LEU A CA 1
ATOM 3102 C C . LEU A 1 384 ? -13.502 13.786 21.891 1.00 94.06 384 LEU A C 1
ATOM 3104 O O . LEU A 1 384 ? -14.446 13.040 22.144 1.00 94.06 384 LEU A O 1
ATOM 3108 N N . ILE A 1 385 ? -13.393 15.014 22.406 1.00 94.44 385 ILE A N 1
ATOM 3109 C CA . ILE A 1 385 ? -14.394 15.598 23.305 1.00 94.44 385 ILE A CA 1
ATOM 3110 C C . ILE A 1 385 ? -15.733 15.742 22.580 1.00 94.44 385 ILE A C 1
ATOM 3112 O O . ILE A 1 385 ? -16.759 15.318 23.105 1.00 94.44 385 ILE A O 1
ATOM 3116 N N . LYS A 1 386 ? -15.730 16.270 21.351 1.00 94.81 386 LYS A N 1
ATOM 3117 C CA . LYS A 1 386 ? -16.943 16.413 20.536 1.00 94.81 386 LYS A CA 1
ATOM 3118 C C . LYS A 1 386 ? -17.643 15.071 20.300 1.00 94.81 386 LYS A C 1
ATOM 3120 O O . LYS A 1 386 ? -18.846 14.963 20.509 1.00 94.81 386 LYS A O 1
ATOM 3125 N N . VAL A 1 387 ? -16.894 14.042 19.906 1.00 95.19 387 VAL A N 1
ATOM 3126 C CA . VAL A 1 387 ? -17.440 12.692 19.712 1.00 95.19 387 VAL A CA 1
ATOM 3127 C C . VAL A 1 387 ? -17.917 12.083 21.035 1.00 95.19 387 VAL A C 1
ATOM 3129 O O . VAL A 1 387 ? -18.946 11.412 21.055 1.00 95.19 387 VAL A O 1
ATOM 3132 N N . GLY A 1 388 ? -17.229 12.363 22.144 1.00 94.50 388 GLY A N 1
ATOM 3133 C CA . GLY A 1 388 ? -17.668 11.985 23.488 1.00 94.50 388 GLY A CA 1
ATOM 3134 C C . GLY A 1 388 ? -19.025 12.584 23.861 1.00 94.50 388 GLY A C 1
ATOM 3135 O O . GLY A 1 388 ? -19.905 11.854 24.308 1.00 94.50 388 GLY A O 1
ATOM 3136 N N . ILE A 1 389 ? -19.236 13.879 23.605 1.00 94.38 389 ILE A N 1
ATOM 3137 C CA . ILE A 1 389 ? -20.528 14.554 23.826 1.00 94.38 389 ILE A CA 1
ATOM 3138 C C . ILE A 1 389 ? -21.629 13.910 22.977 1.00 94.38 389 ILE A C 1
ATOM 3140 O O . ILE A 1 389 ? -22.704 13.604 23.497 1.00 94.38 389 ILE A O 1
ATOM 3144 N N . ASP A 1 390 ? -21.358 13.652 21.694 1.00 93.06 390 ASP A N 1
ATOM 3145 C CA . ASP A 1 390 ? -22.313 12.995 20.796 1.00 93.06 390 ASP A CA 1
ATOM 3146 C C . ASP A 1 390 ? -22.739 11.615 21.342 1.00 93.06 390 ASP A C 1
ATOM 3148 O O . ASP A 1 390 ? -23.926 11.291 21.371 1.00 93.06 390 ASP A O 1
ATOM 3152 N N . ILE A 1 391 ? -21.787 10.806 21.818 1.00 91.69 391 ILE A N 1
ATOM 3153 C CA . ILE A 1 391 ? -22.043 9.453 22.340 1.00 91.69 391 ILE A CA 1
ATOM 3154 C C . ILE A 1 391 ? -22.728 9.488 23.720 1.00 91.69 391 ILE A C 1
ATOM 3156 O O . ILE A 1 391 ? -23.662 8.718 23.974 1.00 91.69 391 ILE A O 1
ATOM 3160 N N . ALA A 1 392 ? -22.333 10.405 24.607 1.00 91.25 392 ALA A N 1
ATOM 3161 C CA . ALA A 1 392 ? -23.000 10.627 25.893 1.00 91.25 392 ALA A CA 1
ATOM 3162 C C . ALA A 1 392 ? -24.464 11.067 25.709 1.00 91.25 392 ALA A C 1
ATOM 3164 O O . ALA A 1 392 ? -25.356 10.625 26.437 1.00 91.25 392 ALA A O 1
ATOM 3165 N N . THR A 1 393 ? -24.731 11.868 24.675 1.00 92.56 393 THR A N 1
ATOM 3166 C CA . THR A 1 393 ? -26.091 12.276 24.304 1.00 92.56 393 THR A CA 1
ATOM 3167 C C . THR A 1 393 ? -26.937 11.076 23.865 1.00 92.56 393 THR A C 1
ATOM 3169 O O . THR A 1 393 ? -28.080 10.943 24.303 1.00 92.56 393 THR A O 1
ATOM 3172 N N . LEU A 1 394 ? -26.380 10.154 23.066 1.00 90.75 394 LEU A N 1
ATOM 3173 C CA . LEU A 1 394 ? -27.081 8.930 22.641 1.00 90.75 394 LEU A CA 1
ATOM 3174 C C . LEU A 1 394 ? -27.441 8.009 23.818 1.00 90.75 394 LEU A C 1
ATOM 3176 O O . LEU A 1 394 ? -28.541 7.459 23.852 1.00 90.75 394 LEU A O 1
ATOM 3180 N N . SER A 1 395 ? -26.542 7.860 24.797 1.00 88.25 395 SER A N 1
ATOM 3181 C CA . SER A 1 395 ? -26.800 7.055 26.008 1.00 88.25 395 SER A CA 1
ATOM 3182 C C . SER A 1 395 ? -27.736 7.723 27.012 1.00 88.25 395 SER A C 1
ATOM 3184 O O . SER A 1 395 ? -28.170 7.060 27.953 1.00 88.25 395 SER A O 1
ATOM 3186 N N . LYS A 1 396 ? -28.048 9.018 26.843 1.00 88.50 396 LYS A N 1
ATOM 3187 C CA . LYS A 1 396 ? -28.777 9.839 27.828 1.00 88.50 396 LYS A CA 1
ATOM 3188 C C . LYS A 1 396 ? -28.130 9.808 29.224 1.00 88.50 396 LYS A C 1
ATOM 3190 O O . LYS A 1 396 ? -28.815 9.976 30.233 1.00 88.50 396 LYS A O 1
ATOM 3195 N N . ASN A 1 397 ? -26.814 9.595 29.292 1.00 88.69 397 ASN A N 1
ATOM 3196 C CA . ASN A 1 397 ? -26.077 9.531 30.548 1.00 88.69 397 ASN A CA 1
ATOM 3197 C C . ASN A 1 397 ? -25.597 10.934 30.951 1.00 88.69 397 ASN A C 1
ATOM 3199 O O . ASN A 1 397 ? -24.631 11.456 30.393 1.00 88.69 397 ASN A O 1
ATOM 3203 N N . LYS A 1 398 ? -26.266 11.534 31.943 1.00 90.12 398 LYS A N 1
ATOM 3204 C CA . LYS A 1 398 ? -25.950 12.884 32.440 1.00 90.12 398 LYS A CA 1
ATOM 3205 C C . LYS A 1 398 ? -24.520 13.003 32.971 1.00 90.12 398 LYS A C 1
ATOM 3207 O O . LYS A 1 398 ? -23.846 13.974 32.653 1.00 90.12 398 LYS A O 1
ATOM 3212 N N . HIS A 1 399 ? -24.041 11.997 33.700 1.00 91.50 399 HIS A N 1
ATOM 3213 C CA . HIS A 1 399 ? -22.698 12.011 34.280 1.00 91.50 399 HIS A CA 1
ATOM 3214 C C . HIS A 1 399 ? -21.609 11.999 33.194 1.00 91.50 399 HIS A C 1
ATOM 3216 O O . HIS A 1 399 ? -20.595 12.689 33.296 1.00 91.50 399 HIS A O 1
ATOM 3222 N N . ASP A 1 400 ? -21.812 11.234 32.118 1.00 91.62 400 ASP A N 1
ATOM 3223 C CA . ASP A 1 400 ? -20.874 11.217 30.991 1.00 91.62 400 ASP A CA 1
ATOM 3224 C C . ASP A 1 400 ? -20.885 12.549 30.233 1.00 91.62 400 ASP A C 1
ATOM 3226 O O . ASP A 1 400 ? -19.825 13.049 29.858 1.00 91.62 400 ASP A O 1
ATOM 3230 N N . LEU A 1 401 ? -22.065 13.148 30.060 1.00 92.19 401 LEU A N 1
ATOM 3231 C CA . LEU A 1 401 ? -22.223 14.454 29.424 1.00 92.19 401 LEU A CA 1
ATOM 3232 C C . LEU A 1 401 ? -21.499 15.558 30.217 1.00 92.19 401 LEU A C 1
ATOM 3234 O O . LEU A 1 401 ? -20.736 16.336 29.644 1.00 92.19 401 LEU A O 1
ATOM 3238 N N . GLU A 1 402 ? -21.689 15.589 31.538 1.00 93.25 402 GLU A N 1
ATOM 3239 C CA . GLU A 1 402 ? -21.016 16.518 32.455 1.00 93.25 402 GLU A CA 1
ATOM 3240 C C . GLU A 1 402 ? -19.492 16.373 32.389 1.00 93.25 402 GLU A C 1
ATOM 3242 O O . GLU A 1 402 ? -18.778 17.374 32.278 1.00 93.25 402 GLU A O 1
ATOM 3247 N N . TYR A 1 403 ? -18.990 15.133 32.370 1.00 93.75 403 TYR A N 1
ATOM 3248 C CA . TYR A 1 403 ? -17.565 14.856 32.211 1.00 93.75 403 TYR A CA 1
ATOM 3249 C C . TYR A 1 403 ? -17.008 15.474 30.923 1.00 93.75 403 TYR A C 1
ATOM 3251 O O . TYR A 1 403 ? -16.038 16.227 30.983 1.00 93.75 403 TYR A O 1
ATOM 3259 N N . TYR A 1 404 ? -17.615 15.223 29.761 1.00 93.88 404 TYR A N 1
ATOM 3260 C CA . TYR A 1 404 ? -17.083 15.758 28.502 1.00 93.88 404 TYR A CA 1
ATOM 3261 C C . TYR A 1 404 ? -17.209 17.283 28.404 1.00 93.88 404 TYR A C 1
ATOM 3263 O O . TYR A 1 404 ? -16.287 17.931 27.910 1.00 93.88 404 TYR A O 1
ATOM 3271 N N . HIS A 1 405 ? -18.289 17.878 28.921 1.00 92.31 405 HIS A N 1
ATOM 3272 C CA . HIS A 1 405 ? -18.416 19.336 28.981 1.00 92.31 405 HIS A CA 1
ATOM 3273 C C . HIS A 1 405 ? -17.382 19.987 29.902 1.00 92.31 405 HIS A C 1
ATOM 3275 O O . HIS A 1 405 ? -16.901 21.076 29.591 1.00 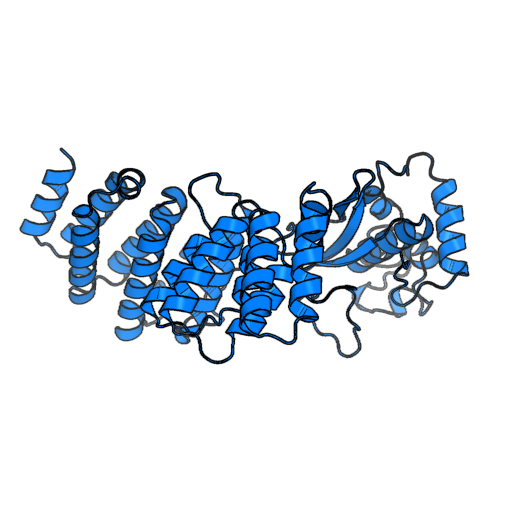92.31 405 HIS A O 1
ATOM 3281 N N . SER A 1 406 ? -16.981 19.331 30.997 1.00 92.31 406 SER A N 1
ATOM 3282 C CA . SER A 1 406 ? -15.905 19.852 31.849 1.00 92.31 406 SER A CA 1
ATOM 3283 C C . SER A 1 406 ? -14.550 19.925 31.138 1.00 92.31 406 SER A C 1
ATOM 3285 O O . SER A 1 406 ? -13.733 20.758 31.507 1.00 92.31 406 SER A O 1
ATOM 3287 N N . LEU A 1 407 ? -14.332 19.107 30.100 1.00 89.50 407 LEU A N 1
ATOM 3288 C CA . LEU A 1 407 ? -13.092 19.080 29.317 1.00 89.50 407 LEU A CA 1
ATOM 3289 C C . LEU A 1 407 ? -13.065 20.106 28.172 1.00 89.50 407 LEU A C 1
ATOM 3291 O O . LEU A 1 407 ? -12.022 20.257 27.540 1.00 89.50 407 LEU A O 1
ATOM 3295 N N . GLN A 1 408 ? -14.196 20.755 27.858 1.00 81.81 408 GLN A N 1
ATOM 3296 C CA . GLN A 1 408 ? -14.264 21.832 26.855 1.00 81.81 408 GLN A CA 1
ATOM 3297 C C . GLN A 1 408 ? -13.821 23.196 27.398 1.00 81.81 408 GLN A C 1
ATOM 3299 O O . GLN A 1 408 ? -13.582 24.101 26.599 1.00 81.81 408 GLN A O 1
ATOM 3304 N N . LYS A 1 409 ? -13.788 23.345 28.726 1.00 61.75 409 LYS A N 1
ATOM 3305 C CA . LYS A 1 409 ? -13.291 24.534 29.426 1.00 61.75 409 LYS A CA 1
ATOM 3306 C C . LYS A 1 409 ? -11.771 24.521 29.440 1.00 61.75 409 LYS A C 1
ATOM 3308 O O . LYS A 1 409 ? -11.204 25.622 29.285 1.00 61.75 409 LYS A O 1
#